Protein 2ZOD (pdb70)

InterPro domains:
  IPR004536 Selenophosphate synthetase [PIRSF036407] (2-331)
  IPR004536 Selenophosphate synthetase [PTHR10256] (2-330)
  IPR004536 Selenophosphate synthetase [TIGR00476] (5-306)
  IPR004536 Selenophosphate synthetase [cd02195] (4-327)
  IPR010918 PurM-like, C-terminal domain [PF02769] (161-334)
  IPR016188 PurM-like, N-terminal domain [PF00586] (42-148)
  IPR023061 Selenophosphate synthetase, class I [MF_00625] (1-336)
  IPR036676 PurM-like, C-terminal domain superfamily [G3DSA:3.90.650.10] (156-335)
  IPR036676 PurM-like, C-terminal domain superfamily [SSF56042] (155-331)
  IPR036921 PurM-like, N-terminal domain superfamily [G3DSA:3.30.1330.10] (1-155)
  IPR036921 PurM-like, N-terminal domain superfamily [SSF55326] (4-153)

B-factor: mean 38.72, std 15.29, range [17.02, 97.05]

Nearest PDB structures (foldseek):
  2zod-assembly1_A  TM=1.003E+00  e=9.355E-72  Aquifex aeolicus
  2zod-assembly1_B  TM=9.843E-01  e=2.273E-67  Aquifex aeolicus
  2yye-assembly1_B  TM=9.900E-01  e=4.165E-64  Aquifex aeolicus VF5
  2yye-assembly1_A  TM=9.895E-01  e=4.165E-64  Aquifex aeolicus VF5
  2zau-assembly1_A-2  TM=9.530E-01  e=7.056E-60  Aquifex aeolicus

Secondary structure (DSSP, 8-state):
-GGGG------HHHHHS--------EEEETTEEEEEEEEEE--SSS-HHHHHHHHHHHHHHHHHHTT-EEEEEEEEEEE-TTT--HHHHHHHHHHHHHHHHHTT-EEEEEEEEE-SS-EEEEEEEEE-GGG----SS---TT-EEEE-S-B-HHHHHHHHHTTSS-GGGGHHHHHHHHS-SHHHHHHHHHTT-SEEEE--TTHHHHHHHHHHHHHT-EEEE-GGGS-B-HHHHHHHHTT---HHHHHHHHHHTTTEE----HHHHHHHH---SS--EEEEE-GGGGGTHHHHHHHHT---EEEEEEESSSSEEE-/--GGGS----HHHHHTS-----TTB-----EEEEETTEEEEEEEEEE--SSS-HHHHHHHHHHHHHHHHHHTT-EEEEEEEEEEE-TTTS-TTHHHHHHHHHHHHHHHTT-EEEEEEEEE-SS-EEEEEEEEE-GGG----SS---TTPEEEE-S-B-HHHHHHHHHHTSS-GGGGHHHHHHHHS-THHHHHHHHHTT-SEEEE--TTHHHHHHHHHHHHHT-EEEE-GGG--B-HHHHHHHHTT---HHHHHHHHHTTTTEEE---HHHHHHHHSPPSS--EEEEE-GGGHHHHHHHHHHHT---EEEEEEESSSSEEE-

Foldseek 3Di:
DQLLLPDDPDPCVVVPDDDDQVVFQWDDDPNWIKGKWKDKFGALAPQLLLSLLLQLLQGCQQQLQFLWQWAEKEKEWEEAPPPDDVVSVVNSVVNNVVNCVVSNYYYPYYDYDYDSHTMIHIMIMTTHPVNRTAALAQDDFQWFKKFFFAAQSQLVSLCVSVVVDDPVRPVVLSVLSSDHQNLVSVLCVVQVFRHKDFAFLLFQLQRNLSSCVNNVWEWEFELVQGGHDPVSLVRLVVVRGDPSLVVSLVVQVVQEDEDDDVSSSSRRRGGGRSTYMITIHHPVSVVCSVVSCVVSVTDMTGGTTIHHPSGYYYD/DQLQLDDQPDLVVVVPDDDDDDPQFPDDSVGWGHDPRWIKRKWKDKDGALAPQLLLSLLLQLLQGCQQQLQFQWQWAEKEKEWEEAVVVDPPCSCVSSVVNNVVNCVVSNYHYPYYDYDYDSHTMIHIITMTTHPVSDTAALAQDDFQWFKKFFFAFQSQLVSLCVSVVVDDCVRPVVLSVLSNDHQNLVSVLCVVLVFRHKGFAFLQFQLLGNLSSLVNNVWEWEFELVQGGHDPVSLVRLVVVRGGVSLVVSLVVQVVQEDEDDDPSSSSRRRGGGRSTYMITIHHPVSVVCSVVSCVVSVTDMTGGTTIHHPSGHHYD

Organism: Aquifex aeolicus (strain VF5) (NCBI:txid224324)

Solvent-accessible surface area: 25358 Å² total; per-residue (Å²): 115,5,7,164,33,14,147,51,38,112,59,66,48,25,128,70,43,136,48,49,85,117,88,69,2,45,26,96,35,101,67,24,27,0,0,16,10,6,24,7,26,36,1,10,0,61,51,27,50,32,7,0,3,0,1,0,2,6,1,0,1,51,0,4,4,32,1,0,79,4,18,2,2,6,3,2,4,6,21,18,97,102,82,23,68,87,129,35,12,100,53,3,0,98,0,0,5,54,24,2,92,103,13,147,1,0,2,0,11,20,53,68,27,86,0,74,8,2,5,2,0,0,10,5,2,0,24,2,57,172,29,106,81,15,56,25,61,41,5,122,78,26,6,17,2,0,0,9,14,15,1,0,3,5,0,3,13,55,0,14,77,89,63,86,18,134,53,115,71,5,85,119,1,7,108,38,3,26,42,10,4,39,81,4,29,53,0,0,58,46,0,91,7,35,0,3,6,9,1,24,41,70,0,0,1,7,11,1,31,18,1,1,83,45,12,120,12,0,1,74,0,74,4,131,118,7,15,50,17,109,61,0,23,56,10,3,101,144,164,38,52,25,149,19,0,62,73,9,20,93,90,5,136,126,78,41,90,42,134,27,78,103,54,38,14,14,0,0,0,0,28,7,18,2,2,0,0,0,0,0,0,56,98,115,23,81,158,85,2,74,124,18,2,156,132,44,139,24,104,49,82,61,0,5,45,2,16,72,83,94,28,0,22,0,87,122,2,6,166,27,14,104,83,118,50,52,126,24,1,111,70,47,131,30,63,58,40,155,22,19,76,42,89,34,67,0,3,10,43,34,105,62,37,21,2,0,12,2,2,44,10,32,47,2,4,0,60,49,33,55,31,1,0,4,0,1,0,2,6,1,0,1,36,0,4,3,13,0,0,71,3,19,2,2,11,5,0,12,5,12,29,85,127,76,7,79,88,92,27,18,117,54,0,16,92,0,1,11,63,23,1,109,106,10,146,0,7,8,21,8,49,54,87,22,84,0,66,11,2,3,0,0,0,10,4,3,0,24,3,60,178,33,100,71,10,46,45,57,40,5,122,80,28,7,14,3,0,0,8,14,18,2,0,3,5,0,3,17,52,0,16,79,98,59,83,21,134,55,114,65,6,91,115,1,9,108,35,2,27,43,16,5,43,86,3,22,58,0,0,52,60,4,84,7,39,0,3,11,7,1,20,42,124,0,0,1,7,13,2,22,31,1,2,68,54,14,118,10,0,1,60,0,60,15,119,98,7,15,54,12,117,56,0,24,57,7,3,104,147,153,40,35,24,102,16,0,74,96,15,30,93,122,0,139,124,63,35,91,30,156,37,88,103,56,50,17,14,0,0,0,1,29,5,23,2,2,1,0,0,0,0,0,50,99,126,55,84,163,109,2,64,98,12,2,152,136,47,131,26,104,50,79,41,0,4,40,2,14,68,84,89,31,0,24,1,90

Sequence (636 aa):
ELLKLVRGDLQEILKGFNIYTDDAGVYEHNGIIWVYTVDIITPVVNDPYLWGAISTANALSDVYAMGGIPVNALAISCFNNCELDIEIFREVIRGALDKLREAKTVLLGGHTIDDKEPKFGLSVAGICPEGKYITQSGAQVGQLLILTKPIGTGILIKGLKEGILKEEDINEAIENMLALNDKARNLMLSLDATACTDVTGFGLLGHAWNICKNSNIGARIFFEKVPYYQLSENLVKKKIYPKGAIENLNFVKNYLKSNLDNWKLILLSDPVTSGGLLFTINKEKLEKIDETAKELEVNYWIIGETIAENVLEVLELLKLVRSSLQEILKGFNIYTDESTLVSIAGVYEHNGIIWVYTVDIITPVVNDPYLWGAISTANALSDVYAMGGIPVNALAISCFNNCELDIEIFREVIRGALDKLREAKTVLLGGHTIDDKEPKFGLSVAGICPEGKYITQSGAQVGQLLILTKPIGTGILIKGLKEGILKEEDINEAIENMLALNDKARNLMLSLDATACTDVTGFGLLGHAWNICKNSNIGARIFFEKVPYYQLSENLVKKKIYPKGAIENLNFVKNYLKSNLDNWKLILLSDPVTSGGLLFTINKEKLEKIDETAKELEVNYWIIGETIAENVLEVL

CATH classification: 3.30.1330.10 (+1 more: 3.90.650.10)

Structure (mmCIF, N/CA/C/O backbone):
data_2ZOD
#
_entry.id   2ZOD
#
_cell.length_a   47.277
_cell.length_b   76.871
_cell.length_c   84.260
_cell.angle_alpha   90.00
_cell.angle_beta   101.10
_cell.angle_gamma   90.00
#
_symmetry.space_group_name_H-M   'P 1 21 1'
#
loop_
_entity.id
_entity.type
_entity.pdbx_description
1 polymer 'Selenide, water dikinase'
2 non-polymer 'SULFATE ION'
3 water water
#
loop_
_atom_site.group_PDB
_atom_site.id
_atom_site.type_symbol
_atom_site.label_atom_id
_atom_site.label_alt_id
_atom_site.label_comp_id
_atom_site.label_asym_id
_atom_site.label_entity_id
_atom_site.label_seq_id
_atom_site.pdbx_PDB_ins_code
_atom_site.Cartn_x
_atom_site.Cartn_y
_atom_site.Cartn_z
_atom_site.occupancy
_atom_site.B_iso_or_equiv
_atom_site.auth_seq_id
_atom_site.auth_comp_id
_atom_site.auth_asym_id
_atom_site.auth_atom_id
_atom_site.pdbx_PDB_model_num
ATOM 1 N N . GLU A 1 12 ? -2.704 15.471 -2.012 1.00 49.99 3 GLU A N 1
ATOM 2 C CA . GLU A 1 12 ? -2.720 16.681 -1.144 1.00 49.86 3 GLU A CA 1
ATOM 3 C C . GLU A 1 12 ? -1.650 16.591 -0.060 1.00 47.46 3 GLU A C 1
ATOM 4 O O . GLU A 1 12 ? -0.791 17.464 0.043 1.00 45.74 3 GLU A O 1
ATOM 10 N N . LEU A 1 13 ? -1.700 15.537 0.748 1.00 45.42 4 LEU A N 1
ATOM 11 C CA . LEU A 1 13 ? -0.719 15.359 1.814 1.00 42.17 4 LEU A CA 1
ATOM 12 C C . LEU A 1 13 ? 0.714 15.509 1.310 1.00 40.66 4 LEU A C 1
ATOM 13 O O . LEU A 1 13 ? 1.463 16.353 1.800 1.00 39.90 4 LEU A O 1
ATOM 18 N N . LEU A 1 14 ? 1.091 14.696 0.329 1.00 39.68 5 LEU A N 1
ATOM 19 C CA . LEU A 1 14 ? 2.442 14.741 -0.213 1.00 40.21 5 LEU A CA 1
ATOM 20 C C . LEU A 1 14 ? 2.848 16.116 -0.737 1.00 42.03 5 LEU A C 1
ATOM 21 O O . LEU A 1 14 ? 4.032 16.431 -0.813 1.00 40.48 5 LEU A O 1
ATOM 26 N N . LYS A 1 15 ? 1.867 16.936 -1.090 1.00 44.70 6 LYS A N 1
ATOM 27 C CA . LYS A 1 15 ? 2.148 18.272 -1.600 1.00 48.51 6 LYS A CA 1
ATOM 28 C C . LYS A 1 15 ? 2.465 19.236 -0.459 1.00 49.44 6 LYS A C 1
ATOM 29 O O . LYS A 1 15 ? 2.926 20.354 -0.686 1.00 49.83 6 LYS A O 1
ATOM 35 N N . LEU A 1 16 ? 2.231 18.785 0.769 1.00 50.13 7 LEU A N 1
ATOM 36 C CA . LEU A 1 16 ? 2.495 19.594 1.954 1.00 51.70 7 LEU A CA 1
ATOM 37 C C . LEU A 1 16 ? 3.890 19.295 2.497 1.00 53.45 7 LEU A C 1
ATOM 38 O O . LEU A 1 16 ? 4.336 19.912 3.465 1.00 53.09 7 LEU A O 1
ATOM 43 N N . VAL A 1 17 ? 4.571 18.347 1.861 1.00 56.37 8 VAL A N 1
ATOM 44 C CA . VAL A 1 17 ? 5.910 17.942 2.274 1.00 60.33 8 VAL A CA 1
ATOM 45 C C . VAL A 1 17 ? 7.006 18.628 1.459 1.00 63.85 8 VAL A C 1
ATOM 46 O O . VAL A 1 17 ? 7.353 18.173 0.368 1.00 64.49 8 VAL A O 1
ATOM 50 N N . ARG A 1 18 ? 7.546 19.716 2.001 1.00 67.56 9 ARG A N 1
ATOM 51 C CA . ARG A 1 18 ? 8.618 20.478 1.359 1.00 71.90 9 ARG A CA 1
ATOM 52 C C . ARG A 1 18 ? 8.695 20.283 -0.153 1.00 73.16 9 ARG A C 1
ATOM 53 O O . ARG A 1 18 ? 7.730 20.537 -0.876 1.00 74.72 9 ARG A O 1
ATOM 61 N N . GLY A 1 29 ? 24.193 14.243 10.537 1.00 95.61 20 GLY A N 1
ATOM 62 C CA . GLY A 1 29 ? 23.778 13.055 9.815 1.00 95.92 20 GLY A CA 1
ATOM 63 C C . GLY A 1 29 ? 23.742 11.827 10.703 1.00 96.06 20 GLY A C 1
ATOM 64 O O . GLY A 1 29 ? 23.176 11.860 11.795 1.00 96.25 20 GLY A O 1
ATOM 65 N N . ASP A 1 30 ? 24.348 10.740 10.235 1.00 96.06 21 ASP A N 1
ATOM 66 C CA . ASP A 1 30 ? 24.384 9.495 10.995 1.00 96.15 21 ASP A CA 1
ATOM 67 C C . ASP A 1 30 ? 25.432 9.618 12.100 1.00 96.25 21 ASP A C 1
ATOM 68 O O . ASP A 1 30 ? 26.387 8.842 12.158 1.00 96.72 21 ASP A O 1
ATOM 73 N N . LEU A 1 31 ? 25.248 10.600 12.975 1.00 96.15 22 LEU A N 1
ATOM 74 C CA . LEU A 1 31 ? 26.184 10.834 14.067 1.00 95.52 22 LEU A CA 1
ATOM 75 C C . LEU A 1 31 ? 25.469 10.989 15.407 1.00 95.22 22 LEU A C 1
ATOM 76 O O . LEU A 1 31 ? 24.663 11.901 15.591 1.00 95.55 22 LEU A O 1
ATOM 81 N N . GLN A 1 32 ? 25.771 10.091 16.340 1.00 94.60 23 GLN A N 1
ATOM 82 C CA . GLN A 1 32 ? 25.171 10.131 17.668 1.00 93.77 23 GLN A CA 1
ATOM 83 C C . GLN A 1 32 ? 26.279 10.187 18.715 1.00 92.73 23 GLN A C 1
ATOM 84 O O . GLN A 1 32 ? 26.022 10.117 19.917 1.00 93.08 23 GLN A O 1
ATOM 90 N N . GLU A 1 33 ? 27.515 10.320 18.242 1.00 91.08 24 GLU A N 1
ATOM 91 C CA . GLU A 1 33 ? 28.676 10.391 19.119 1.00 89.08 24 GLU A CA 1
ATOM 92 C C . GLU A 1 33 ? 28.541 11.553 20.094 1.00 87.15 24 GLU A C 1
ATOM 93 O O . GLU A 1 33 ? 29.287 11.640 21.070 1.00 87.25 24 GLU A O 1
ATOM 99 N N . ILE A 1 34 ? 27.595 12.449 19.822 1.00 84.24 25 ILE A N 1
ATOM 100 C CA . ILE A 1 34 ? 27.378 13.603 20.685 1.00 81.57 25 ILE A CA 1
ATOM 101 C C . ILE A 1 34 ? 27.210 13.135 22.127 1.00 79.86 25 ILE A C 1
ATOM 102 O O . ILE A 1 34 ? 27.909 13.602 23.027 1.00 79.25 25 ILE A O 1
ATOM 107 N N . LEU A 1 35 ? 26.285 12.203 22.334 1.00 77.29 26 LEU A N 1
ATOM 108 C CA . LEU A 1 35 ? 26.021 11.664 23.663 1.00 75.08 26 LEU A CA 1
ATOM 109 C C . LEU A 1 35 ? 27.228 10.881 24.167 1.00 73.40 26 LEU A C 1
ATOM 110 O O . LEU A 1 35 ? 27.467 10.797 25.371 1.00 72.81 26 LEU A O 1
ATOM 115 N N . LYS A 1 36 ? 27.983 10.311 23.234 1.00 72.05 27 LYS A N 1
ATOM 116 C CA . LYS A 1 36 ? 29.174 9.534 23.565 1.00 70.94 27 LYS A CA 1
ATOM 117 C C . LYS A 1 36 ? 30.207 10.374 24.302 1.00 68.64 27 LYS A C 1
ATOM 118 O O . LYS A 1 36 ? 30.836 9.906 25.252 1.00 68.35 27 LYS A O 1
ATOM 124 N N . GLY A 1 37 ? 30.375 11.615 23.853 1.00 66.38 28 GLY A N 1
ATOM 125 C CA . GLY A 1 37 ? 31.340 12.509 24.466 1.00 63.54 28 GLY A CA 1
ATOM 126 C C . GLY A 1 37 ? 30.910 13.068 25.808 1.00 61.41 28 GLY A C 1
ATOM 127 O O . GLY A 1 37 ? 31.738 13.559 26.575 1.00 61.07 28 GLY A O 1
ATOM 128 N N . PHE A 1 38 ? 29.615 12.995 26.093 1.00 59.05 29 PHE A N 1
ATOM 129 C CA . PHE A 1 38 ? 29.076 13.500 27.349 1.00 57.56 29 PHE A CA 1
ATOM 130 C C . PHE A 1 38 ? 29.061 12.445 28.451 1.00 57.50 29 PHE A C 1
ATOM 131 O O . PHE A 1 38 ? 29.081 11.244 28.179 1.00 55.56 29 PHE A O 1
ATOM 139 N N . ASN A 1 39 ? 29.033 12.909 29.697 1.00 58.52 30 ASN A N 1
ATOM 140 C CA . ASN A 1 39 ? 28.970 12.018 30.854 1.00 59.26 30 ASN A CA 1
ATOM 141 C C . ASN A 1 39 ? 27.497 11.955 31.239 1.00 58.78 30 ASN A C 1
ATOM 142 O O . ASN A 1 39 ? 26.984 12.843 31.924 1.00 59.86 30 ASN A O 1
ATOM 147 N N . ILE A 1 40 ? 26.824 10.902 30.793 1.00 57.70 31 ILE A N 1
ATOM 148 C CA . ILE A 1 40 ? 25.400 10.727 31.050 1.00 56.71 31 ILE A CA 1
ATOM 149 C C . ILE A 1 40 ? 25.073 10.070 32.389 1.00 56.55 31 ILE A C 1
ATOM 150 O O . ILE A 1 40 ? 25.725 9.108 32.803 1.00 55.63 31 ILE A O 1
ATOM 155 N N . TYR A 1 41 ? 24.062 10.606 33.068 1.00 55.77 32 TYR A N 1
ATOM 156 C CA . TYR A 1 41 ? 23.622 10.060 34.345 1.00 56.09 32 TYR A CA 1
ATOM 157 C C . TYR A 1 41 ? 22.994 8.706 34.039 1.00 57.11 32 TYR A C 1
ATOM 158 O O . TYR A 1 41 ? 22.245 8.583 33.071 1.00 56.81 32 TYR A O 1
ATOM 167 N N . THR A 1 42 ? 23.289 7.695 34.852 1.00 59.17 33 THR A N 1
ATOM 168 C CA . THR A 1 42 ? 22.734 6.366 34.605 1.00 62.92 33 THR A CA 1
ATOM 169 C C . THR A 1 42 ? 22.304 5.594 35.850 1.00 64.89 33 THR A C 1
ATOM 170 O O . THR A 1 42 ? 22.164 4.371 35.804 1.00 65.95 33 THR A O 1
ATOM 174 N N . ASP A 1 43 ? 22.089 6.304 36.953 1.00 66.99 34 ASP A N 1
ATOM 175 C CA . ASP A 1 43 ? 21.670 5.684 38.209 1.00 68.94 34 ASP A CA 1
ATOM 176 C C . ASP A 1 43 ? 22.453 4.410 38.512 1.00 69.57 34 ASP A C 1
ATOM 177 O O . ASP A 1 43 ? 23.581 4.237 38.047 1.00 70.42 34 ASP A O 1
ATOM 182 N N . ASP A 1 53 ? 23.810 3.304 20.133 1.00 78.04 44 ASP A N 1
ATOM 183 C CA . ASP A 1 53 ? 22.384 3.569 19.968 1.00 77.70 44 ASP A CA 1
ATOM 184 C C . ASP A 1 53 ? 21.614 3.210 21.240 1.00 76.60 44 ASP A C 1
ATOM 185 O O . ASP A 1 53 ? 20.965 4.064 21.849 1.00 76.51 44 ASP A O 1
ATOM 190 N N . ALA A 1 54 ? 21.697 1.942 21.632 1.00 74.41 45 ALA A N 1
ATOM 191 C CA . ALA A 1 54 ? 21.028 1.447 22.832 1.00 71.42 45 ALA A CA 1
ATOM 192 C C . ALA A 1 54 ? 19.543 1.798 22.890 1.00 68.96 45 ALA A C 1
ATOM 193 O O . ALA A 1 54 ? 18.823 1.686 21.896 1.00 69.99 45 ALA A O 1
ATOM 195 N N . GLY A 1 55 ? 19.095 2.230 24.065 1.00 65.09 46 GLY A N 1
ATOM 196 C CA . GLY A 1 55 ? 17.697 2.568 24.254 1.00 58.16 46 GLY A CA 1
ATOM 197 C C . GLY A 1 55 ? 17.081 1.510 25.148 1.00 54.22 46 GLY A C 1
ATOM 198 O O . GLY A 1 55 ? 15.865 1.303 25.146 1.00 51.11 46 GLY A O 1
ATOM 199 N N . VAL A 1 56 ? 17.939 0.839 25.915 1.00 50.59 47 VAL A N 1
ATOM 200 C CA . VAL A 1 56 ? 17.513 -0.219 26.826 1.00 48.67 47 VAL A CA 1
ATOM 201 C C . VAL A 1 56 ? 17.669 0.196 28.285 1.00 45.98 47 VAL A C 1
ATOM 202 O O . VAL A 1 56 ? 18.660 0.814 28.671 1.00 45.04 47 VAL A O 1
ATOM 206 N N . TYR A 1 57 ? 16.678 -0.156 29.093 1.00 42.92 48 TYR A N 1
ATOM 207 C CA . TYR A 1 57 ? 16.679 0.199 30.501 1.00 39.72 48 TYR A CA 1
ATOM 208 C C . TYR A 1 57 ? 16.210 -0.973 31.354 1.00 40.72 48 TYR A C 1
ATOM 209 O O . TYR A 1 57 ? 15.124 -1.511 31.142 1.00 37.32 48 TYR A O 1
ATOM 218 N N . GLU A 1 58 ? 17.028 -1.353 32.330 1.00 41.58 49 GLU A N 1
ATOM 219 C CA . GLU A 1 58 ? 16.692 -2.461 33.214 1.00 44.34 49 GLU A CA 1
ATOM 220 C C . GLU A 1 58 ? 16.054 -1.950 34.499 1.00 43.68 49 GLU A C 1
ATOM 221 O O . GLU A 1 58 ? 16.542 -0.999 35.107 1.00 44.04 49 GLU A O 1
ATOM 227 N N . HIS A 1 59 ? 14.953 -2.574 34.902 1.00 42.97 50 HIS A N 1
ATOM 228 C CA . HIS A 1 59 ? 14.274 -2.188 36.134 1.00 43.38 50 HIS A CA 1
ATOM 229 C C . HIS A 1 59 ? 13.593 -3.393 36.777 1.00 43.62 50 HIS A C 1
ATOM 230 O O . HIS A 1 59 ? 12.755 -4.059 36.162 1.00 40.68 50 HIS A O 1
ATOM 237 N N . ASN A 1 60 ? 13.978 -3.673 38.019 1.00 45.57 51 ASN A N 1
ATOM 238 C CA . ASN A 1 60 ? 13.428 -4.798 38.769 1.00 46.50 51 ASN A CA 1
ATOM 239 C C . ASN A 1 60 ? 13.485 -6.098 37.975 1.00 44.83 51 ASN A C 1
ATOM 240 O O . ASN A 1 60 ? 12.516 -6.857 37.940 1.00 45.56 51 ASN A O 1
ATOM 245 N N . GLY A 1 61 ? 14.626 -6.340 37.336 1.00 43.43 52 GLY A N 1
ATOM 246 C CA . GLY A 1 61 ? 14.812 -7.550 36.558 1.00 42.51 52 GLY A CA 1
ATOM 247 C C . GLY A 1 61 ? 14.185 -7.549 35.175 1.00 40.97 52 GLY A C 1
ATOM 248 O O . GLY A 1 61 ? 14.422 -8.459 34.388 1.00 41.32 52 GLY A O 1
ATOM 249 N N . ILE A 1 62 ? 13.386 -6.532 34.874 1.00 39.67 53 ILE A N 1
ATOM 250 C CA . ILE A 1 62 ? 12.718 -6.428 33.577 1.00 38.17 53 ILE A CA 1
ATOM 251 C C . ILE A 1 62 ? 13.535 -5.534 32.641 1.00 36.22 53 ILE A C 1
ATOM 252 O O . ILE A 1 62 ? 13.955 -4.444 33.026 1.00 37.88 53 ILE A O 1
ATOM 257 N N . ILE A 1 63 ? 13.759 -5.989 31.414 1.00 34.55 54 ILE A N 1
ATOM 258 C CA . ILE A 1 63 ? 14.517 -5.193 30.456 1.00 32.21 54 ILE A CA 1
ATOM 259 C C . ILE A 1 63 ? 13.577 -4.451 29.502 1.00 29.86 54 ILE A C 1
ATOM 260 O O . ILE A 1 63 ? 12.861 -5.066 28.711 1.00 26.97 54 ILE A O 1
ATOM 265 N N . TRP A 1 64 ? 13.575 -3.128 29.589 1.00 27.68 55 TRP A N 1
ATOM 266 C CA . TRP A 1 64 ? 12.730 -2.325 28.717 1.00 25.75 55 TRP A CA 1
ATOM 267 C C . TRP A 1 64 ? 13.528 -1.701 27.570 1.00 25.92 55 TRP A C 1
ATOM 268 O O . TRP A 1 64 ? 14.733 -1.454 27.697 1.00 23.15 55 TRP A O 1
ATOM 279 N N . VAL A 1 65 ? 12.838 -1.449 26.457 1.00 24.43 56 VAL A N 1
ATOM 280 C CA . VAL A 1 65 ? 13.433 -0.796 25.298 1.00 24.34 56 VAL A CA 1
ATOM 281 C C . VAL A 1 65 ? 12.466 0.297 24.854 1.00 23.56 56 VAL A C 1
ATOM 282 O O . VAL A 1 65 ? 11.248 0.105 24.870 1.00 24.22 56 VAL A O 1
ATOM 286 N N . TYR A 1 66 ? 13.008 1.446 24.474 1.00 22.42 57 TYR A N 1
ATOM 287 C CA . TYR A 1 66 ? 12.185 2.574 24.043 1.00 22.46 57 TYR A CA 1
ATOM 288 C C . TYR A 1 66 ? 12.692 3.110 22.719 1.00 23.18 57 TYR A C 1
ATOM 289 O O . TYR A 1 66 ? 13.882 3.002 22.410 1.00 21.74 57 TYR A O 1
ATOM 298 N N . THR A 1 67 ? 11.788 3.718 21.962 1.00 21.79 58 THR A N 1
ATOM 299 C CA . THR A 1 67 ? 12.146 4.302 20.684 1.00 23.45 58 THR A CA 1
ATOM 300 C C . THR A 1 67 ? 11.107 5.347 20.317 1.00 22.81 58 THR A C 1
ATOM 301 O O . THR A 1 67 ? 10.019 5.388 20.895 1.00 20.35 58 THR A O 1
ATOM 305 N N . VAL A 1 68 ? 11.455 6.219 19.383 1.00 23.10 59 VAL A N 1
ATOM 306 C CA . VAL A 1 68 ? 10.513 7.227 18.929 1.00 23.40 59 VAL A CA 1
ATOM 307 C C . VAL A 1 68 ? 10.840 7.540 17.483 1.00 26.01 59 VAL A C 1
ATOM 308 O O . VAL A 1 68 ? 12.009 7.549 17.093 1.00 22.22 59 VAL A O 1
ATOM 312 N N . ASP A 1 69 ? 9.805 7.739 16.673 1.00 25.84 60 ASP A N 1
ATOM 313 C CA . ASP A 1 69 ? 10.018 8.078 15.276 1.00 26.90 60 ASP A CA 1
ATOM 314 C C . ASP A 1 69 ? 8.784 8.776 14.736 1.00 27.32 60 ASP A C 1
ATOM 315 O O . ASP A 1 69 ? 7.658 8.323 14.933 1.00 26.11 60 ASP A O 1
ATOM 320 N N . ILE A 1 70 ? 9.020 9.904 14.078 1.00 25.91 61 ILE A N 1
ATOM 321 C CA . ILE A 1 70 ? 7.963 10.712 13.500 1.00 25.65 61 ILE A CA 1
ATOM 322 C C . ILE A 1 70 ? 8.327 10.883 12.034 1.00 27.10 61 ILE A C 1
ATOM 323 O O . ILE A 1 70 ? 9.485 11.164 11.704 1.00 23.30 61 ILE A O 1
ATOM 328 N N . ILE A 1 71 ? 7.351 10.700 11.152 1.00 25.60 62 ILE A N 1
ATOM 329 C CA . ILE A 1 71 ? 7.625 10.816 9.731 1.00 24.29 62 ILE A CA 1
ATOM 330 C C . ILE A 1 71 ? 6.613 11.679 9.000 1.00 24.15 62 ILE A C 1
ATOM 331 O O . ILE A 1 71 ? 5.466 11.817 9.436 1.00 22.65 62 ILE A O 1
ATOM 336 N N . THR A 1 72 ? 7.060 12.262 7.892 1.00 22.35 63 THR A N 1
ATOM 337 C CA . THR A 1 72 ? 6.192 13.069 7.047 1.00 23.49 63 THR A CA 1
ATOM 338 C C . THR A 1 72 ? 5.387 12.061 6.220 1.00 24.89 63 THR A C 1
ATOM 339 O O . THR A 1 72 ? 5.726 10.870 6.174 1.00 22.44 63 THR A O 1
ATOM 343 N N . PRO A 1 73 ? 4.306 12.520 5.566 1.00 26.44 64 PRO A N 1
ATOM 344 C CA . PRO A 1 73 ? 3.464 11.646 4.746 1.00 26.24 64 PRO A CA 1
ATOM 345 C C . PRO A 1 73 ? 4.243 10.930 3.645 1.00 24.91 64 PRO A C 1
ATOM 346 O O . PRO A 1 73 ? 5.060 11.534 2.957 1.00 27.98 64 PRO A O 1
ATOM 350 N N . VAL A 1 74 ? 4.009 9.634 3.498 1.00 23.82 65 VAL A N 1
ATOM 351 C CA . VAL A 1 74 ? 4.701 8.868 2.463 1.00 24.98 65 VAL A CA 1
ATOM 352 C C . VAL A 1 74 ? 3.748 8.445 1.341 1.00 24.93 65 VAL A C 1
ATOM 353 O O . VAL A 1 74 ? 4.169 7.854 0.346 1.00 23.80 65 VAL A O 1
ATOM 357 N N . VAL A 1 75 ? 2.464 8.736 1.535 1.00 26.98 66 VAL A N 1
ATOM 358 C CA . VAL A 1 75 ? 1.408 8.458 0.557 1.00 29.64 66 VAL A CA 1
ATOM 359 C C . VAL A 1 75 ? 0.336 9.512 0.806 1.00 30.58 66 VAL A C 1
ATOM 360 O O . VAL A 1 75 ? 0.327 10.145 1.860 1.00 29.76 66 VAL A O 1
ATOM 364 N N . ASN A 1 76 ? -0.561 9.713 -0.155 1.00 33.52 67 ASN A N 1
ATOM 365 C CA . ASN A 1 76 ? -1.626 10.704 0.010 1.00 34.58 67 ASN A CA 1
ATOM 366 C C . ASN A 1 76 ? -2.789 10.227 0.874 1.00 32.94 67 ASN A C 1
ATOM 367 O O . ASN A 1 76 ? -3.592 11.035 1.337 1.00 34.99 67 ASN A O 1
ATOM 372 N N . ASP A 1 77 ? -2.872 8.920 1.088 1.00 30.70 68 ASP A N 1
ATOM 373 C CA . ASP A 1 77 ? -3.945 8.325 1.886 1.00 30.14 68 ASP A CA 1
ATOM 374 C C . ASP A 1 77 ? -3.636 8.427 3.385 1.00 29.24 68 ASP A C 1
ATOM 375 O O . ASP A 1 77 ? -2.753 7.735 3.895 1.00 26.66 68 ASP A O 1
ATOM 380 N N . PRO A 1 78 ? -4.372 9.291 4.105 1.00 29.51 69 PRO A N 1
ATOM 381 C CA . PRO A 1 78 ? -4.230 9.539 5.542 1.00 28.57 69 PRO A CA 1
ATOM 382 C C . PRO A 1 78 ? -4.210 8.274 6.396 1.00 28.37 69 PRO A C 1
ATOM 383 O O . PRO A 1 78 ? -3.390 8.144 7.309 1.00 27.93 69 PRO A O 1
ATOM 387 N N . TYR A 1 79 ? -5.117 7.348 6.104 1.00 26.82 70 TYR A N 1
ATOM 388 C CA . TYR A 1 79 ? -5.184 6.096 6.847 1.00 25.69 70 TYR A CA 1
ATOM 389 C C . TYR A 1 79 ? -3.898 5.280 6.688 1.00 24.74 70 TYR A C 1
ATOM 390 O O . TYR A 1 79 ? -3.315 4.826 7.673 1.00 23.31 70 TYR A O 1
ATOM 399 N N . LEU A 1 80 ? -3.465 5.081 5.447 1.00 23.52 71 LEU A N 1
ATOM 400 C CA . LEU A 1 80 ? -2.253 4.306 5.201 1.00 24.77 71 LEU A CA 1
ATOM 401 C C . LEU A 1 80 ? -1.031 4.960 5.835 1.00 24.08 71 LEU A C 1
ATOM 402 O O . LEU A 1 80 ? -0.150 4.272 6.352 1.00 24.28 71 LEU A O 1
ATOM 407 N N . TRP A 1 81 ? -0.981 6.286 5.796 1.00 23.89 72 TRP A N 1
ATOM 408 C CA . TRP A 1 81 ? 0.135 7.008 6.391 1.00 25.79 72 TRP A CA 1
ATOM 409 C C . TRP A 1 81 ? 0.201 6.712 7.887 1.00 23.45 72 TRP A C 1
ATOM 410 O O . TRP A 1 81 ? 1.273 6.462 8.430 1.00 24.78 72 TRP A O 1
ATOM 421 N N . GLY A 1 82 ? -0.949 6.735 8.548 1.00 23.56 73 GLY A N 1
ATOM 422 C CA . GLY A 1 82 ? -0.982 6.460 9.973 1.00 23.13 73 GLY A CA 1
ATOM 423 C C . GLY A 1 82 ? -0.537 5.042 10.302 1.00 23.48 73 GLY A C 1
ATOM 424 O O . GLY A 1 82 ? 0.214 4.821 11.259 1.00 21.11 73 GLY A O 1
ATOM 425 N N . ALA A 1 83 ? -1.001 4.078 9.510 1.00 21.01 74 ALA A N 1
ATOM 426 C CA . ALA A 1 83 ? -0.646 2.680 9.733 1.00 20.74 74 ALA A CA 1
ATOM 427 C C . ALA A 1 83 ? 0.836 2.408 9.424 1.00 21.03 74 ALA A C 1
ATOM 428 O O . ALA A 1 83 ? 1.502 1.669 10.159 1.00 19.01 74 ALA A O 1
ATOM 430 N N . ILE A 1 84 ? 1.345 3.000 8.343 1.00 19.61 75 ILE A N 1
ATOM 431 C CA . ILE A 1 84 ? 2.746 2.812 7.964 1.00 20.91 75 ILE A CA 1
ATOM 432 C C . ILE A 1 84 ? 3.672 3.449 9.007 1.00 20.43 75 ILE A C 1
ATOM 433 O O . ILE A 1 84 ? 4.694 2.865 9.386 1.00 18.98 75 ILE A O 1
ATOM 438 N N . SER A 1 85 ? 3.315 4.651 9.449 1.00 19.45 76 SER A N 1
ATOM 439 C CA . SER A 1 85 ? 4.102 5.363 10.447 1.00 20.67 76 SER A CA 1
ATOM 440 C C . SER A 1 85 ? 4.172 4.515 11.724 1.00 21.49 76 SER A C 1
ATOM 441 O O . SER A 1 85 ? 5.219 4.427 12.367 1.00 18.56 76 SER A O 1
ATOM 444 N N . THR A 1 86 ? 3.054 3.882 12.073 1.00 18.74 77 THR A N 1
ATOM 445 C CA . THR A 1 86 ? 3.002 3.031 13.257 1.00 21.20 77 THR A CA 1
ATOM 446 C C . THR A 1 86 ? 3.938 1.830 13.104 1.00 22.17 77 THR A C 1
ATOM 447 O O . THR A 1 86 ? 4.766 1.550 13.980 1.00 21.55 77 THR A O 1
ATOM 451 N N . ALA A 1 87 ? 3.827 1.124 11.983 1.00 21.56 78 ALA A N 1
ATOM 452 C CA . ALA A 1 87 ? 4.698 -0.022 11.751 1.00 19.85 78 ALA A CA 1
ATOM 453 C C . ALA A 1 87 ? 6.156 0.450 11.791 1.00 20.15 78 ALA A C 1
ATOM 454 O O . ALA A 1 87 ? 7.023 -0.223 12.347 1.00 18.81 78 ALA A O 1
ATOM 456 N N . ASN A 1 88 ? 6.415 1.614 11.208 1.00 19.94 79 ASN A N 1
ATOM 457 C CA . ASN A 1 88 ? 7.755 2.180 11.182 1.00 20.50 79 ASN A CA 1
ATOM 458 C C . ASN A 1 88 ? 8.294 2.443 12.597 1.00 22.11 79 ASN A C 1
ATOM 459 O O . ASN A 1 88 ? 9.450 2.142 12.895 1.00 20.32 79 ASN A O 1
ATOM 464 N N . ALA A 1 89 ? 7.458 3.016 13.460 1.00 21.16 80 ALA A N 1
ATOM 465 C CA . ALA A 1 89 ? 7.864 3.320 14.831 1.00 23.22 80 ALA A CA 1
ATOM 466 C C . ALA A 1 89 ? 8.105 2.045 15.652 1.00 23.27 80 ALA A C 1
ATOM 467 O O . ALA A 1 89 ? 9.059 1.966 16.431 1.00 21.95 80 ALA A O 1
ATOM 469 N N . LEU A 1 90 ? 7.249 1.044 15.462 1.00 20.17 81 LEU A N 1
ATOM 470 C CA . LEU A 1 90 ? 7.375 -0.219 16.184 1.00 21.33 81 LEU A CA 1
ATOM 471 C C . LEU A 1 90 ? 8.628 -0.998 15.779 1.00 22.78 81 LEU A C 1
ATOM 472 O O . LEU A 1 90 ? 9.217 -1.708 16.595 1.00 22.48 81 LEU A O 1
ATOM 477 N N . SER A 1 91 ? 9.032 -0.854 14.521 1.00 22.10 82 SER A N 1
ATOM 478 C CA . SER A 1 91 ? 10.188 -1.570 13.989 1.00 25.04 82 SER A CA 1
ATOM 479 C C . SER A 1 91 ? 11.424 -1.592 14.894 1.00 24.27 82 SER A C 1
ATOM 480 O O . SER A 1 91 ? 12.026 -2.644 15.084 1.00 23.92 82 SER A O 1
ATOM 483 N N . ASP A 1 92 ? 11.805 -0.439 15.434 1.00 21.89 83 ASP A N 1
ATOM 484 C CA . ASP A 1 92 ? 12.969 -0.347 16.323 1.00 25.65 83 ASP A CA 1
ATOM 485 C C . ASP A 1 92 ? 12.883 -1.321 17.494 1.00 24.62 83 ASP A C 1
ATOM 486 O O . ASP A 1 92 ? 13.878 -1.933 17.875 1.00 24.63 83 ASP A O 1
ATOM 491 N N . VAL A 1 93 ? 11.694 -1.461 18.070 1.00 21.62 84 VAL A N 1
ATOM 492 C CA . VAL A 1 93 ? 11.507 -2.376 19.188 1.00 22.38 84 VAL A CA 1
ATOM 493 C C . VAL A 1 93 ? 11.727 -3.818 18.738 1.00 20.39 84 VAL A C 1
ATOM 494 O O . VAL A 1 93 ? 12.416 -4.592 19.407 1.00 21.48 84 VAL A O 1
ATOM 498 N N . TYR A 1 94 ? 11.150 -4.171 17.595 1.00 19.26 85 TYR A N 1
ATOM 499 C CA . TYR A 1 94 ? 11.302 -5.517 17.054 1.00 20.67 85 TYR A CA 1
ATOM 500 C C . TYR A 1 94 ? 12.767 -5.822 16.721 1.00 20.73 85 TYR A C 1
ATOM 501 O O . TYR A 1 94 ? 13.243 -6.928 16.971 1.00 23.11 85 TYR A O 1
ATOM 510 N N . ALA A 1 95 ? 13.478 -4.848 16.154 1.00 21.58 86 ALA A N 1
ATOM 511 C CA . ALA A 1 95 ? 14.886 -5.040 15.782 1.00 24.65 86 ALA A CA 1
ATOM 512 C C . ALA A 1 95 ? 15.760 -5.349 16.991 1.00 26.48 86 ALA A C 1
ATOM 513 O O . ALA A 1 95 ? 16.842 -5.924 16.860 1.00 27.44 86 ALA A O 1
ATOM 515 N N . MET A 1 96 ? 15.278 -4.961 18.166 1.00 27.08 87 MET A N 1
ATOM 516 C CA . MET A 1 96 ? 15.985 -5.180 19.421 1.00 29.56 87 MET A CA 1
ATOM 517 C C . MET A 1 96 ? 15.586 -6.502 20.057 1.00 28.49 87 MET A C 1
ATOM 518 O O . MET A 1 96 ? 16.061 -6.836 21.140 1.00 30.20 87 MET A O 1
ATOM 523 N N . GLY A 1 97 ? 14.701 -7.241 19.398 1.00 27.40 88 GLY A N 1
ATOM 524 C CA . GLY A 1 97 ? 14.250 -8.507 19.950 1.00 26.44 88 GLY A CA 1
ATOM 525 C C . GLY A 1 97 ? 13.118 -8.303 20.946 1.00 26.37 88 GLY A C 1
ATOM 526 O O . GLY A 1 97 ? 12.693 -9.237 21.625 1.00 25.41 88 GLY A O 1
ATOM 527 N N . GLY A 1 98 ? 12.605 -7.079 21.016 1.00 25.17 89 GLY A N 1
ATOM 528 C CA . GLY A 1 98 ? 11.545 -6.784 21.963 1.00 23.16 89 GLY A CA 1
ATOM 529 C C . GLY A 1 98 ? 10.098 -6.931 21.520 1.00 25.18 89 GLY A C 1
ATOM 530 O O . GLY A 1 98 ? 9.787 -7.132 20.346 1.00 22.30 89 GLY A O 1
ATOM 531 N N . ILE A 1 99 ? 9.213 -6.845 22.505 1.00 24.31 90 ILE A N 1
ATOM 532 C CA . ILE A 1 99 ? 7.778 -6.929 22.292 1.00 24.64 90 ILE A CA 1
ATOM 533 C C . ILE A 1 99 ? 7.217 -5.552 22.635 1.00 23.22 90 ILE A C 1
ATOM 534 O O . ILE A 1 99 ? 7.339 -5.105 23.769 1.00 23.61 90 ILE A O 1
ATOM 539 N N . PRO A 1 100 ? 6.602 -4.860 21.659 1.00 22.87 91 PRO A N 1
ATOM 540 C CA . PRO A 1 100 ? 6.038 -3.531 21.924 1.00 24.06 91 PRO A CA 1
ATOM 541 C C . PRO A 1 100 ? 4.922 -3.693 22.959 1.00 23.89 91 PRO A C 1
ATOM 542 O O . PRO A 1 100 ? 4.151 -4.651 22.886 1.00 22.74 91 PRO A O 1
ATOM 546 N N . VAL A 1 101 ? 4.832 -2.774 23.912 1.00 24.17 92 VAL A N 1
ATOM 547 C CA . VAL A 1 101 ? 3.796 -2.877 24.942 1.00 24.28 92 VAL A CA 1
ATOM 548 C C . VAL A 1 101 ? 2.840 -1.685 24.954 1.00 23.41 92 VAL A C 1
ATOM 549 O O . VAL A 1 101 ? 1.627 -1.861 25.026 1.00 22.97 92 VAL A O 1
ATOM 553 N N . ASN A 1 102 ? 3.377 -0.473 24.876 1.00 22.64 93 ASN A N 1
ATOM 554 C CA . ASN A 1 102 ? 2.522 0.710 24.859 1.00 22.39 93 ASN A CA 1
ATOM 555 C C . ASN A 1 102 ? 3.134 1.831 24.025 1.00 21.94 93 ASN A C 1
ATOM 556 O O . ASN A 1 102 ? 4.296 1.755 23.615 1.00 20.90 93 ASN A O 1
ATOM 561 N N . ALA A 1 103 ? 2.355 2.877 23.772 1.00 21.57 94 ALA A N 1
ATOM 562 C CA . ALA A 1 103 ? 2.851 3.982 22.963 1.00 19.57 94 ALA A CA 1
ATOM 563 C C . ALA A 1 103 ? 2.090 5.280 23.193 1.00 19.08 94 ALA A C 1
ATOM 564 O O . ALA A 1 103 ? 1.023 5.292 23.804 1.00 18.87 94 ALA A O 1
ATOM 566 N N . LEU A 1 104 ? 2.680 6.370 22.709 1.00 19.44 95 LEU A N 1
ATOM 567 C CA . LEU A 1 104 ? 2.090 7.701 22.784 1.00 22.21 95 LEU A CA 1
ATOM 568 C C . LEU A 1 104 ? 2.134 8.197 21.344 1.00 23.51 95 LEU A C 1
ATOM 569 O O . LEU A 1 104 ? 3.154 8.047 20.669 1.00 23.35 95 LEU A O 1
ATOM 574 N N . ALA A 1 105 ? 1.039 8.785 20.874 1.00 25.21 96 ALA A N 1
ATOM 575 C CA . ALA A 1 105 ? 0.986 9.292 19.505 1.00 24.04 96 ALA A CA 1
ATOM 576 C C . ALA A 1 105 ? 1.512 10.718 19.452 1.00 26.84 96 ALA A C 1
ATOM 577 O O . ALA A 1 105 ? 1.206 11.543 20.317 1.00 27.86 96 ALA A O 1
ATOM 579 N N . ILE A 1 106 ? 2.321 11.004 18.442 1.00 26.29 97 ILE A N 1
ATOM 580 C CA . ILE A 1 106 ? 2.877 12.334 18.275 1.00 28.93 97 ILE A CA 1
ATOM 581 C C . ILE A 1 106 ? 2.436 12.829 16.904 1.00 31.12 97 ILE A C 1
ATOM 582 O O . ILE A 1 106 ? 2.814 12.259 15.881 1.00 29.86 97 ILE A O 1
ATOM 587 N N . SER A 1 107 ? 1.625 13.879 16.888 1.00 34.19 98 SER A N 1
ATOM 588 C CA . SER A 1 107 ? 1.136 14.426 15.628 1.00 38.33 98 SER A CA 1
ATOM 589 C C . SER A 1 107 ? 1.460 15.900 15.502 1.00 40.84 98 SER A C 1
ATOM 590 O O . SER A 1 107 ? 1.216 16.685 16.421 1.00 39.86 98 SER A O 1
ATOM 593 N N . CYS A 1 108 ? 2.011 16.264 14.349 1.00 44.22 99 CYS A N 1
ATOM 594 C CA . CYS A 1 108 ? 2.395 17.636 14.064 1.00 50.00 99 CYS A CA 1
ATOM 595 C C . CYS A 1 108 ? 1.777 18.087 12.737 1.00 53.28 99 CYS A C 1
ATOM 596 O O . CYS A 1 108 ? 1.823 17.360 11.744 1.00 51.77 99 CYS A O 1
ATOM 599 N N . PHE A 1 109 ? 1.194 19.282 12.722 1.00 57.67 100 PHE A N 1
ATOM 600 C CA . PHE A 1 109 ? 0.591 19.800 11.498 1.00 63.72 100 PHE A CA 1
ATOM 601 C C . PHE A 1 109 ? 0.291 21.295 11.552 1.00 67.53 100 PHE A C 1
ATOM 602 O O . PHE A 1 109 ? 0.223 21.892 12.628 1.00 67.46 100 PHE A O 1
ATOM 610 N N . ASN A 1 110 ? 0.116 21.891 10.374 1.00 72.41 101 ASN A N 1
ATOM 611 C CA . ASN A 1 110 ? -0.178 23.316 10.257 1.00 77.04 101 ASN A CA 1
ATOM 612 C C . ASN A 1 110 ? -1.678 23.541 10.441 1.00 79.13 101 ASN A C 1
ATOM 613 O O . ASN A 1 110 ? -2.495 22.877 9.801 1.00 79.42 101 ASN A O 1
ATOM 618 N N . ASN A 1 111 ? -2.034 24.480 11.313 1.00 81.71 102 ASN A N 1
ATOM 619 C CA . ASN A 1 111 ? -3.436 24.780 11.583 1.00 84.49 102 ASN A CA 1
ATOM 620 C C . ASN A 1 111 ? -4.016 25.819 10.625 1.00 85.62 102 ASN A C 1
ATOM 621 O O . ASN A 1 111 ? -4.500 26.872 11.045 1.00 85.73 102 ASN A O 1
ATOM 626 N N . CYS A 1 112 ? -3.963 25.512 9.333 1.00 86.96 103 CYS A N 1
ATOM 627 C CA . CYS A 1 112 ? -4.489 26.396 8.299 1.00 88.52 103 CYS A CA 1
ATOM 628 C C . CYS A 1 112 ? -4.316 25.740 6.935 1.00 88.45 103 CYS A C 1
ATOM 629 O O . CYS A 1 112 ? -4.414 26.397 5.897 1.00 88.81 103 CYS A O 1
ATOM 632 N N . GLU A 1 113 ? -4.057 24.435 6.952 1.00 88.01 104 GLU A N 1
ATOM 633 C CA . GLU A 1 113 ? -3.869 23.663 5.731 1.00 87.22 104 GLU A CA 1
ATOM 634 C C . GLU A 1 113 ? -4.504 22.283 5.872 1.00 86.32 104 GLU A C 1
ATOM 635 O O . GLU A 1 113 ? -5.027 21.729 4.905 1.00 86.49 104 GLU A O 1
ATOM 641 N N . LEU A 1 114 ? -4.458 21.733 7.082 1.00 84.62 105 LEU A N 1
ATOM 642 C CA . LEU A 1 114 ? -5.039 20.422 7.352 1.00 83.38 105 LEU A CA 1
ATOM 643 C C . LEU A 1 114 ? -6.241 20.537 8.280 1.00 81.78 105 LEU A C 1
ATOM 644 O O . LEU A 1 114 ? -6.359 21.497 9.040 1.00 81.51 105 LEU A O 1
ATOM 649 N N . ASP A 1 115 ? -7.130 19.550 8.215 1.00 80.10 106 ASP A N 1
ATOM 650 C CA . ASP A 1 115 ? -8.326 19.545 9.048 1.00 78.41 106 ASP A CA 1
ATOM 651 C C . ASP A 1 115 ? -8.355 18.339 9.978 1.00 76.53 106 ASP A C 1
ATOM 652 O O . ASP A 1 115 ? -7.427 17.531 9.997 1.00 76.18 106 ASP A O 1
ATOM 657 N N . ILE A 1 116 ? -9.432 18.224 10.746 1.00 73.98 107 ILE A N 1
ATOM 658 C CA . ILE A 1 116 ? -9.592 17.131 11.693 1.00 71.28 107 ILE A CA 1
ATOM 659 C C . ILE A 1 116 ? -9.967 15.817 11.013 1.00 68.62 107 ILE A C 1
ATOM 660 O O . ILE A 1 116 ? -9.564 14.745 11.460 1.00 67.65 107 ILE A O 1
ATOM 665 N N . GLU A 1 117 ? -10.736 15.899 9.933 1.00 65.61 108 GLU A N 1
ATOM 666 C CA . GLU A 1 117 ? -11.155 14.697 9.226 1.00 63.27 108 GLU A CA 1
ATOM 667 C C . GLU A 1 117 ? -9.965 13.871 8.751 1.00 60.21 108 GLU A C 1
ATOM 668 O O . GLU A 1 117 ? -9.968 12.647 8.872 1.00 58.74 108 GLU A O 1
ATOM 674 N N . ILE A 1 118 ? -8.949 14.536 8.209 1.00 56.12 109 ILE A N 1
ATOM 675 C CA . ILE A 1 118 ? -7.772 13.825 7.732 1.00 53.53 109 ILE A CA 1
ATOM 676 C C . ILE A 1 118 ? -6.968 13.301 8.915 1.00 49.85 109 ILE A C 1
ATOM 677 O O . ILE A 1 118 ? -6.413 12.207 8.858 1.00 47.43 109 ILE A O 1
ATOM 682 N N . PHE A 1 119 ? -6.923 14.083 9.988 1.00 46.93 110 PHE A N 1
ATOM 683 C CA . PHE A 1 119 ? -6.199 13.697 11.192 1.00 45.17 110 PHE A CA 1
ATOM 684 C C . PHE A 1 119 ? -6.860 12.475 11.824 1.00 42.45 110 PHE A C 1
ATOM 685 O O . PHE A 1 119 ? -6.177 11.575 12.318 1.00 39.18 110 PHE A O 1
ATOM 693 N N . ARG A 1 120 ? -8.192 12.452 11.806 1.00 38.54 111 ARG A N 1
ATOM 694 C CA . ARG A 1 120 ? -8.946 11.335 12.367 1.00 35.86 111 ARG A CA 1
ATOM 695 C C . ARG A 1 120 ? -8.609 10.039 11.624 1.00 32.28 111 ARG A C 1
ATOM 696 O O . ARG A 1 120 ? -8.553 8.967 12.229 1.00 29.95 111 ARG A O 1
ATOM 704 N N . GLU A 1 121 ? -8.386 10.144 10.315 1.00 28.51 112 GLU A N 1
ATOM 705 C CA . GLU A 1 121 ? -8.048 8.980 9.504 1.00 29.29 112 GLU A CA 1
ATOM 706 C C . GLU A 1 121 ? -6.648 8.480 9.837 1.00 28.27 112 GLU A C 1
ATOM 707 O O . GLU A 1 121 ? -6.401 7.278 9.847 1.00 26.48 112 GLU A O 1
ATOM 713 N N . VAL A 1 122 ? -5.728 9.403 10.095 1.00 26.88 113 VAL A N 1
ATOM 714 C CA . VAL A 1 122 ? -4.370 9.005 10.437 1.00 25.73 113 VAL A CA 1
ATOM 715 C C . VAL A 1 122 ? -4.453 8.152 11.699 1.00 25.56 113 VAL A C 1
ATOM 716 O O . VAL A 1 122 ? -3.872 7.076 11.771 1.00 24.93 113 VAL A O 1
ATOM 720 N N . ILE A 1 123 ? -5.200 8.641 12.684 1.00 25.23 114 ILE A N 1
ATOM 721 C CA . ILE A 1 123 ? -5.380 7.937 13.946 1.00 26.28 114 ILE A CA 1
ATOM 722 C C . ILE A 1 123 ? -6.058 6.583 13.741 1.00 27.28 114 ILE A C 1
ATOM 723 O O . ILE A 1 123 ? -5.701 5.610 14.402 1.00 28.05 114 ILE A O 1
ATOM 728 N N . ARG A 1 124 ? -7.027 6.512 12.825 1.00 27.56 115 ARG A N 1
ATOM 729 C CA . ARG A 1 124 ? -7.714 5.247 12.571 1.00 26.22 115 ARG A CA 1
ATOM 730 C C . ARG A 1 124 ? -6.719 4.183 12.100 1.00 25.52 115 ARG A C 1
ATOM 731 O O . ARG A 1 124 ? -6.761 3.041 12.554 1.00 24.51 115 ARG A O 1
ATOM 739 N N . GLY A 1 125 ? -5.827 4.569 11.192 1.00 24.37 116 GLY A N 1
ATOM 740 C CA . GLY A 1 125 ? -4.834 3.633 10.687 1.00 24.71 116 GLY A CA 1
ATOM 741 C C . GLY A 1 125 ? -3.867 3.233 11.786 1.00 23.37 116 GLY A C 1
ATOM 742 O O . GLY A 1 125 ? -3.508 2.071 11.918 1.00 21.33 116 GLY A O 1
ATOM 743 N N . ALA A 1 126 ? -3.450 4.213 12.581 1.00 22.78 117 ALA A N 1
ATOM 744 C CA . ALA A 1 126 ? -2.528 3.970 13.686 1.00 23.76 117 ALA A CA 1
ATOM 745 C C . ALA A 1 126 ? -3.136 2.990 14.688 1.00 23.51 117 ALA A C 1
ATOM 746 O O . ALA A 1 126 ? -2.501 2.005 15.070 1.00 21.21 117 ALA A O 1
ATOM 748 N N . LEU A 1 127 ? -4.372 3.258 15.104 1.00 22.74 118 LEU A N 1
ATOM 749 C CA . LEU A 1 127 ? -5.049 2.390 16.063 1.00 23.21 118 LEU A CA 1
ATOM 750 C C . LEU A 1 127 ? -5.207 0.957 15.564 1.00 24.61 118 LEU A C 1
ATOM 751 O O . LEU A 1 127 ? -5.018 0.009 16.327 1.00 24.99 118 LEU A O 1
ATOM 756 N N . ASP A 1 128 ? -5.557 0.795 14.290 1.00 23.39 119 ASP A N 1
ATOM 757 C CA . ASP A 1 128 ? -5.716 -0.542 13.724 1.00 22.80 119 ASP A CA 1
ATOM 758 C C . ASP A 1 128 ? -4.375 -1.293 13.720 1.00 21.32 119 ASP A C 1
ATOM 759 O O . ASP A 1 128 ? -4.313 -2.480 14.055 1.00 19.93 119 ASP A O 1
ATOM 764 N N . LYS A 1 129 ? -3.301 -0.600 13.359 1.00 21.36 120 LYS A N 1
ATOM 765 C CA . LYS A 1 129 ? -1.972 -1.225 13.322 1.00 20.93 120 LYS A CA 1
ATOM 766 C C . LYS A 1 129 ? -1.503 -1.564 14.748 1.00 21.89 120 LYS A C 1
ATOM 767 O O . LYS A 1 129 ? -0.893 -2.613 14.984 1.00 22.13 120 LYS A O 1
ATOM 773 N N . LEU A 1 130 ? -1.789 -0.678 15.698 1.00 21.84 121 LEU A N 1
ATOM 774 C CA . LEU A 1 130 ? -1.401 -0.914 17.083 1.00 22.58 121 LEU A CA 1
ATOM 775 C C . LEU A 1 130 ? -2.180 -2.113 17.639 1.00 22.56 121 LEU A C 1
ATOM 776 O O . LEU A 1 130 ? -1.638 -2.930 18.386 1.00 21.77 121 LEU A O 1
ATOM 781 N N . ARG A 1 131 ? -3.451 -2.225 17.271 1.00 22.11 122 ARG A N 1
ATOM 782 C CA . ARG A 1 131 ? -4.252 -3.352 17.739 1.00 22.33 122 ARG A CA 1
ATOM 783 C C . ARG A 1 131 ? -3.649 -4.645 17.196 1.00 22.63 122 ARG A C 1
ATOM 784 O O . ARG A 1 131 ? -3.548 -5.648 17.907 1.00 20.94 122 ARG A O 1
ATOM 792 N N . GLU A 1 132 ? -3.250 -4.620 15.928 1.00 20.45 123 GLU A N 1
ATOM 793 C CA . GLU A 1 132 ? -2.647 -5.794 15.316 1.00 22.78 123 GLU A CA 1
ATOM 794 C C . GLU A 1 132 ? -1.369 -6.155 16.072 1.00 24.97 123 GLU A C 1
ATOM 795 O O . GLU A 1 132 ? -1.037 -7.328 16.229 1.00 23.30 123 GLU A O 1
ATOM 801 N N . ALA A 1 133 ? -0.661 -5.137 16.547 1.00 21.77 124 ALA A N 1
ATOM 802 C CA . ALA A 1 133 ? 0.592 -5.350 17.263 1.00 24.22 124 ALA A CA 1
ATOM 803 C C . ALA A 1 133 ? 0.410 -5.529 18.764 1.00 25.99 124 ALA A C 1
ATOM 804 O O . ALA A 1 133 ? 1.393 -5.643 19.497 1.00 25.35 124 ALA A O 1
ATOM 806 N N . LYS A 1 134 ? -0.845 -5.553 19.208 1.00 25.44 125 LYS A N 1
ATOM 807 C CA . LYS A 1 134 ? -1.179 -5.691 20.621 1.00 26.36 125 LYS A CA 1
ATOM 808 C C . LYS A 1 134 ? -0.383 -4.693 21.460 1.00 25.81 125 LYS A C 1
ATOM 809 O O . LYS A 1 134 ? 0.155 -5.038 22.509 1.00 23.60 125 LYS A O 1
ATOM 815 N N . THR A 1 135 ? -0.315 -3.457 20.978 1.00 23.84 126 THR A N 1
ATOM 816 C CA . THR A 1 135 ? 0.401 -2.374 21.654 1.00 22.33 126 THR A CA 1
ATOM 817 C C . THR A 1 135 ? -0.648 -1.359 22.072 1.00 22.78 126 THR A C 1
ATOM 818 O O . THR A 1 135 ? -1.472 -0.937 21.255 1.00 22.62 126 THR A O 1
ATOM 822 N N . VAL A 1 136 ? -0.615 -0.958 23.339 1.00 20.91 127 VAL A N 1
ATOM 823 C CA . VAL A 1 136 ? -1.609 -0.032 23.864 1.00 21.68 127 VAL A CA 1
ATOM 824 C C . VAL A 1 136 ? -1.280 1.454 23.745 1.00 22.00 127 VAL A C 1
ATOM 825 O O . VAL A 1 136 ? -0.292 1.924 24.304 1.00 21.34 127 VAL A O 1
ATOM 829 N N . LEU A 1 137 ? -2.116 2.196 23.023 1.00 21.58 128 LEU A N 1
ATOM 830 C CA . LEU A 1 137 ? -1.909 3.637 22.898 1.00 23.89 128 LEU A CA 1
ATOM 831 C C . LEU A 1 137 ? -2.388 4.226 24.230 1.00 25.03 128 LEU A C 1
ATOM 832 O O . LEU A 1 137 ? -3.544 4.032 24.623 1.00 25.50 128 LEU A O 1
ATOM 837 N N . LEU A 1 138 ? -1.503 4.931 24.928 1.00 24.53 129 LEU A N 1
ATOM 838 C CA . LEU A 1 138 ? -1.841 5.518 26.228 1.00 26.25 129 LEU A CA 1
ATOM 839 C C . LEU A 1 138 ? -2.227 6.988 26.171 1.00 28.92 129 LEU A C 1
ATOM 840 O O . LEU A 1 138 ? -2.685 7.558 27.163 1.00 31.07 129 LEU A O 1
ATOM 845 N N . GLY A 1 139 ? -2.026 7.603 25.017 1.00 29.61 130 GLY A N 1
ATOM 846 C CA . GLY A 1 139 ? -2.356 9.004 24.869 1.00 29.89 130 GLY A CA 1
ATOM 847 C C . GLY A 1 139 ? -1.666 9.587 23.655 1.00 32.57 130 GLY A C 1
ATOM 848 O O . GLY A 1 139 ? -1.073 8.863 22.850 1.00 29.04 130 GLY A O 1
ATOM 849 N N . GLY A 1 140 ? -1.748 10.903 23.517 1.00 35.02 131 GLY A N 1
ATOM 850 C CA . GLY A 1 140 ? -1.116 11.553 22.390 1.00 39.78 131 GLY A CA 1
ATOM 851 C C . GLY A 1 140 ? -0.914 13.025 22.656 1.00 41.85 131 GLY A C 1
ATOM 852 O O . GLY A 1 140 ? -1.579 13.613 23.513 1.00 42.36 131 GLY A O 1
ATOM 853 N N . HIS A 1 141 ? 0.011 13.619 21.916 1.00 43.00 132 HIS A N 1
ATOM 854 C CA . HIS A 1 141 ? 0.311 15.032 22.053 1.00 46.12 132 HIS A CA 1
ATOM 855 C C . HIS A 1 141 ? 0.336 15.678 20.674 1.00 46.42 132 HIS A C 1
ATOM 856 O O . HIS A 1 141 ? 0.880 15.117 19.722 1.00 45.81 132 HIS A O 1
ATOM 863 N N . THR A 1 142 ? -0.273 16.853 20.576 1.00 47.53 133 THR A N 1
ATOM 864 C CA . THR A 1 142 ? -0.332 17.590 19.322 1.00 48.01 133 THR A CA 1
ATOM 865 C C . THR A 1 142 ? 0.568 18.809 19.386 1.00 47.29 133 THR A C 1
ATOM 866 O O . THR A 1 142 ? 0.435 19.642 20.279 1.00 46.11 133 THR A O 1
ATOM 870 N N . ILE A 1 143 ? 1.485 18.906 18.434 1.00 47.42 134 ILE A N 1
ATOM 871 C CA . ILE A 1 143 ? 2.400 20.031 18.384 1.00 49.79 134 ILE A CA 1
ATOM 872 C C . ILE A 1 143 ? 2.308 20.739 17.039 1.00 49.84 134 ILE A C 1
ATOM 873 O O . ILE A 1 143 ? 2.232 20.098 15.991 1.00 48.67 134 ILE A O 1
ATOM 878 N N . ASP A 1 144 ? 2.298 22.067 17.080 1.00 51.02 135 ASP A N 1
ATOM 879 C CA . ASP A 1 144 ? 2.216 22.868 15.871 1.00 52.09 135 ASP A CA 1
ATOM 880 C C . ASP A 1 144 ? 3.476 22.673 15.036 1.00 51.75 135 ASP A C 1
ATOM 881 O O . ASP A 1 144 ? 4.585 22.608 15.569 1.00 51.67 135 ASP A O 1
ATOM 886 N N . ASP A 1 145 ? 3.298 22.567 13.723 1.00 50.54 136 ASP A N 1
ATOM 887 C CA . ASP A 1 145 ? 4.421 22.375 12.815 1.00 48.72 136 ASP A CA 1
ATOM 888 C C . ASP A 1 145 ? 4.028 22.844 11.420 1.00 47.62 136 ASP A C 1
ATOM 889 O O . ASP A 1 145 ? 2.895 22.658 10.990 1.00 47.20 136 ASP A O 1
ATOM 894 N N . LYS A 1 146 ? 4.978 23.450 10.720 1.00 48.44 137 LYS A N 1
ATOM 895 C CA . LYS A 1 146 ? 4.757 23.956 9.370 1.00 48.94 137 LYS A CA 1
ATOM 896 C C . LYS A 1 146 ? 4.477 22.821 8.391 1.00 48.11 137 LYS A C 1
ATOM 897 O O . LYS A 1 146 ? 3.823 23.015 7.366 1.00 47.46 137 LYS A O 1
ATOM 903 N N . GLU A 1 147 ? 4.968 21.635 8.729 1.00 45.37 138 GLU A N 1
ATOM 904 C CA . GLU A 1 147 ? 4.830 20.462 7.880 1.00 44.17 138 GLU A CA 1
ATOM 905 C C . GLU A 1 147 ? 4.097 19.344 8.621 1.00 40.95 138 GLU A C 1
ATOM 906 O O . GLU A 1 147 ? 4.272 19.170 9.825 1.00 41.96 138 GLU A O 1
ATOM 912 N N . PRO A 1 148 ? 3.257 18.575 7.909 1.00 37.11 139 PRO A N 1
ATOM 913 C CA . PRO A 1 148 ? 2.509 17.476 8.531 1.00 35.41 139 PRO A CA 1
ATOM 914 C C . PRO A 1 148 ? 3.454 16.361 8.968 1.00 31.70 139 PRO A C 1
ATOM 915 O O . PRO A 1 148 ? 4.313 15.946 8.206 1.00 29.30 139 PRO A O 1
ATOM 919 N N . LYS A 1 149 ? 3.301 15.885 10.198 1.00 31.90 140 LYS A N 1
ATOM 920 C CA . LYS A 1 149 ? 4.147 14.800 10.684 1.00 30.57 140 LYS A CA 1
ATOM 921 C C . LYS A 1 149 ? 3.408 13.953 11.701 1.00 28.21 140 LYS A C 1
ATOM 922 O O . LYS A 1 149 ? 2.616 14.465 12.485 1.00 28.18 140 LYS A O 1
ATOM 928 N N . PHE A 1 150 ? 3.657 12.649 11.679 1.00 25.45 141 PHE A N 1
ATOM 929 C CA . PHE A 1 150 ? 2.999 11.750 12.618 1.00 22.95 141 PHE A CA 1
ATOM 930 C C . PHE A 1 150 ? 3.915 10.611 13.030 1.00 21.98 141 PHE A C 1
ATOM 931 O O . PHE A 1 150 ? 4.681 10.087 12.219 1.00 19.22 141 PHE A O 1
ATOM 939 N N . GLY A 1 151 ? 3.820 10.217 14.293 1.00 22.75 142 GLY A N 1
ATOM 940 C CA . GLY A 1 151 ? 4.656 9.134 14.768 1.00 23.42 142 GLY A CA 1
ATOM 941 C C . GLY A 1 151 ? 4.288 8.705 16.165 1.00 22.62 142 GLY A C 1
ATOM 942 O O . GLY A 1 151 ? 3.263 9.124 16.702 1.00 22.57 142 GLY A O 1
ATOM 943 N N . LEU A 1 152 ? 5.139 7.877 16.760 1.00 21.63 143 LEU A N 1
ATOM 944 C CA . LEU A 1 152 ? 4.889 7.371 18.101 1.00 21.00 143 LEU A CA 1
ATOM 945 C C . LEU A 1 152 ? 6.174 7.244 18.894 1.00 19.17 143 LEU A C 1
ATOM 946 O O . LEU A 1 152 ? 7.251 7.130 18.319 1.00 17.02 143 LEU A O 1
ATOM 951 N N . SER A 1 153 ? 6.041 7.287 20.219 1.00 20.51 144 SER A N 1
ATOM 952 C CA . SER A 1 153 ? 7.168 7.021 21.113 1.00 21.98 144 SER A CA 1
ATOM 953 C C . SER A 1 153 ? 6.652 5.657 21.566 1.00 21.62 144 SER A C 1
ATOM 954 O O . SER A 1 153 ? 5.451 5.510 21.799 1.00 22.01 144 SER A O 1
ATOM 957 N N . VAL A 1 154 ? 7.525 4.660 21.663 1.00 20.56 145 VAL A N 1
ATOM 958 C CA . VAL A 1 154 ? 7.078 3.321 22.025 1.00 19.97 145 VAL A CA 1
ATOM 959 C C . VAL A 1 154 ? 7.916 2.706 23.141 1.00 21.89 145 VAL A C 1
ATOM 960 O O . VAL A 1 154 ? 9.116 2.976 23.256 1.00 19.23 145 VAL A O 1
ATOM 964 N N . ALA A 1 155 ? 7.266 1.888 23.962 1.00 19.25 146 ALA A N 1
ATOM 965 C CA . ALA A 1 155 ? 7.947 1.189 25.048 1.00 21.98 146 ALA A CA 1
ATOM 966 C C . ALA A 1 155 ? 7.695 -0.306 24.867 1.00 21.60 146 ALA A C 1
ATOM 967 O O . ALA A 1 155 ? 6.556 -0.736 24.646 1.00 21.44 146 ALA A O 1
ATOM 969 N N . GLY A 1 156 ? 8.765 -1.089 24.956 1.00 22.27 147 GLY A N 1
ATOM 970 C CA . GLY A 1 156 ? 8.648 -2.527 24.806 1.00 21.87 147 GLY A CA 1
ATOM 971 C C . GLY A 1 156 ? 9.475 -3.271 25.842 1.00 23.06 147 GLY A C 1
ATOM 972 O O . GLY A 1 156 ? 10.242 -2.662 26.594 1.00 19.34 147 GLY A O 1
ATOM 973 N N . ILE A 1 157 ? 9.312 -4.589 25.878 1.00 24.42 148 ILE A N 1
ATOM 974 C CA . ILE A 1 157 ? 10.033 -5.434 26.820 1.00 28.71 148 ILE A CA 1
ATOM 975 C C . ILE A 1 157 ? 10.747 -6.547 26.072 1.00 30.26 148 ILE A C 1
ATOM 976 O O . ILE A 1 157 ? 10.240 -7.065 25.079 1.00 31.07 148 ILE A O 1
ATOM 981 N N . CYS A 1 158 ? 11.922 -6.918 26.559 1.00 34.57 149 CYS A N 1
ATOM 982 C CA . CYS A 1 158 ? 12.690 -7.998 25.950 1.00 38.82 149 CYS A CA 1
ATOM 983 C C . CYS A 1 158 ? 12.517 -9.234 26.814 1.00 40.03 149 CYS A C 1
ATOM 984 O O . CYS A 1 158 ? 13.002 -9.275 27.940 1.00 40.68 149 CYS A O 1
ATOM 987 N N . PRO A 1 159 ? 11.802 -10.252 26.309 1.00 43.24 150 PRO A N 1
ATOM 988 C CA . PRO A 1 159 ? 11.589 -11.482 27.083 1.00 46.08 150 PRO A CA 1
ATOM 989 C C . PRO A 1 159 ? 12.901 -12.179 27.455 1.00 48.63 150 PRO A C 1
ATOM 990 O O . PRO A 1 159 ? 13.861 -12.178 26.680 1.00 46.81 150 PRO A O 1
ATOM 994 N N . GLU A 1 160 ? 12.937 -12.763 28.649 1.00 51.56 151 GLU A N 1
ATOM 995 C CA . GLU A 1 160 ? 14.127 -13.459 29.125 1.00 55.11 151 GLU A CA 1
ATOM 996 C C . GLU A 1 160 ? 15.322 -12.513 29.086 1.00 56.09 151 GLU A C 1
ATOM 997 O O . GLU A 1 160 ? 16.474 -12.949 29.014 1.00 55.78 151 GLU A O 1
ATOM 1003 N N . GLY A 1 161 ? 15.033 -11.214 29.126 1.00 56.94 152 GLY A N 1
ATOM 1004 C CA . GLY A 1 161 ? 16.079 -10.208 29.092 1.00 57.01 152 GLY A CA 1
ATOM 1005 C C . GLY A 1 161 ? 16.923 -10.298 27.835 1.00 57.41 152 GLY A C 1
ATOM 1006 O O . GLY A 1 161 ? 17.962 -9.645 27.729 1.00 57.14 152 GLY A O 1
ATOM 1007 N N . LYS A 1 162 ? 16.470 -11.096 26.873 1.00 56.96 153 LYS A N 1
ATOM 1008 C CA . LYS A 1 162 ? 17.209 -11.272 25.630 1.00 56.76 153 LYS A CA 1
ATOM 1009 C C . LYS A 1 162 ? 16.966 -10.151 24.621 1.00 56.14 153 LYS A C 1
ATOM 1010 O O . LYS A 1 162 ? 15.933 -10.110 23.944 1.00 55.64 153 LYS A O 1
ATOM 1016 N N . TYR A 1 163 ? 17.928 -9.240 24.530 1.00 54.70 154 TYR A N 1
ATOM 1017 C CA . TYR A 1 163 ? 17.840 -8.128 23.595 1.00 53.26 154 TYR A CA 1
ATOM 1018 C C . TYR A 1 163 ? 19.021 -8.241 22.638 1.00 51.56 154 TYR A C 1
ATOM 1019 O O . TYR A 1 163 ? 20.075 -8.774 22.998 1.00 51.65 154 TYR A O 1
ATOM 1028 N N . ILE A 1 164 ? 18.841 -7.748 21.419 1.00 49.14 155 ILE A N 1
ATOM 1029 C CA . ILE A 1 164 ? 19.890 -7.809 20.412 1.00 46.19 155 ILE A CA 1
ATOM 1030 C C . ILE A 1 164 ? 20.407 -6.401 20.143 1.00 44.52 155 ILE A C 1
ATOM 1031 O O . ILE A 1 164 ? 19.630 -5.446 20.127 1.00 45.33 155 ILE A O 1
ATOM 1036 N N . THR A 1 165 ? 21.716 -6.270 19.942 1.00 41.31 156 THR A N 1
ATOM 1037 C CA . THR A 1 165 ? 22.315 -4.966 19.664 1.00 39.11 156 THR A CA 1
ATOM 1038 C C . THR A 1 165 ? 22.963 -4.971 18.284 1.00 36.49 156 THR A C 1
ATOM 1039 O O . THR A 1 165 ? 22.799 -5.915 17.514 1.00 33.17 156 THR A O 1
ATOM 1043 N N . GLN A 1 166 ? 23.713 -3.917 17.984 1.00 36.96 157 GLN A N 1
ATOM 1044 C CA . GLN A 1 166 ? 24.384 -3.805 16.698 1.00 36.49 157 GLN A CA 1
ATOM 1045 C C . GLN A 1 166 ? 25.881 -4.087 16.807 1.00 36.30 157 GLN A C 1
ATOM 1046 O O . GLN A 1 166 ? 26.590 -4.077 15.801 1.00 35.33 157 GLN A O 1
ATOM 1052 N N . SER A 1 167 ? 26.366 -4.359 18.014 1.00 36.38 158 SER A N 1
ATOM 1053 C CA . SER A 1 167 ? 27.799 -4.577 18.195 1.00 36.73 158 SER A CA 1
ATOM 1054 C C . SER A 1 167 ? 28.292 -5.995 18.470 1.00 36.36 158 SER A C 1
ATOM 1055 O O . SER A 1 167 ? 29.478 -6.194 18.746 1.00 37.89 158 SER A O 1
ATOM 1058 N N . GLY A 1 168 ? 27.410 -6.981 18.381 1.00 34.50 159 GLY A N 1
ATOM 1059 C CA . GLY A 1 168 ? 27.836 -8.344 18.653 1.00 34.31 159 GLY A CA 1
ATOM 1060 C C . GLY A 1 168 ? 28.248 -9.214 17.474 1.00 33.06 159 GLY A C 1
ATOM 1061 O O . GLY A 1 168 ? 28.543 -10.390 17.660 1.00 30.94 159 GLY A O 1
ATOM 1062 N N . ALA A 1 169 ? 28.282 -8.661 16.265 1.00 32.30 160 ALA A N 1
ATOM 1063 C CA . ALA A 1 169 ? 28.651 -9.463 15.098 1.00 30.74 160 ALA A CA 1
ATOM 1064 C C . ALA A 1 169 ? 30.153 -9.731 14.990 1.00 31.34 160 ALA A C 1
ATOM 1065 O O . ALA A 1 169 ? 30.973 -9.000 15.543 1.00 30.53 160 ALA A O 1
ATOM 1067 N N . GLN A 1 170 ? 30.498 -10.793 14.270 1.00 30.03 161 GLN A N 1
ATOM 1068 C CA . GLN A 1 170 ? 31.886 -11.169 14.048 1.00 32.38 161 GLN A CA 1
ATOM 1069 C C . GLN A 1 170 ? 32.085 -11.476 12.573 1.00 31.06 161 GLN A C 1
ATOM 1070 O O . GLN A 1 170 ? 31.116 -11.672 11.833 1.00 27.12 161 GLN A O 1
ATOM 1076 N N . VAL A 1 171 ? 33.347 -11.522 12.159 1.00 29.28 162 VAL A N 1
ATOM 1077 C CA . VAL A 1 171 ? 33.706 -11.817 10.778 1.00 28.79 162 VAL A CA 1
ATOM 1078 C C . VAL A 1 171 ? 33.182 -13.184 10.349 1.00 26.96 162 VAL A C 1
ATOM 1079 O O . VAL A 1 171 ? 33.118 -14.109 11.155 1.00 26.33 162 VAL A O 1
ATOM 1083 N N . GLY A 1 172 ? 32.792 -13.298 9.082 1.00 27.44 163 GLY A N 1
ATOM 1084 C CA . GLY A 1 172 ? 32.319 -14.565 8.554 1.00 28.90 163 GLY A CA 1
ATOM 1085 C C . GLY A 1 172 ? 30.871 -14.954 8.800 1.00 30.75 163 GLY A C 1
ATOM 1086 O O . GLY A 1 172 ? 30.511 -16.124 8.652 1.00 30.38 163 GLY A O 1
ATOM 1087 N N . GLN A 1 173 ? 30.032 -13.994 9.172 1.00 28.48 164 GLN A N 1
ATOM 1088 C CA . GLN A 1 173 ? 28.623 -14.294 9.417 1.00 27.99 164 GLN A CA 1
ATOM 1089 C C . GLN A 1 173 ? 27.795 -13.753 8.252 1.00 27.61 164 GLN A C 1
ATOM 1090 O O . GLN A 1 173 ? 28.211 -12.810 7.567 1.00 26.38 164 GLN A O 1
ATOM 1096 N N . LEU A 1 174 ? 26.633 -14.351 8.016 1.00 24.88 165 LEU A N 1
ATOM 1097 C CA . LEU A 1 174 ? 25.792 -13.934 6.899 1.00 24.92 165 LEU A CA 1
ATOM 1098 C C . LEU A 1 174 ? 24.867 -12.771 7.226 1.00 25.88 165 LEU A C 1
ATOM 1099 O O . LEU A 1 174 ? 24.328 -12.688 8.332 1.00 23.42 165 LEU A O 1
ATOM 1104 N N . LEU A 1 175 ? 24.694 -11.878 6.251 1.00 24.91 166 LEU A N 1
ATOM 1105 C CA . LEU A 1 175 ? 23.817 -10.718 6.402 1.00 24.89 166 LEU A CA 1
ATOM 1106 C C . LEU A 1 175 ? 22.452 -11.055 5.815 1.00 24.47 166 LEU A C 1
ATOM 1107 O O . LEU A 1 175 ? 22.342 -11.333 4.623 1.00 23.97 166 LEU A O 1
ATOM 1112 N N . ILE A 1 176 ? 21.422 -11.025 6.658 1.00 21.87 167 ILE A N 1
ATOM 1113 C CA . ILE A 1 176 ? 20.060 -11.332 6.243 1.00 21.11 167 ILE A CA 1
ATOM 1114 C C . ILE A 1 176 ? 19.176 -10.072 6.276 1.00 23.95 167 ILE A C 1
ATOM 1115 O O . ILE A 1 176 ? 19.235 -9.278 7.225 1.00 19.37 167 ILE A O 1
ATOM 1120 N N . LEU A 1 177 ? 18.362 -9.897 5.236 1.00 20.08 168 LEU A N 1
ATOM 1121 C CA . LEU A 1 177 ? 17.450 -8.758 5.140 1.00 20.39 168 LEU A CA 1
ATOM 1122 C C . LEU A 1 177 ? 16.028 -9.313 4.954 1.00 22.16 168 LEU A C 1
ATOM 1123 O O . LEU A 1 177 ? 15.835 -10.276 4.201 1.00 22.75 168 LEU A O 1
ATOM 1128 N N . THR A 1 178 ? 15.033 -8.704 5.601 1.00 20.73 169 THR A N 1
ATOM 1129 C CA . THR A 1 178 ? 13.665 -9.225 5.507 1.00 20.33 169 THR A CA 1
ATOM 1130 C C . THR A 1 178 ? 12.627 -8.465 4.682 1.00 21.00 169 THR A C 1
ATOM 1131 O O . THR A 1 178 ? 11.489 -8.912 4.576 1.00 18.77 169 THR A O 1
ATOM 1135 N N . LYS A 1 179 ? 13.000 -7.320 4.117 1.00 21.88 170 LYS A N 1
ATOM 1136 C CA . LYS A 1 179 ? 12.092 -6.545 3.261 1.00 20.23 170 LYS A CA 1
ATOM 1137 C C . LYS A 1 179 ? 12.919 -5.865 2.174 1.00 20.13 170 LYS A C 1
ATOM 1138 O O . LYS A 1 179 ? 14.079 -5.512 2.402 1.00 20.26 170 LYS A O 1
ATOM 1144 N N . PRO A 1 180 ? 12.333 -5.665 0.982 1.00 20.69 171 PRO A N 1
ATOM 1145 C CA . PRO A 1 180 ? 13.065 -5.010 -0.114 1.00 22.20 171 PRO A CA 1
ATOM 1146 C C . PRO A 1 180 ? 13.338 -3.546 0.216 1.00 22.25 171 PRO A C 1
ATOM 1147 O O . PRO A 1 180 ? 12.720 -2.983 1.125 1.00 21.69 171 PRO A O 1
ATOM 1151 N N . ILE A 1 181 ? 14.261 -2.932 -0.519 1.00 20.62 172 ILE A N 1
ATOM 1152 C CA . ILE A 1 181 ? 14.551 -1.521 -0.318 1.00 21.95 172 ILE A CA 1
ATOM 1153 C C . ILE A 1 181 ? 14.042 -0.801 -1.565 1.00 23.68 172 ILE A C 1
ATOM 1154 O O . ILE A 1 181 ? 13.592 -1.450 -2.523 1.00 24.03 172 ILE A O 1
ATOM 1159 N N . GLY A 1 182 ? 14.109 0.527 -1.554 1.00 21.88 173 GLY A N 1
ATOM 1160 C CA . GLY A 1 182 ? 13.656 1.306 -2.697 1.00 21.43 173 GLY A CA 1
ATOM 1161 C C . GLY A 1 182 ? 12.411 2.154 -2.488 1.00 21.84 173 GLY A C 1
ATOM 1162 O O . GLY A 1 182 ? 11.983 2.840 -3.413 1.00 22.31 173 GLY A O 1
ATOM 1163 N N . THR A 1 183 ? 11.825 2.130 -1.290 1.00 20.42 174 THR A N 1
ATOM 1164 C CA . THR A 1 183 ? 10.620 2.922 -1.025 1.00 22.07 174 THR A CA 1
ATOM 1165 C C . THR A 1 183 ? 10.825 4.430 -1.177 1.00 23.25 174 THR A C 1
ATOM 1166 O O . THR A 1 183 ? 9.943 5.133 -1.670 1.00 23.72 174 THR A O 1
ATOM 1170 N N . GLY A 1 184 ? 11.976 4.932 -0.731 1.00 22.05 175 GLY A N 1
ATOM 1171 C CA . GLY A 1 184 ? 12.249 6.358 -0.844 1.00 23.96 175 GLY A CA 1
ATOM 1172 C C . GLY A 1 184 ? 12.121 6.854 -2.277 1.00 24.06 175 GLY A C 1
ATOM 1173 O O . GLY A 1 184 ? 11.607 7.940 -2.530 1.00 24.70 175 GLY A O 1
ATOM 1174 N N . ILE A 1 185 ? 12.596 6.052 -3.221 1.00 24.37 176 ILE A N 1
ATOM 1175 C CA . ILE A 1 185 ? 12.526 6.393 -4.634 1.00 23.56 176 ILE A CA 1
ATOM 1176 C C . ILE A 1 185 ? 11.068 6.384 -5.138 1.00 25.49 176 ILE A C 1
ATOM 1177 O O . ILE A 1 185 ? 10.660 7.267 -5.893 1.00 23.44 176 ILE A O 1
ATOM 1182 N N . LEU A 1 186 ? 10.286 5.401 -4.696 1.00 23.60 177 LEU A N 1
ATOM 1183 C CA . LEU A 1 186 ? 8.886 5.300 -5.091 1.00 26.90 177 LEU A CA 1
ATOM 1184 C C . LEU A 1 186 ? 8.082 6.459 -4.504 1.00 27.42 177 LEU A C 1
ATOM 1185 O O . LEU A 1 186 ? 7.228 7.042 -5.177 1.00 26.02 177 LEU A O 1
ATOM 1190 N N . ILE A 1 187 ? 8.349 6.782 -3.243 1.00 24.66 178 ILE A N 1
ATOM 1191 C CA . ILE A 1 187 ? 7.643 7.874 -2.584 1.00 26.94 178 ILE A CA 1
ATOM 1192 C C . ILE A 1 187 ? 7.930 9.172 -3.337 1.00 27.69 178 ILE A C 1
ATOM 1193 O O . ILE A 1 187 ? 7.042 10.012 -3.499 1.00 27.63 178 ILE A O 1
ATOM 1198 N N . LYS A 1 188 ? 9.172 9.321 -3.795 1.00 27.48 179 LYS A N 1
ATOM 1199 C CA . LYS A 1 188 ? 9.578 10.503 -4.560 1.00 31.05 179 LYS A CA 1
ATOM 1200 C C . LYS A 1 188 ? 8.775 10.523 -5.865 1.00 30.53 179 LYS A C 1
ATOM 1201 O O . LYS A 1 188 ? 8.282 11.570 -6.292 1.00 29.72 179 LYS A O 1
ATOM 1207 N N . GLY A 1 189 ? 8.648 9.353 -6.485 1.00 31.35 180 GLY A N 1
ATOM 1208 C CA . GLY A 1 189 ? 7.883 9.232 -7.715 1.00 33.50 180 GLY A CA 1
ATOM 1209 C C . GLY A 1 189 ? 6.438 9.653 -7.496 1.00 34.20 180 GLY A C 1
ATOM 1210 O O . GLY A 1 189 ? 5.840 10.302 -8.356 1.00 33.62 180 GLY A O 1
ATOM 1211 N N . LEU A 1 190 ? 5.871 9.278 -6.351 1.00 34.83 181 LEU A N 1
ATOM 1212 C CA . LEU A 1 190 ? 4.495 9.652 -6.016 1.00 36.89 181 LEU A CA 1
ATOM 1213 C C . LEU A 1 190 ? 4.371 11.168 -5.876 1.00 37.53 181 LEU A C 1
ATOM 1214 O O . LEU A 1 190 ? 3.390 11.758 -6.334 1.00 36.60 181 LEU A O 1
ATOM 1219 N N . LYS A 1 191 ? 5.358 11.790 -5.231 1.00 36.70 182 LYS A N 1
ATOM 1220 C CA . LYS A 1 191 ? 5.352 13.237 -5.023 1.00 39.32 182 LYS A CA 1
ATOM 1221 C C . LYS A 1 191 ? 5.415 13.996 -6.344 1.00 40.29 182 LYS A C 1
ATOM 1222 O O . LYS A 1 191 ? 4.769 15.031 -6.509 1.00 41.94 182 LYS A O 1
ATOM 1228 N N . GLU A 1 192 ? 6.207 13.482 -7.277 1.00 41.53 183 GLU A N 1
ATOM 1229 C CA . GLU A 1 192 ? 6.371 14.123 -8.575 1.00 44.27 183 GLU A CA 1
ATOM 1230 C C . GLU A 1 192 ? 5.216 13.815 -9.525 1.00 44.68 183 GLU A C 1
ATOM 1231 O O . GLU A 1 192 ? 5.175 14.325 -10.643 1.00 44.96 183 GLU A O 1
ATOM 1237 N N . GLY A 1 193 ? 4.282 12.983 -9.073 1.00 44.60 184 GLY A N 1
ATOM 1238 C CA . GLY A 1 193 ? 3.149 12.620 -9.905 1.00 45.17 184 GLY A CA 1
ATOM 1239 C C . GLY A 1 193 ? 3.542 11.6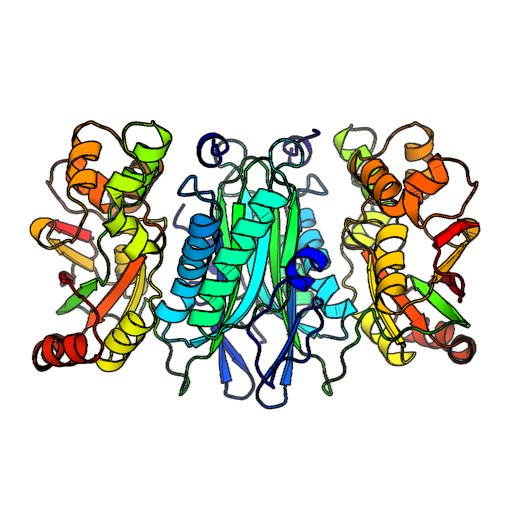79 -11.030 1.00 45.50 184 GLY A C 1
ATOM 1240 O O . GLY A 1 193 ? 2.788 11.484 -11.981 1.00 45.69 184 GLY A O 1
ATOM 1241 N N . ILE A 1 194 ? 4.732 11.097 -10.920 1.00 45.05 185 ILE A N 1
ATOM 1242 C CA . ILE A 1 194 ? 5.240 10.172 -11.925 1.00 44.53 185 ILE A CA 1
ATOM 1243 C C . ILE A 1 194 ? 4.640 8.787 -11.713 1.00 45.06 185 ILE A C 1
ATOM 1244 O O . ILE A 1 194 ? 4.479 8.010 -12.656 1.00 44.40 185 ILE A O 1
ATOM 1249 N N . LEU A 1 195 ? 4.316 8.483 -10.461 1.00 45.03 186 LEU A N 1
ATOM 1250 C CA . LEU A 1 195 ? 3.726 7.199 -10.104 1.00 43.87 186 LEU A CA 1
ATOM 1251 C C . LEU A 1 195 ? 2.393 7.394 -9.395 1.00 42.82 186 LEU A C 1
ATOM 1252 O O . LEU A 1 195 ? 2.122 8.456 -8.838 1.00 40.95 186 LEU A O 1
ATOM 1257 N N . LYS A 1 196 ? 1.567 6.356 -9.419 1.00 42.75 187 LYS A N 1
ATOM 1258 C CA . LYS A 1 196 ? 0.268 6.393 -8.765 1.00 43.92 187 LYS A CA 1
ATOM 1259 C C . LYS A 1 196 ? 0.315 5.366 -7.645 1.00 43.78 187 LYS A C 1
ATOM 1260 O O . LYS A 1 196 ? 1.049 4.382 -7.738 1.00 43.47 187 LYS A O 1
ATOM 1266 N N . GLU A 1 197 ? -0.460 5.591 -6.591 1.00 44.27 188 GLU A N 1
ATOM 1267 C CA . GLU A 1 197 ? -0.496 4.662 -5.467 1.00 44.72 188 GLU A CA 1
ATOM 1268 C C . GLU A 1 197 ? -0.735 3.235 -5.943 1.00 45.19 188 GLU A C 1
ATOM 1269 O O . GLU A 1 197 ? -0.096 2.291 -5.472 1.00 43.43 188 GLU A O 1
ATOM 1275 N N . GLU A 1 198 ? -1.660 3.086 -6.884 1.00 44.52 189 GLU A N 1
ATOM 1276 C CA . GLU A 1 198 ? -1.994 1.774 -7.431 1.00 45.04 189 GLU A CA 1
ATOM 1277 C C . GLU A 1 198 ? -0.781 1.070 -8.046 1.00 43.05 189 GLU A C 1
ATOM 1278 O O . GLU A 1 198 ? -0.791 -0.150 -8.227 1.00 43.30 189 GLU A O 1
ATOM 1284 N N . ASP A 1 199 ? 0.260 1.834 -8.363 1.00 40.61 190 ASP A N 1
ATOM 1285 C CA . ASP A 1 199 ? 1.461 1.262 -8.963 1.00 40.44 190 ASP A CA 1
ATOM 1286 C C . ASP A 1 199 ? 2.472 0.710 -7.958 1.00 39.57 190 ASP A C 1
ATOM 1287 O O . ASP A 1 199 ? 3.430 0.041 -8.345 1.00 39.58 190 ASP A O 1
ATOM 1292 N N . ILE A 1 200 ? 2.261 0.980 -6.674 1.00 38.86 191 ILE A N 1
ATOM 1293 C CA . ILE A 1 200 ? 3.195 0.505 -5.658 1.00 38.22 191 ILE A CA 1
ATOM 1294 C C . ILE A 1 200 ? 2.521 -0.260 -4.522 1.00 38.36 191 ILE A C 1
ATOM 1295 O O . ILE A 1 200 ? 2.947 -0.173 -3.369 1.00 35.93 191 ILE A O 1
ATOM 1300 N N . ASN A 1 201 ? 1.481 -1.022 -4.847 1.00 38.31 192 ASN A N 1
ATOM 1301 C CA . ASN A 1 201 ? 0.768 -1.783 -3.830 1.00 39.30 192 ASN A CA 1
ATOM 1302 C C . ASN A 1 201 ? 1.702 -2.731 -3.093 1.00 36.56 192 ASN A C 1
ATOM 1303 O O . ASN A 1 201 ? 1.553 -2.953 -1.897 1.00 35.80 192 ASN A O 1
ATOM 1308 N N . GLU A 1 202 ? 2.664 -3.292 -3.811 1.00 34.45 193 GLU A N 1
ATOM 1309 C CA . GLU A 1 202 ? 3.616 -4.203 -3.197 1.00 34.10 193 GLU A CA 1
ATOM 1310 C C . GLU A 1 202 ? 4.438 -3.473 -2.133 1.00 30.09 193 GLU A C 1
ATOM 1311 O O . GLU A 1 202 ? 4.610 -3.970 -1.024 1.00 28.22 193 GLU A O 1
ATOM 1317 N N . ALA A 1 203 ? 4.948 -2.297 -2.477 1.00 26.81 194 ALA A N 1
ATOM 1318 C CA . ALA A 1 203 ? 5.747 -1.522 -1.535 1.00 27.64 194 ALA A CA 1
ATOM 1319 C C . ALA A 1 203 ? 4.880 -1.081 -0.355 1.00 27.87 194 ALA A C 1
ATOM 1320 O O . ALA A 1 203 ? 5.325 -1.086 0.793 1.00 27.43 194 ALA A O 1
ATOM 1322 N N . ILE A 1 204 ? 3.635 -0.706 -0.635 1.00 25.50 195 ILE A N 1
ATOM 1323 C CA . ILE A 1 204 ? 2.735 -0.285 0.426 1.00 26.67 195 ILE A CA 1
ATOM 1324 C C . ILE A 1 204 ? 2.457 -1.432 1.395 1.00 26.09 195 ILE A C 1
ATOM 1325 O O . ILE A 1 204 ? 2.460 -1.230 2.607 1.00 24.57 195 ILE A O 1
ATOM 1330 N N . GLU A 1 205 ? 2.224 -2.632 0.867 1.00 26.25 196 GLU A N 1
ATOM 1331 C CA . GLU A 1 205 ? 1.972 -3.788 1.725 1.00 27.84 196 GLU A CA 1
ATOM 1332 C C . GLU A 1 205 ? 3.195 -4.066 2.600 1.00 26.67 196 GLU A C 1
ATOM 1333 O O . GLU A 1 205 ? 3.066 -4.439 3.771 1.00 25.69 196 GLU A O 1
ATOM 1339 N N . ASN A 1 206 ? 4.382 -3.903 2.026 1.00 24.20 197 ASN A N 1
ATOM 1340 C CA . ASN A 1 206 ? 5.603 -4.140 2.788 1.00 25.89 197 ASN A CA 1
ATOM 1341 C C . ASN A 1 206 ? 5.821 -3.077 3.871 1.00 25.14 197 ASN A C 1
ATOM 1342 O O . ASN A 1 206 ? 6.322 -3.392 4.957 1.00 26.30 197 ASN A O 1
ATOM 1347 N N . MET A 1 207 ? 5.455 -1.828 3.585 1.00 22.46 198 MET A N 1
ATOM 1348 C CA . MET A 1 207 ? 5.617 -0.758 4.572 1.00 23.78 198 MET A CA 1
ATOM 1349 C C . MET A 1 207 ? 4.612 -0.917 5.713 1.00 24.15 198 MET A C 1
ATOM 1350 O O . MET A 1 207 ? 4.869 -0.493 6.842 1.00 20.34 198 MET A O 1
ATOM 1355 N N . LEU A 1 208 ? 3.474 -1.545 5.416 1.00 23.08 199 LEU A N 1
ATOM 1356 C CA . LEU A 1 208 ? 2.437 -1.775 6.416 1.00 23.79 199 LEU A CA 1
ATOM 1357 C C . LEU A 1 208 ? 2.752 -2.960 7.327 1.00 23.52 199 LEU A C 1
ATOM 1358 O O . LEU A 1 208 ? 2.250 -3.038 8.447 1.00 21.96 199 LEU A O 1
ATOM 1363 N N . ALA A 1 209 ? 3.585 -3.880 6.849 1.00 22.04 200 ALA A N 1
ATOM 1364 C CA . ALA A 1 209 ? 3.907 -5.075 7.624 1.00 21.95 200 ALA A CA 1
ATOM 1365 C C . ALA A 1 209 ? 4.756 -4.854 8.874 1.00 22.47 200 ALA A C 1
ATOM 1366 O O . ALA A 1 209 ? 5.787 -4.181 8.836 1.00 23.63 200 ALA A O 1
ATOM 1368 N N . LEU A 1 210 ? 4.309 -5.444 9.979 1.00 22.43 201 LEU A N 1
ATOM 1369 C CA . LEU A 1 210 ? 5.021 -5.364 11.248 1.00 20.90 201 LEU A CA 1
ATOM 1370 C C . LEU A 1 210 ? 6.232 -6.283 11.163 1.00 21.28 201 LEU A C 1
ATOM 1371 O O . LEU A 1 210 ? 6.187 -7.316 10.494 1.00 21.66 201 LEU A O 1
ATOM 1376 N N . ASN A 1 211 ? 7.317 -5.909 11.828 1.00 21.80 202 ASN A N 1
ATOM 1377 C CA . ASN A 1 211 ? 8.510 -6.747 11.820 1.00 22.85 202 ASN A CA 1
ATOM 1378 C C . ASN A 1 211 ? 8.500 -7.775 12.949 1.00 22.34 202 ASN A C 1
ATOM 1379 O O . ASN A 1 211 ? 9.552 -8.254 13.369 1.00 23.73 202 ASN A O 1
ATOM 1384 N N . ASP A 1 212 ? 7.314 -8.139 13.431 1.00 23.13 203 ASP A N 1
ATOM 1385 C CA . ASP A 1 212 ? 7.248 -9.116 14.515 1.00 24.43 203 ASP A CA 1
ATOM 1386 C C . ASP A 1 212 ? 7.679 -10.523 14.086 1.00 25.50 203 ASP A C 1
ATOM 1387 O O . ASP A 1 212 ? 8.412 -11.198 14.810 1.00 27.14 203 ASP A O 1
ATOM 1392 N N . LYS A 1 213 ? 7.247 -10.964 12.909 1.00 24.90 204 LYS A N 1
ATOM 1393 C CA . LYS A 1 213 ? 7.638 -12.285 12.425 1.00 25.22 204 LYS A CA 1
ATOM 1394 C C . LYS A 1 213 ? 9.135 -12.274 12.112 1.00 25.57 204 LYS A C 1
ATOM 1395 O O . LYS A 1 213 ? 9.844 -13.242 12.393 1.00 23.59 204 LYS A O 1
ATOM 1401 N N . ALA A 1 214 ? 9.611 -11.173 11.531 1.00 23.29 205 ALA A N 1
ATOM 1402 C CA . ALA A 1 214 ? 11.026 -11.046 11.213 1.00 23.53 205 ALA A CA 1
ATOM 1403 C C . ALA A 1 214 ? 11.837 -11.109 12.517 1.00 22.26 205 ALA A C 1
ATOM 1404 O O . ALA A 1 214 ? 12.932 -11.666 12.552 1.00 22.17 205 ALA A O 1
ATOM 1406 N N . ARG A 1 215 ? 11.294 -10.533 13.587 1.00 23.52 206 ARG A N 1
ATOM 1407 C CA . ARG A 1 215 ? 11.972 -10.565 14.885 1.00 24.14 206 ARG A CA 1
ATOM 1408 C C . ARG A 1 215 ? 12.072 -12.021 15.344 1.00 22.21 206 ARG A C 1
ATOM 1409 O O . ARG A 1 215 ? 13.113 -12.455 15.828 1.00 22.19 206 ARG A O 1
ATOM 1417 N N . ASN A 1 216 ? 10.984 -12.769 15.186 1.00 22.07 207 ASN A N 1
ATOM 1418 C CA . ASN A 1 216 ? 10.961 -14.175 15.597 1.00 25.94 207 ASN A CA 1
ATOM 1419 C C . ASN A 1 216 ? 12.001 -15.007 14.844 1.00 24.78 207 ASN A C 1
ATOM 1420 O O . ASN A 1 216 ? 12.657 -15.861 15.430 1.00 23.87 207 ASN A O 1
ATOM 1425 N N . LEU A 1 217 ? 12.154 -14.754 13.548 1.00 24.30 208 LEU A N 1
ATOM 1426 C CA . LEU A 1 217 ? 13.143 -15.479 12.748 1.00 24.30 208 LEU A CA 1
ATOM 1427 C C . LEU A 1 217 ? 14.553 -15.166 13.272 1.00 24.56 208 LEU A C 1
ATOM 1428 O O . LEU A 1 217 ? 15.361 -16.067 13.530 1.00 22.82 208 LEU A O 1
ATOM 1433 N N . MET A 1 218 ? 14.821 -13.873 13.430 1.00 22.29 209 MET A N 1
ATOM 1434 C CA . MET A 1 218 ? 16.092 -13.359 13.919 1.00 24.25 209 MET A CA 1
ATOM 1435 C C . MET A 1 218 ? 16.456 -14.009 15.262 1.00 24.72 209 MET A C 1
ATOM 1436 O O . MET A 1 218 ? 17.581 -14.480 15.459 1.00 25.31 209 MET A O 1
ATOM 1441 N N . LEU A 1 219 ? 15.500 -14.042 16.183 1.00 24.01 210 LEU A N 1
ATOM 1442 C CA . LEU A 1 219 ? 15.732 -14.643 17.496 1.00 27.95 210 LEU A CA 1
ATOM 1443 C C . LEU A 1 219 ? 15.899 -16.163 17.401 1.00 29.70 210 LEU A C 1
ATOM 1444 O O . LEU A 1 219 ? 16.701 -16.757 18.114 1.00 28.88 210 LEU A O 1
ATOM 1449 N N . SER A 1 220 ? 15.130 -16.785 16.518 1.00 30.31 211 SER A N 1
ATOM 1450 C CA . SER A 1 220 ? 15.191 -18.227 16.345 1.00 31.88 211 SER A CA 1
ATOM 1451 C C . SER A 1 220 ? 16.546 -18.675 15.808 1.00 31.03 211 SER A C 1
ATOM 1452 O O . SER A 1 220 ? 17.015 -19.771 16.113 1.00 28.44 211 SER A O 1
ATOM 1455 N N . LEU A 1 221 ? 17.174 -17.815 15.012 1.00 29.62 212 LEU A N 1
ATOM 1456 C CA . LEU A 1 221 ? 18.467 -18.120 14.422 1.00 28.52 212 LEU A CA 1
ATOM 1457 C C . LEU A 1 221 ? 19.620 -17.641 15.295 1.00 27.72 212 LEU A C 1
ATOM 1458 O O . LEU A 1 221 ? 20.771 -17.661 14.873 1.00 27.53 212 LEU A O 1
ATOM 1463 N N . ASP A 1 222 ? 19.303 -17.221 16.515 1.00 28.58 213 ASP A N 1
ATOM 1464 C CA . ASP A 1 222 ? 20.317 -16.727 17.441 1.00 29.50 213 ASP A CA 1
ATOM 1465 C C . ASP A 1 222 ? 21.193 -15.661 16.797 1.00 28.75 213 ASP A C 1
ATOM 1466 O O . ASP A 1 222 ? 22.420 -15.677 16.956 1.00 26.39 213 ASP A O 1
ATOM 1471 N N . ALA A 1 223 ? 20.561 -14.739 16.067 1.00 26.15 214 ALA A N 1
ATOM 1472 C CA . ALA A 1 223 ? 21.280 -13.654 15.398 1.00 24.77 214 ALA A CA 1
ATOM 1473 C C . ALA A 1 223 ? 22.261 -12.998 16.370 1.00 25.03 214 ALA A C 1
ATOM 1474 O O . ALA A 1 223 ? 21.958 -12.848 17.554 1.00 23.38 214 ALA A O 1
ATOM 1476 N N . THR A 1 224 ? 23.426 -12.595 15.862 1.00 24.00 215 THR A N 1
ATOM 1477 C CA . THR A 1 224 ? 24.458 -11.961 16.683 1.00 26.08 215 THR A CA 1
ATOM 1478 C C . THR A 1 224 ? 24.350 -10.439 16.755 1.00 26.32 215 THR A C 1
ATOM 1479 O O . THR A 1 224 ? 24.948 -9.806 17.627 1.00 28.55 215 THR A O 1
ATOM 1483 N N . ALA A 1 225 ? 23.589 -9.854 15.834 1.00 24.72 216 ALA A N 1
ATOM 1484 C CA . ALA A 1 225 ? 23.381 -8.409 15.808 1.00 22.50 216 ALA A CA 1
ATOM 1485 C C . ALA A 1 225 ? 22.200 -8.117 14.901 1.00 22.97 216 ALA A C 1
ATOM 1486 O O . ALA A 1 225 ? 21.890 -8.895 13.997 1.00 20.39 216 ALA A O 1
ATOM 1488 N N . CYS A 1 226 ? 21.540 -6.992 15.136 1.00 22.88 217 CYS A N 1
ATOM 1489 C CA . CYS A 1 226 ? 20.393 -6.638 14.319 1.00 24.16 217 CYS A CA 1
ATOM 1490 C C . CYS A 1 226 ? 20.098 -5.155 14.355 1.00 27.08 217 CYS A C 1
ATOM 1491 O O . CYS A 1 226 ? 20.447 -4.460 15.311 1.00 28.40 217 CYS A O 1
ATOM 1494 N N . THR A 1 227 ? 19.464 -4.681 13.286 1.00 27.60 218 THR A N 1
ATOM 1495 C CA . THR A 1 227 ? 19.049 -3.294 13.170 1.00 25.50 218 THR A CA 1
ATOM 1496 C C . THR A 1 227 ? 17.932 -3.273 12.135 1.00 25.51 218 THR A C 1
ATOM 1497 O O . THR A 1 227 ? 17.789 -4.206 11.351 1.00 24.61 218 THR A O 1
ATOM 1501 N N . ASP A 1 228 ? 17.096 -2.248 12.150 1.00 25.68 219 ASP A N 1
ATOM 1502 C CA . ASP A 1 228 ? 16.075 -2.198 11.124 1.00 25.68 219 ASP A CA 1
ATOM 1503 C C . ASP A 1 228 ? 16.664 -1.287 10.065 1.00 24.85 219 ASP A C 1
ATOM 1504 O O . ASP A 1 228 ? 17.692 -0.650 10.298 1.00 24.84 219 ASP A O 1
ATOM 1509 N N . VAL A 1 229 ? 16.051 -1.248 8.892 1.00 23.09 220 VAL A N 1
ATOM 1510 C CA . VAL A 1 229 ? 16.559 -0.421 7.817 1.00 21.16 220 VAL A CA 1
ATOM 1511 C C . VAL A 1 229 ? 15.603 0.749 7.599 1.00 21.73 220 VAL A C 1
ATOM 1512 O O . VAL A 1 229 ? 14.455 0.561 7.199 1.00 23.62 220 VAL A O 1
ATOM 1516 N N . THR A 1 230 ? 16.070 1.957 7.877 1.00 22.49 221 THR A N 1
ATOM 1517 C CA . THR A 1 230 ? 15.212 3.120 7.710 1.00 23.53 221 THR A CA 1
ATOM 1518 C C . THR A 1 230 ? 15.860 4.267 6.956 1.00 22.78 221 THR A C 1
ATOM 1519 O O . THR A 1 230 ? 16.448 4.065 5.895 1.00 22.53 221 THR A O 1
ATOM 1523 N N . GLY A 1 231 ? 15.758 5.465 7.527 1.00 23.08 222 GLY A N 1
ATOM 1524 C CA . GLY A 1 231 ? 16.267 6.680 6.911 1.00 22.71 222 GLY A CA 1
ATOM 1525 C C . GLY A 1 231 ? 17.690 6.782 6.410 1.00 23.10 222 GLY A C 1
ATOM 1526 O O . GLY A 1 231 ? 17.973 7.604 5.538 1.00 21.63 222 GLY A O 1
ATOM 1527 N N . PHE A 1 232 ? 18.596 5.978 6.950 1.00 23.15 223 PHE A N 1
ATOM 1528 C CA . PHE A 1 232 ? 19.973 6.045 6.494 1.00 24.18 223 PHE A CA 1
ATOM 1529 C C . PHE A 1 232 ? 20.253 5.128 5.310 1.00 22.90 223 PHE A C 1
ATOM 1530 O O . PHE A 1 232 ? 21.356 5.134 4.778 1.00 23.63 223 PHE A O 1
ATOM 1538 N N . GLY A 1 233 ? 19.250 4.360 4.888 1.00 23.07 224 GLY A N 1
ATOM 1539 C CA . GLY A 1 233 ? 19.428 3.460 3.756 1.00 21.50 224 GLY A CA 1
ATOM 1540 C C . GLY A 1 233 ? 20.113 2.153 4.117 1.00 23.17 224 GLY A C 1
ATOM 1541 O O . GLY A 1 233 ? 20.686 2.016 5.202 1.00 20.84 224 GLY A O 1
ATOM 1542 N N . LEU A 1 234 ? 20.074 1.184 3.205 1.00 19.85 225 LEU A N 1
ATOM 1543 C CA . LEU A 1 234 ? 20.688 -0.104 3.489 1.00 19.22 225 LEU A CA 1
ATOM 1544 C C . LEU A 1 234 ? 22.176 -0.013 3.854 1.00 19.84 225 LEU A C 1
ATOM 1545 O O . LEU A 1 234 ? 22.625 -0.633 4.822 1.00 17.07 225 LEU A O 1
ATOM 1550 N N . LEU A 1 235 ? 22.947 0.749 3.085 1.00 21.13 226 LEU A N 1
ATOM 1551 C CA . LEU A 1 235 ? 24.378 0.871 3.366 1.00 21.47 226 LEU A CA 1
ATOM 1552 C C . LEU A 1 235 ? 24.665 1.526 4.718 1.00 21.98 226 LEU A C 1
ATOM 1553 O O . LEU A 1 235 ? 25.569 1.100 5.445 1.00 21.99 226 LEU A O 1
ATOM 1558 N N . GLY A 1 236 ? 23.894 2.557 5.052 1.00 21.36 227 GLY A N 1
ATOM 1559 C CA . GLY A 1 236 ? 24.091 3.250 6.315 1.00 22.97 227 GLY A CA 1
ATOM 1560 C C . GLY A 1 236 ? 23.821 2.376 7.530 1.00 22.29 227 GLY A C 1
ATOM 1561 O O . GLY A 1 236 ? 24.579 2.373 8.497 1.00 19.61 227 GLY A O 1
ATOM 1562 N N . HIS A 1 237 ? 22.735 1.619 7.483 1.00 20.79 228 HIS A N 1
ATOM 1563 C CA . HIS A 1 237 ? 22.389 0.757 8.599 1.00 22.44 228 HIS A CA 1
ATOM 1564 C C . HIS A 1 237 ? 23.309 -0.448 8.702 1.00 22.06 228 HIS A C 1
ATOM 1565 O O . HIS A 1 237 ? 23.591 -0.939 9.809 1.00 22.01 228 HIS A O 1
ATOM 1572 N N . ALA A 1 238 ? 23.805 -0.910 7.556 1.00 21.17 229 ALA A N 1
ATOM 1573 C CA . ALA A 1 238 ? 24.733 -2.037 7.549 1.00 21.40 229 ALA A CA 1
ATOM 1574 C C . ALA A 1 238 ? 26.042 -1.574 8.190 1.00 23.27 229 ALA A C 1
ATOM 1575 O O . ALA A 1 238 ? 26.666 -2.313 8.948 1.00 24.16 229 ALA A O 1
ATOM 1577 N N . TRP A 1 239 ? 26.459 -0.345 7.890 1.00 24.70 230 TRP A N 1
ATOM 1578 C CA . TRP A 1 239 ? 27.695 0.176 8.468 1.00 26.68 230 TRP A CA 1
ATOM 1579 C C . TRP A 1 239 ? 27.566 0.329 9.979 1.00 26.14 230 TRP A C 1
ATOM 1580 O O . TRP A 1 239 ? 28.556 0.240 10.705 1.00 28.91 230 TRP A O 1
ATOM 1591 N N . ASN A 1 240 ? 26.348 0.573 10.452 1.00 26.28 231 ASN A N 1
ATOM 1592 C CA . ASN A 1 240 ? 26.115 0.708 11.881 1.00 26.78 231 ASN A CA 1
ATOM 1593 C C . ASN A 1 240 ? 26.541 -0.585 12.568 1.00 27.77 231 ASN A C 1
ATOM 1594 O O . ASN A 1 240 ? 27.155 -0.568 13.642 1.00 26.26 231 ASN A O 1
ATOM 1599 N N . ILE A 1 241 ? 26.220 -1.709 11.938 1.00 25.32 232 ILE A N 1
ATOM 1600 C CA . ILE A 1 241 ? 26.587 -3.004 12.488 1.00 26.44 232 ILE A CA 1
ATOM 1601 C C . ILE A 1 241 ? 28.108 -3.180 12.414 1.00 27.54 232 ILE A C 1
ATOM 1602 O O . ILE A 1 241 ? 28.736 -3.603 13.388 1.00 27.33 232 ILE A O 1
ATOM 1607 N N . CYS A 1 242 ? 28.695 -2.831 11.270 1.00 25.77 233 CYS A N 1
ATOM 1608 C CA . CYS A 1 242 ? 30.144 -2.926 11.077 1.00 28.61 233 CYS A CA 1
ATOM 1609 C C . CYS A 1 242 ? 30.890 -2.054 12.086 1.00 28.53 233 CYS A C 1
ATOM 1610 O O . CYS A 1 242 ? 31.819 -2.510 12.755 1.00 29.20 233 CYS A O 1
ATOM 1613 N N . LYS A 1 243 ? 30.478 -0.797 12.185 1.00 28.30 234 LYS A N 1
ATOM 1614 C CA . LYS A 1 243 ? 31.103 0.149 13.097 1.00 32.71 234 LYS A CA 1
ATOM 1615 C C . LYS A 1 243 ? 31.076 -0.345 14.540 1.00 32.24 234 LYS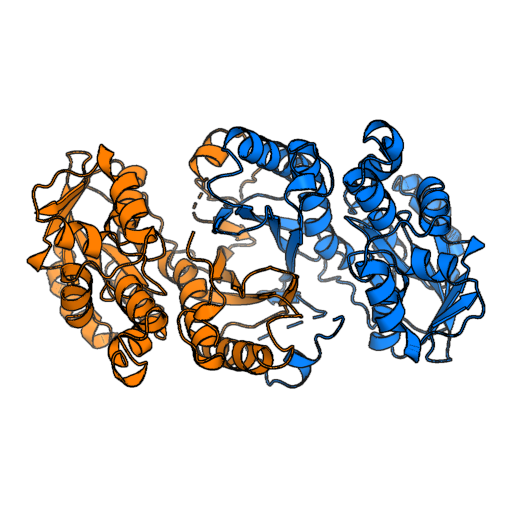 A C 1
ATOM 1616 O O . LYS A 1 243 ? 32.107 -0.404 15.219 1.00 30.67 234 LYS A O 1
ATOM 1622 N N . ASN A 1 244 ? 29.891 -0.714 15.004 1.00 31.75 235 ASN A N 1
ATOM 1623 C CA . ASN A 1 244 ? 29.733 -1.166 16.377 1.00 34.06 235 ASN A CA 1
ATOM 1624 C C . ASN A 1 244 ? 30.324 -2.534 16.700 1.00 32.64 235 ASN A C 1
ATOM 1625 O O . ASN A 1 244 ? 30.621 -2.816 17.859 1.00 33.50 235 ASN A O 1
ATOM 1630 N N . SER A 1 245 ? 30.506 -3.369 15.681 1.00 31.23 236 SER A N 1
ATOM 1631 C CA . SER A 1 245 ? 31.067 -4.703 15.868 1.00 27.96 236 SER A CA 1
ATOM 1632 C C . SER A 1 245 ? 32.544 -4.748 15.466 1.00 28.82 236 SER A C 1
ATOM 1633 O O . SER A 1 245 ? 33.181 -5.807 15.524 1.00 27.57 236 SER A O 1
ATOM 1636 N N . ASN A 1 246 ? 33.073 -3.598 15.058 1.00 27.89 237 ASN A N 1
ATOM 1637 C CA . ASN A 1 246 ? 34.465 -3.467 14.639 1.00 28.78 237 ASN A CA 1
ATOM 1638 C C . ASN A 1 246 ? 34.843 -4.346 13.448 1.00 28.88 237 ASN A C 1
ATOM 1639 O O . ASN A 1 246 ? 35.961 -4.857 13.375 1.00 28.50 237 ASN A O 1
ATOM 1644 N N . ILE A 1 247 ? 33.922 -4.523 12.510 1.00 27.35 238 ILE A N 1
ATOM 1645 C CA . ILE A 1 247 ? 34.211 -5.334 11.330 1.00 27.16 238 ILE A CA 1
ATOM 1646 C C . ILE A 1 247 ? 33.753 -4.609 10.066 1.00 27.05 238 ILE A C 1
ATOM 1647 O O . ILE A 1 247 ? 33.404 -3.427 10.108 1.00 25.31 238 ILE A O 1
ATOM 1652 N N . GLY A 1 248 ? 33.769 -5.331 8.949 1.00 25.18 239 GLY A N 1
ATOM 1653 C CA . GLY A 1 248 ? 33.334 -4.776 7.686 1.00 24.39 239 GLY A CA 1
ATOM 1654 C C . GLY A 1 248 ? 32.254 -5.675 7.123 1.00 26.71 239 GLY A C 1
ATOM 1655 O O . GLY A 1 248 ? 31.851 -6.651 7.767 1.00 25.74 239 GLY A O 1
ATOM 1656 N N . ALA A 1 249 ? 31.772 -5.354 5.928 1.00 26.57 240 ALA A N 1
ATOM 1657 C CA . ALA A 1 249 ? 30.739 -6.162 5.300 1.00 27.45 240 ALA A CA 1
ATOM 1658 C C . ALA A 1 249 ? 30.834 -6.099 3.790 1.00 26.60 240 ALA A C 1
ATOM 1659 O O . ALA A 1 249 ? 31.212 -5.075 3.211 1.00 26.48 240 ALA A O 1
ATOM 1661 N N . ARG A 1 250 ? 30.501 -7.220 3.168 1.00 26.75 241 ARG A N 1
ATOM 1662 C CA . ARG A 1 250 ? 30.490 -7.355 1.725 1.00 26.87 241 ARG A CA 1
ATOM 1663 C C . ARG A 1 250 ? 29.031 -7.564 1.344 1.00 27.12 241 ARG A C 1
ATOM 1664 O O . ARG A 1 250 ? 28.370 -8.489 1.838 1.00 26.71 241 ARG A O 1
ATOM 1672 N N . ILE A 1 251 ? 28.526 -6.692 0.482 1.00 25.25 242 ILE A N 1
ATOM 1673 C CA . ILE A 1 251 ? 27.145 -6.774 0.031 1.00 25.45 242 ILE A CA 1
ATOM 1674 C C . ILE A 1 251 ? 27.130 -6.928 -1.482 1.00 25.34 242 ILE A C 1
ATOM 1675 O O . ILE A 1 251 ? 27.859 -6.229 -2.196 1.00 22.86 242 ILE A O 1
ATOM 1680 N N . PHE A 1 252 ? 26.311 -7.859 -1.961 1.00 27.38 243 PHE A N 1
ATOM 1681 C CA . PHE A 1 252 ? 26.188 -8.111 -3.394 1.00 26.98 243 PHE A CA 1
ATOM 1682 C C . PHE A 1 252 ? 24.920 -7.474 -3.929 1.00 25.28 243 PHE A C 1
ATOM 1683 O O . PHE A 1 252 ? 23.810 -7.901 -3.603 1.00 23.10 243 PHE A O 1
ATOM 1691 N N . PHE A 1 253 ? 25.091 -6.455 -4.764 1.00 26.10 244 PHE A N 1
ATOM 1692 C CA . PHE A 1 253 ? 23.959 -5.751 -5.336 1.00 26.04 244 PHE A CA 1
ATOM 1693 C C . PHE A 1 253 ? 22.927 -6.695 -5.940 1.00 27.86 244 PHE A C 1
ATOM 1694 O O . PHE A 1 253 ? 21.731 -6.572 -5.675 1.00 25.75 244 PHE A O 1
ATOM 1702 N N . GLU A 1 254 ? 23.393 -7.648 -6.738 1.00 28.21 245 GLU A N 1
ATOM 1703 C CA . GLU A 1 254 ? 22.500 -8.606 -7.383 1.00 30.28 245 GLU A CA 1
ATOM 1704 C C . GLU A 1 254 ? 21.720 -9.502 -6.415 1.00 29.91 245 GLU A C 1
ATOM 1705 O O . GLU A 1 254 ? 20.799 -10.200 -6.828 1.00 28.61 245 GLU A O 1
ATOM 1711 N N . LYS A 1 255 ? 22.080 -9.487 -5.132 1.00 28.44 246 LYS A N 1
ATOM 1712 C CA . LYS A 1 255 ? 21.366 -10.295 -4.146 1.00 26.84 246 LYS A CA 1
ATOM 1713 C C . LYS A 1 255 ? 20.409 -9.441 -3.305 1.00 26.61 246 LYS A C 1
ATOM 1714 O O . LYS A 1 255 ? 19.593 -9.975 -2.549 1.00 26.73 246 LYS A O 1
ATOM 1720 N N . VAL A 1 256 ? 20.510 -8.122 -3.432 1.00 24.35 247 VAL A N 1
ATOM 1721 C CA . VAL A 1 256 ? 19.663 -7.213 -2.657 1.00 24.23 247 VAL A CA 1
ATOM 1722 C C . VAL A 1 256 ? 18.264 -7.045 -3.240 1.00 24.68 247 VAL A C 1
ATOM 1723 O O . VAL A 1 256 ? 18.109 -6.662 -4.394 1.00 24.88 247 VAL A O 1
ATOM 1727 N N . PRO A 1 257 ? 17.222 -7.322 -2.436 1.00 23.82 248 PRO A N 1
ATOM 1728 C CA . PRO A 1 257 ? 15.848 -7.177 -2.923 1.00 23.86 248 PRO A CA 1
ATOM 1729 C C . PRO A 1 257 ? 15.397 -5.716 -3.007 1.00 25.22 248 PRO A C 1
ATOM 1730 O O . PRO A 1 257 ? 15.555 -4.953 -2.056 1.00 23.75 248 PRO A O 1
ATOM 1734 N N . TYR A 1 258 ? 14.849 -5.327 -4.153 1.00 25.18 249 TYR A N 1
ATOM 1735 C CA . TYR A 1 258 ? 14.345 -3.974 -4.332 1.00 26.66 249 TYR A CA 1
ATOM 1736 C C . TYR A 1 258 ? 13.260 -3.977 -5.400 1.00 28.07 249 TYR A C 1
ATOM 1737 O O . TYR A 1 258 ? 13.189 -4.897 -6.212 1.00 28.79 249 TYR A O 1
ATOM 1746 N N . TYR A 1 259 ? 12.413 -2.953 -5.391 1.00 27.11 250 TYR A N 1
ATOM 1747 C CA . TYR A 1 259 ? 11.333 -2.863 -6.363 1.00 27.59 250 TYR A CA 1
ATOM 1748 C C . TYR A 1 259 ? 11.874 -2.463 -7.729 1.00 29.03 250 TYR A C 1
ATOM 1749 O O . TYR A 1 259 ? 12.708 -1.559 -7.843 1.00 26.59 250 TYR A O 1
ATOM 1758 N N . GLN A 1 260 ? 11.408 -3.157 -8.764 1.00 29.15 251 GLN A N 1
ATOM 1759 C CA . GLN A 1 260 ? 11.844 -2.874 -10.125 1.00 30.13 251 GLN A CA 1
ATOM 1760 C C . GLN A 1 260 ? 11.600 -1.410 -10.467 1.00 28.99 251 GLN A C 1
ATOM 1761 O O . GLN A 1 260 ? 12.420 -0.776 -11.130 1.00 29.31 251 GLN A O 1
ATOM 1767 N N . LEU A 1 261 ? 10.475 -0.871 -10.009 1.00 28.91 252 LEU A N 1
ATOM 1768 C CA . LEU A 1 261 ? 10.154 0.521 -10.277 1.00 30.41 252 LEU A CA 1
ATOM 1769 C C . LEU A 1 261 ? 11.214 1.464 -9.689 1.00 32.46 252 LEU A C 1
ATOM 1770 O O . LEU A 1 261 ? 11.494 2.532 -10.255 1.00 29.37 252 LEU A O 1
ATOM 1775 N N . SER A 1 262 ? 11.806 1.064 -8.561 1.00 29.06 253 SER A N 1
ATOM 1776 C CA . SER A 1 262 ? 12.835 1.873 -7.910 1.00 29.65 253 SER A CA 1
ATOM 1777 C C . SER A 1 262 ? 14.065 1.975 -8.809 1.00 29.61 253 SER A C 1
ATOM 1778 O O . SER A 1 262 ? 14.680 3.035 -8.922 1.00 28.86 253 SER A O 1
ATOM 1781 N N . GLU A 1 263 ? 14.414 0.861 -9.443 1.00 31.17 254 GLU A N 1
ATOM 1782 C CA . GLU A 1 263 ? 15.551 0.824 -10.354 1.00 35.52 254 GLU A CA 1
ATOM 1783 C C . GLU A 1 263 ? 15.246 1.683 -11.576 1.00 36.50 254 GLU A C 1
ATOM 1784 O O . GLU A 1 263 ? 16.100 2.434 -12.050 1.00 36.37 254 GLU A O 1
ATOM 1790 N N . ASN A 1 264 ? 14.023 1.559 -12.082 1.00 38.09 255 ASN A N 1
ATOM 1791 C CA . ASN A 1 264 ? 13.600 2.320 -13.252 1.00 39.89 255 ASN A CA 1
ATOM 1792 C C . ASN A 1 264 ? 13.729 3.821 -13.008 1.00 39.95 255 ASN A C 1
ATOM 1793 O O . ASN A 1 264 ? 14.349 4.534 -13.799 1.00 39.58 255 ASN A O 1
ATOM 1798 N N . LEU A 1 265 ? 13.151 4.298 -11.908 1.00 38.18 256 LEU A N 1
ATOM 1799 C CA . LEU A 1 265 ? 13.207 5.717 -11.583 1.00 37.08 256 LEU A CA 1
ATOM 1800 C C . LEU A 1 265 ? 14.607 6.240 -11.283 1.00 35.36 256 LEU A C 1
ATOM 1801 O O . LEU A 1 265 ? 15.000 7.280 -11.801 1.00 34.05 256 LEU A O 1
ATOM 1806 N N . VAL A 1 266 ? 15.360 5.527 -10.451 1.00 36.17 257 VAL A N 1
ATOM 1807 C CA . VAL A 1 266 ? 16.703 5.971 -10.089 1.00 37.32 257 VAL A CA 1
ATOM 1808 C C . VAL A 1 266 ? 17.599 6.112 -11.311 1.00 38.43 257 VAL A C 1
ATOM 1809 O O . VAL A 1 266 ? 18.510 6.934 -11.324 1.00 37.30 257 VAL A O 1
ATOM 1813 N N . LYS A 1 267 ? 17.338 5.308 -12.338 1.00 40.34 258 LYS A N 1
ATOM 1814 C CA . LYS A 1 267 ? 18.129 5.367 -13.562 1.00 42.86 258 LYS A CA 1
ATOM 1815 C C . LYS A 1 267 ? 17.807 6.639 -14.334 1.00 43.00 258 LYS A C 1
ATOM 1816 O O . LYS A 1 267 ? 18.607 7.105 -15.143 1.00 43.95 258 LYS A O 1
ATOM 1822 N N . LYS A 1 268 ? 16.629 7.193 -14.075 1.00 42.88 259 LYS A N 1
ATOM 1823 C CA . LYS A 1 268 ? 16.193 8.418 -14.730 1.00 43.18 259 LYS A CA 1
ATOM 1824 C C . LYS A 1 268 ? 16.476 9.622 -13.835 1.00 41.61 259 LYS A C 1
ATOM 1825 O O . LYS A 1 268 ? 15.882 10.684 -14.007 1.00 40.71 259 LYS A O 1
ATOM 1831 N N . LYS A 1 269 ? 17.382 9.446 -12.878 1.00 40.53 260 LYS A N 1
ATOM 1832 C CA . LYS A 1 269 ? 17.749 10.513 -11.949 1.00 38.95 260 LYS A CA 1
ATOM 1833 C C . LYS A 1 269 ? 16.578 10.940 -11.060 1.00 37.40 260 LYS A C 1
ATOM 1834 O O . LYS A 1 269 ? 16.520 12.086 -10.615 1.00 36.73 260 LYS A O 1
ATOM 1840 N N . ILE A 1 270 ? 15.649 10.021 -10.808 1.00 36.44 261 ILE A N 1
ATOM 1841 C CA . ILE A 1 270 ? 14.493 10.306 -9.957 1.00 34.19 261 ILE A CA 1
ATOM 1842 C C . ILE A 1 270 ? 14.719 9.648 -8.594 1.00 32.75 261 ILE A C 1
ATOM 1843 O O . ILE A 1 270 ? 14.644 8.427 -8.470 1.00 32.01 261 ILE A O 1
ATOM 1848 N N . TYR A 1 271 ? 15.002 10.455 -7.576 1.00 31.89 262 TYR A N 1
ATOM 1849 C CA . TYR A 1 271 ? 15.241 9.922 -6.238 1.00 30.88 262 TYR A CA 1
ATOM 1850 C C . TYR A 1 271 ? 15.247 11.037 -5.203 1.00 29.63 262 TYR A C 1
ATOM 1851 O O . TYR A 1 271 ? 15.484 12.191 -5.539 1.00 32.09 262 TYR A O 1
ATOM 1860 N N . PRO A 1 272 ? 14.983 10.708 -3.928 1.00 29.90 263 PRO A N 1
ATOM 1861 C CA . PRO A 1 272 ? 14.973 11.741 -2.883 1.00 29.22 263 PRO A CA 1
ATOM 1862 C C . PRO A 1 272 ? 16.398 12.215 -2.638 1.00 29.98 263 PRO A C 1
ATOM 1863 O O . PRO A 1 272 ? 17.337 11.436 -2.771 1.00 29.38 263 PRO A O 1
ATOM 1867 N N . LYS A 1 273 ? 16.557 13.484 -2.274 1.00 31.78 264 LYS A N 1
ATOM 1868 C CA . LYS A 1 273 ? 17.881 14.030 -2.002 1.00 32.55 264 LYS A CA 1
ATOM 1869 C C . LYS A 1 273 ? 18.550 13.220 -0.884 1.00 29.51 264 LYS A C 1
ATOM 1870 O O . LYS A 1 273 ? 19.769 13.081 -0.852 1.00 28.20 264 LYS A O 1
ATOM 1876 N N . GLY A 1 274 ? 17.740 12.683 0.023 1.00 28.14 265 GLY A N 1
ATOM 1877 C CA . GLY A 1 274 ? 18.276 11.889 1.115 1.00 27.50 265 GLY A CA 1
ATOM 1878 C C . GLY A 1 274 ? 19.142 10.730 0.641 1.00 26.47 265 GLY A C 1
ATOM 1879 O O . GLY A 1 274 ? 20.078 10.331 1.327 1.00 27.96 265 GLY A O 1
ATOM 1880 N N . ALA A 1 275 ? 18.839 10.187 -0.534 1.00 24.18 266 ALA A N 1
ATOM 1881 C CA . ALA A 1 275 ? 19.610 9.067 -1.065 1.00 25.45 266 ALA A CA 1
ATOM 1882 C C . ALA A 1 275 ? 21.046 9.470 -1.375 1.00 26.88 266 ALA A C 1
ATOM 1883 O O . ALA A 1 275 ? 21.977 8.722 -1.088 1.00 25.72 266 ALA A O 1
ATOM 1885 N N . ILE A 1 276 ? 21.228 10.651 -1.960 1.00 27.79 267 ILE A N 1
ATOM 1886 C CA . ILE A 1 276 ? 22.573 11.111 -2.296 1.00 30.90 267 ILE A CA 1
ATOM 1887 C C . ILE A 1 276 ? 23.310 11.487 -1.011 1.00 32.18 267 ILE A C 1
ATOM 1888 O O . ILE A 1 276 ? 24.530 11.342 -0.908 1.00 32.68 267 ILE A O 1
ATOM 1893 N N . GLU A 1 277 ? 22.555 11.969 -0.034 1.00 31.45 268 GLU A N 1
ATOM 1894 C CA . GLU A 1 277 ? 23.117 12.350 1.248 1.00 32.96 268 GLU A CA 1
ATOM 1895 C C . GLU A 1 277 ? 23.583 11.100 1.984 1.00 31.52 268 GLU A C 1
ATOM 1896 O O . GLU A 1 277 ? 24.653 11.097 2.595 1.00 29.94 268 GLU A O 1
ATOM 1902 N N . ASN A 1 278 ? 22.781 10.037 1.917 1.00 29.74 269 ASN A N 1
ATOM 1903 C CA . ASN A 1 278 ? 23.135 8.780 2.566 1.00 27.40 269 ASN A CA 1
ATOM 1904 C C . ASN A 1 278 ? 24.369 8.178 1.908 1.00 25.33 269 ASN A C 1
ATOM 1905 O O . ASN A 1 278 ? 25.231 7.620 2.582 1.00 26.05 269 ASN A O 1
ATOM 1910 N N . LEU A 1 279 ? 24.440 8.281 0.584 1.00 26.07 270 LEU A N 1
ATOM 1911 C CA . LEU A 1 279 ? 25.580 7.749 -0.157 1.00 26.42 270 LEU A CA 1
ATOM 1912 C C . LEU A 1 279 ? 26.823 8.501 0.305 1.00 27.43 270 LEU A C 1
ATOM 1913 O O . LEU A 1 279 ? 27.859 7.902 0.589 1.00 26.58 270 LEU A O 1
ATOM 1918 N N . ASN A 1 280 ? 26.712 9.823 0.382 1.00 27.54 271 ASN A N 1
ATOM 1919 C CA . ASN A 1 280 ? 27.841 10.642 0.815 1.00 30.55 271 ASN A CA 1
ATOM 1920 C C . ASN A 1 280 ? 28.299 10.298 2.227 1.00 29.83 271 ASN A C 1
ATOM 1921 O O . ASN A 1 280 ? 29.492 10.356 2.527 1.00 28.19 271 ASN A O 1
ATOM 1926 N N . PHE A 1 281 ? 27.357 9.932 3.089 1.00 29.86 272 PHE A N 1
ATOM 1927 C 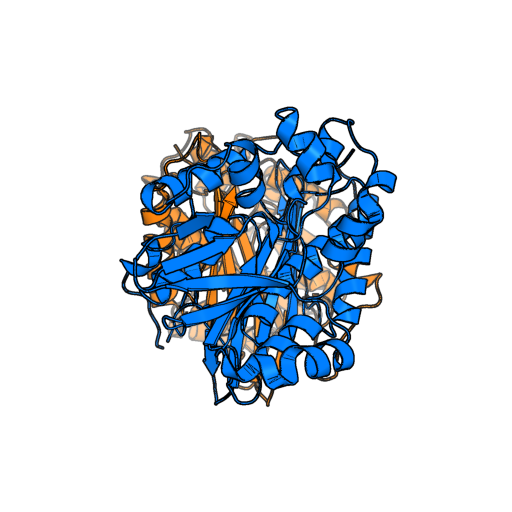CA . PHE A 1 281 ? 27.695 9.589 4.460 1.00 30.84 272 PHE A CA 1
ATOM 1928 C C . PHE A 1 281 ? 28.574 8.348 4.570 1.00 31.02 272 PHE A C 1
ATOM 1929 O O . PHE A 1 281 ? 29.360 8.232 5.508 1.00 30.71 272 PHE A O 1
ATOM 1937 N N . VAL A 1 282 ? 28.450 7.421 3.622 1.00 28.86 273 VAL A N 1
ATOM 1938 C CA . VAL A 1 282 ? 29.254 6.197 3.672 1.00 29.26 273 VAL A CA 1
ATOM 1939 C C . VAL A 1 282 ? 30.452 6.197 2.729 1.00 28.49 273 VAL A C 1
ATOM 1940 O O . VAL A 1 282 ? 31.207 5.232 2.687 1.00 27.37 273 VAL A O 1
ATOM 1944 N N . LYS A 1 283 ? 30.623 7.285 1.984 1.00 30.10 274 LYS A N 1
ATOM 1945 C CA . LYS A 1 283 ? 31.711 7.410 1.021 1.00 34.71 274 LYS A CA 1
ATOM 1946 C C . LYS A 1 283 ? 33.076 6.937 1.525 1.00 34.43 274 LYS A C 1
ATOM 1947 O O . LYS A 1 283 ? 33.760 6.172 0.845 1.00 34.45 274 LYS A O 1
ATOM 1953 N N . ASN A 1 284 ? 33.466 7.382 2.715 1.00 33.77 275 ASN A N 1
ATOM 1954 C CA . ASN A 1 284 ? 34.761 7.006 3.276 1.00 34.45 275 ASN A CA 1
ATOM 1955 C C . ASN A 1 284 ? 34.934 5.515 3.578 1.00 33.53 275 ASN A C 1
ATOM 1956 O O . ASN A 1 284 ? 36.058 5.019 3.597 1.00 29.35 275 ASN A O 1
ATOM 1961 N N . TYR A 1 285 ? 33.831 4.804 3.805 1.00 31.22 276 TYR A N 1
ATOM 1962 C CA . TYR A 1 285 ? 33.896 3.378 4.131 1.00 30.27 276 TYR A CA 1
ATOM 1963 C C . TYR A 1 285 ? 33.591 2.488 2.930 1.00 30.73 276 TYR A C 1
ATOM 1964 O O . TYR A 1 285 ? 33.789 1.271 2.972 1.00 29.63 276 TYR A O 1
ATOM 1973 N N . LEU A 1 286 ? 33.104 3.101 1.861 1.00 29.83 277 LEU A N 1
ATOM 1974 C CA . LEU A 1 286 ? 32.715 2.363 0.671 1.00 31.54 277 LEU A CA 1
ATOM 1975 C C . LEU A 1 286 ? 33.854 1.856 -0.219 1.00 32.73 277 LEU A C 1
ATOM 1976 O O . LEU A 1 286 ? 34.809 2.573 -0.512 1.00 32.20 277 LEU A O 1
ATOM 1981 N N . LYS A 1 287 ? 33.742 0.601 -0.636 1.00 32.67 278 LYS A N 1
ATOM 1982 C CA . LYS A 1 287 ? 34.725 -0.010 -1.520 1.00 34.35 278 LYS A CA 1
ATOM 1983 C C . LYS A 1 287 ? 33.905 -0.659 -2.622 1.00 32.70 278 LYS A C 1
ATOM 1984 O O . LYS A 1 287 ? 33.396 -1.765 -2.456 1.00 34.33 278 LYS A O 1
ATOM 1990 N N . SER A 1 288 ? 33.759 0.039 -3.742 1.00 31.67 279 SER A N 1
ATOM 1991 C CA . SER A 1 288 ? 32.964 -0.477 -4.848 1.00 32.01 279 SER A CA 1
ATOM 1992 C C . SER A 1 288 ? 33.316 0.223 -6.151 1.00 32.90 279 SER A C 1
ATOM 1993 O O . SER A 1 288 ? 33.960 1.268 -6.142 1.00 30.27 279 SER A O 1
ATOM 1996 N N . ASN A 1 289 ? 32.889 -0.363 -7.265 1.00 33.65 280 ASN A N 1
ATOM 1997 C CA . ASN A 1 289 ? 33.127 0.221 -8.582 1.00 36.14 280 ASN A CA 1
ATOM 1998 C C . ASN A 1 289 ? 31.817 0.191 -9.361 1.00 36.08 280 ASN A C 1
ATOM 1999 O O . ASN A 1 289 ? 31.796 0.384 -10.576 1.00 34.65 280 ASN A O 1
ATOM 2004 N N . LEU A 1 290 ? 30.721 -0.059 -8.650 1.00 35.03 281 LEU A N 1
ATOM 2005 C CA . LEU A 1 290 ? 29.411 -0.124 -9.286 1.00 35.50 281 LEU A CA 1
ATOM 2006 C C . LEU A 1 290 ? 28.961 1.249 -9.772 1.00 35.67 281 LEU A C 1
ATOM 2007 O O . LEU A 1 290 ? 29.455 2.277 -9.309 1.00 36.13 281 LEU A O 1
ATOM 2012 N N . ASP A 1 291 ? 28.027 1.254 -10.715 1.00 36.33 282 ASP A N 1
ATOM 2013 C CA . ASP A 1 291 ? 27.488 2.495 -11.255 1.00 39.88 282 ASP A CA 1
ATOM 2014 C C . ASP A 1 291 ? 26.831 3.264 -10.112 1.00 38.63 282 ASP A C 1
ATOM 2015 O O . ASP A 1 291 ? 26.340 2.659 -9.157 1.00 37.02 282 ASP A O 1
ATOM 2020 N N . ASN A 1 292 ? 26.815 4.590 -10.212 1.00 36.69 283 ASN A N 1
ATOM 2021 C CA . ASN A 1 292 ? 26.222 5.414 -9.169 1.00 37.66 283 ASN A CA 1
ATOM 2022 C C . ASN A 1 292 ? 24.748 5.131 -8.902 1.00 36.44 283 ASN A C 1
ATOM 2023 O O . ASN A 1 292 ? 24.315 5.177 -7.751 1.00 36.31 283 ASN A O 1
ATOM 2028 N N . TRP A 1 293 ? 23.970 4.841 -9.943 1.00 35.21 284 TRP A N 1
ATOM 2029 C CA . TRP A 1 293 ? 22.552 4.573 -9.720 1.00 34.28 284 TRP A CA 1
ATOM 2030 C C . TRP A 1 293 ? 22.338 3.375 -8.796 1.00 31.44 284 TRP A C 1
ATOM 2031 O O . TRP A 1 293 ? 21.347 3.319 -8.069 1.00 30.67 284 TRP A O 1
ATOM 2042 N N . LYS A 1 294 ? 23.268 2.424 -8.818 1.00 31.05 285 LYS A N 1
ATOM 2043 C CA . LYS A 1 294 ? 23.158 1.245 -7.962 1.00 30.27 285 LYS A CA 1
ATOM 2044 C C . LYS A 1 294 ? 23.469 1.619 -6.514 1.00 29.41 285 LYS A C 1
ATOM 2045 O O . LYS A 1 294 ? 22.787 1.178 -5.586 1.00 29.14 285 LYS A O 1
ATOM 2051 N N . LEU A 1 295 ? 24.508 2.429 -6.328 1.00 26.73 286 LEU A N 1
ATOM 2052 C CA . LEU A 1 295 ? 24.904 2.870 -4.997 1.00 26.93 286 LEU A CA 1
ATOM 2053 C C . LEU A 1 295 ? 23.849 3.826 -4.440 1.00 26.00 286 LEU A C 1
ATOM 2054 O O . LEU A 1 295 ? 23.579 3.836 -3.239 1.00 23.96 286 LEU A O 1
ATOM 2059 N N . ILE A 1 296 ? 23.251 4.622 -5.321 1.00 26.30 287 ILE A N 1
ATOM 2060 C CA . ILE A 1 296 ? 22.201 5.550 -4.915 1.00 26.51 287 ILE A CA 1
ATOM 2061 C C . ILE A 1 296 ? 20.971 4.729 -4.499 1.00 26.45 287 ILE A C 1
ATOM 2062 O O . ILE A 1 296 ? 20.279 5.067 -3.539 1.00 22.68 287 ILE A O 1
ATOM 2067 N N . LEU A 1 297 ? 20.714 3.636 -5.214 1.00 26.03 288 LEU A N 1
ATOM 2068 C CA . LEU A 1 297 ? 19.574 2.779 -4.885 1.00 25.31 288 LEU A CA 1
ATOM 2069 C C . LEU A 1 297 ? 19.831 2.149 -3.510 1.00 26.42 288 LEU A C 1
ATOM 2070 O O . LEU A 1 297 ? 18.949 2.116 -2.656 1.00 23.91 288 LEU A O 1
ATOM 2075 N N . LEU A 1 298 ? 21.049 1.650 -3.307 1.00 23.33 289 LEU A N 1
ATOM 2076 C CA . LEU A 1 298 ? 21.418 1.025 -2.041 1.00 24.02 289 LEU A CA 1
ATOM 2077 C C . LEU A 1 298 ? 21.437 1.991 -0.846 1.00 23.74 289 LEU A C 1
ATOM 2078 O O . LEU A 1 298 ? 21.397 1.545 0.298 1.00 22.43 289 LEU A O 1
ATOM 2083 N N . SER A 1 299 ? 21.490 3.298 -1.120 1.00 23.17 290 SER A N 1
ATOM 2084 C CA . SER A 1 299 ? 21.528 4.341 -0.082 1.00 21.50 290 SER A CA 1
ATOM 2085 C C . SER A 1 299 ? 20.168 5.023 0.141 1.00 22.25 290 SER A C 1
ATOM 2086 O O . SER A 1 299 ? 20.003 5.831 1.064 1.00 19.52 290 SER A O 1
ATOM 2089 N N . ASP A 1 300 ? 19.203 4.693 -0.709 1.00 22.18 291 ASP A N 1
ATOM 2090 C CA . ASP A 1 300 ? 17.865 5.272 -0.645 1.00 23.75 291 ASP A CA 1
ATOM 2091 C C . ASP A 1 300 ? 17.181 5.102 0.729 1.00 22.75 291 ASP A C 1
ATOM 2092 O O . ASP A 1 300 ? 17.123 3.998 1.265 1.00 22.39 291 ASP A O 1
ATOM 2097 N N . PRO A 1 301 ? 16.660 6.202 1.310 1.00 23.08 292 PRO A N 1
ATOM 2098 C CA . PRO A 1 301 ? 15.977 6.186 2.613 1.00 21.55 292 PRO A CA 1
ATOM 2099 C C . PRO A 1 301 ? 14.827 5.186 2.576 1.00 21.97 292 PRO A C 1
ATOM 2100 O O . PRO A 1 301 ? 13.995 5.234 1.672 1.00 21.95 292 PRO A O 1
ATOM 2104 N N . VAL A 1 302 ? 14.779 4.282 3.547 1.00 21.01 293 VAL A N 1
ATOM 2105 C CA . VAL A 1 302 ? 13.714 3.292 3.574 1.00 22.31 293 VAL A CA 1
ATOM 2106 C C . VAL A 1 302 ? 12.664 3.630 4.628 1.00 22.92 293 VAL A C 1
ATOM 2107 O O . VAL A 1 302 ? 12.986 4.097 5.726 1.00 20.26 293 VAL A O 1
ATOM 2111 N N . THR A 1 303 ? 11.402 3.421 4.283 1.00 20.92 294 THR A N 1
ATOM 2112 C CA . THR A 1 303 ? 10.327 3.667 5.234 1.00 21.25 294 THR A CA 1
ATOM 2113 C C . THR A 1 303 ? 9.803 2.321 5.715 1.00 20.11 294 THR A C 1
ATOM 2114 O O . THR A 1 303 ? 9.497 1.448 4.898 1.00 18.65 294 THR A O 1
ATOM 2118 N N . SER A 1 304 ? 9.721 2.144 7.035 1.00 19.04 295 SER A N 1
ATOM 2119 C CA . SER A 1 304 ? 9.216 0.897 7.599 1.00 17.15 295 SER A CA 1
ATOM 2120 C C . SER A 1 304 ? 9.921 -0.289 6.932 1.00 19.14 295 SER A C 1
ATOM 2121 O O . SER A 1 304 ? 9.276 -1.209 6.411 1.00 19.44 295 SER A O 1
ATOM 2124 N N . GLY A 1 305 ? 11.252 -0.263 6.952 1.00 18.85 296 GLY A N 1
ATOM 2125 C CA . GLY A 1 305 ? 12.018 -1.324 6.325 1.00 19.35 296 GLY A CA 1
ATOM 2126 C C . GLY A 1 305 ? 12.032 -2.621 7.111 1.00 20.32 296 GLY A C 1
ATOM 2127 O O . GLY A 1 305 ? 11.453 -2.725 8.194 1.00 19.99 296 GLY A O 1
ATOM 2128 N N . GLY A 1 306 ? 12.692 -3.630 6.564 1.00 19.77 297 GLY A N 1
ATOM 2129 C CA . GLY A 1 306 ? 12.743 -4.898 7.264 1.00 21.30 297 GLY A CA 1
ATOM 2130 C C . GLY A 1 306 ? 13.906 -4.899 8.232 1.00 20.58 297 GLY A C 1
ATOM 2131 O O . GLY A 1 306 ? 14.525 -3.862 8.487 1.00 21.38 297 GLY A O 1
ATOM 2132 N N . LEU A 1 307 ? 14.192 -6.061 8.795 1.00 20.56 298 LEU A N 1
ATOM 2133 C CA . LEU A 1 307 ? 15.306 -6.187 9.713 1.00 19.53 298 LEU A CA 1
ATOM 2134 C C . LEU A 1 307 ? 16.528 -6.644 8.930 1.00 20.69 298 LEU A C 1
ATOM 2135 O O . LEU A 1 307 ? 16.415 -7.411 7.962 1.00 20.87 298 LEU A O 1
ATOM 2140 N N . LEU A 1 308 ? 17.690 -6.162 9.357 1.00 19.36 299 LEU A N 1
ATOM 2141 C CA . LEU A 1 308 ? 18.970 -6.530 8.770 1.00 20.22 299 LEU A CA 1
ATOM 2142 C C . LEU A 1 308 ? 19.737 -7.152 9.927 1.00 21.54 299 LEU A C 1
ATOM 2143 O O . LEU A 1 308 ? 20.012 -6.478 10.922 1.00 22.48 299 LEU A O 1
ATOM 2148 N N . PHE A 1 309 ? 20.060 -8.437 9.826 1.00 20.65 300 PHE A N 1
ATOM 2149 C CA . PHE A 1 309 ? 20.775 -9.075 10.919 1.00 21.37 300 PHE A CA 1
ATOM 2150 C C . PHE A 1 309 ? 21.823 -10.086 10.476 1.00 22.51 300 PHE A C 1
ATOM 2151 O O . PHE A 1 309 ? 21.830 -10.542 9.337 1.00 22.95 300 PHE A O 1
ATOM 2159 N N . THR A 1 310 ? 22.707 -10.432 11.402 1.00 23.94 301 THR A N 1
ATOM 2160 C CA . THR A 1 310 ? 23.790 -11.360 11.128 1.00 22.16 301 THR A CA 1
ATOM 2161 C C . THR A 1 310 ? 23.602 -12.698 11.835 1.00 24.10 301 THR A C 1
ATOM 2162 O O . THR A 1 310 ? 23.146 -12.742 12.979 1.00 22.68 301 THR A O 1
ATOM 2166 N N . ILE A 1 311 ? 23.947 -13.781 11.137 1.00 24.16 302 ILE A N 1
ATOM 2167 C CA . ILE A 1 311 ? 23.836 -15.131 11.682 1.00 25.52 302 ILE A CA 1
ATOM 2168 C C . ILE A 1 311 ? 25.084 -15.967 11.377 1.00 27.47 302 ILE A C 1
ATOM 2169 O O . ILE A 1 311 ? 25.784 -15.736 10.388 1.00 25.32 302 ILE A O 1
ATOM 2174 N N . ASN A 1 312 ? 25.365 -16.933 12.243 1.00 28.70 303 ASN A N 1
ATOM 2175 C CA . ASN A 1 312 ? 26.498 -17.817 12.028 1.00 31.70 303 ASN A CA 1
ATOM 2176 C C . ASN A 1 312 ? 26.156 -18.676 10.812 1.00 30.59 303 ASN A C 1
ATOM 2177 O O . ASN A 1 312 ? 24.986 -18.995 10.573 1.00 29.56 303 ASN A O 1
ATOM 2182 N N . LYS A 1 313 ? 27.175 -19.020 10.033 1.00 32.20 304 LYS A N 1
ATOM 2183 C CA . LYS A 1 313 ? 27.006 -19.842 8.838 1.00 35.03 304 LYS A CA 1
ATOM 2184 C C . LYS A 1 313 ? 26.207 -21.118 9.109 1.00 34.53 304 LYS A C 1
ATOM 2185 O O . LYS A 1 313 ? 25.392 -21.528 8.285 1.00 32.91 304 LYS A O 1
ATOM 2191 N N . GLU A 1 314 ? 26.449 -21.741 10.259 1.00 34.65 305 GLU A N 1
ATOM 2192 C CA . GLU A 1 314 ? 25.768 -22.989 10.598 1.00 37.74 305 GLU A CA 1
ATOM 2193 C C . GLU A 1 314 ? 24.251 -22.906 10.561 1.00 37.90 305 GLU A C 1
ATOM 2194 O O . GLU A 1 314 ? 23.582 -23.916 10.335 1.00 36.59 305 GLU A O 1
ATOM 2200 N N . LYS A 1 315 ? 23.706 -21.709 10.773 1.00 37.03 306 LYS A N 1
ATOM 2201 C CA . LYS A 1 315 ? 22.260 -21.531 10.771 1.00 37.76 306 LYS A CA 1
ATOM 2202 C C . LYS A 1 315 ? 21.613 -21.728 9.409 1.00 38.07 306 LYS A C 1
ATOM 2203 O O . LYS A 1 315 ? 20.389 -21.773 9.307 1.00 39.24 306 LYS A O 1
ATOM 2209 N N . LEU A 1 316 ? 22.422 -21.853 8.362 1.00 39.94 307 LEU A N 1
ATOM 2210 C CA . LEU A 1 316 ? 21.876 -22.080 7.025 1.00 41.32 307 LEU A CA 1
ATOM 2211 C C . LEU A 1 316 ? 21.176 -23.435 6.966 1.00 42.88 307 LEU A C 1
ATOM 2212 O O . LEU A 1 316 ? 20.349 -23.681 6.088 1.00 44.35 307 LEU A O 1
ATOM 2217 N N . GLU A 1 317 ? 21.512 -24.310 7.908 1.00 43.96 308 GLU A N 1
ATOM 2218 C CA . GLU A 1 317 ? 20.928 -25.647 7.956 1.00 45.48 308 GLU A CA 1
ATOM 2219 C C . GLU A 1 317 ? 19.428 -25.645 8.231 1.00 46.39 308 GLU A C 1
ATOM 2220 O O . GLU A 1 317 ? 18.742 -26.617 7.920 1.00 46.72 308 GLU A O 1
ATOM 2226 N N . LYS A 1 318 ? 18.912 -24.566 8.809 1.00 46.66 309 LYS A N 1
ATOM 2227 C CA . LYS A 1 318 ? 17.484 -24.520 9.114 1.00 46.64 309 LYS A CA 1
ATOM 2228 C C . LYS A 1 318 ? 16.774 -23.204 8.806 1.00 44.92 309 LYS A C 1
ATOM 2229 O O . LYS A 1 318 ? 15.568 -23.085 9.034 1.00 44.25 309 LYS A O 1
ATOM 2235 N N . ILE A 1 319 ? 17.504 -22.222 8.284 1.00 43.44 310 ILE A N 1
ATOM 2236 C CA . ILE A 1 319 ? 16.903 -20.926 7.977 1.00 42.47 310 ILE A CA 1
ATOM 2237 C C . ILE A 1 319 ? 15.653 -21.036 7.091 1.00 42.97 310 ILE A C 1
ATOM 2238 O O . ILE A 1 319 ? 14.659 -20.340 7.317 1.00 38.73 310 ILE A O 1
ATOM 2243 N N . ASP A 1 320 ? 15.694 -21.915 6.094 1.00 45.13 311 ASP A N 1
ATOM 2244 C CA . ASP A 1 320 ? 14.545 -22.092 5.205 1.00 48.45 311 ASP A CA 1
ATOM 2245 C C . ASP A 1 320 ? 13.335 -22.659 5.933 1.00 48.39 311 ASP A C 1
ATOM 2246 O O . ASP A 1 320 ? 12.229 -22.135 5.818 1.00 49.80 311 ASP A O 1
ATOM 2251 N N . GLU A 1 321 ? 13.552 -23.734 6.680 1.00 48.89 312 GLU A N 1
ATOM 2252 C CA . GLU A 1 321 ? 12.480 -24.378 7.427 1.00 50.00 312 GLU A CA 1
ATOM 2253 C C . GLU A 1 321 ? 11.862 -23.419 8.446 1.00 48.38 312 GLU A C 1
ATOM 2254 O O . GLU A 1 321 ? 10.639 -23.346 8.589 1.00 49.10 312 GLU A O 1
ATOM 2260 N N . THR A 1 322 ? 12.717 -22.688 9.151 1.00 45.01 313 THR A N 1
ATOM 2261 C CA . THR A 1 322 ? 12.266 -21.744 10.168 1.00 41.29 313 THR A CA 1
ATOM 2262 C C . THR A 1 322 ? 11.473 -20.580 9.573 1.00 37.81 313 THR A C 1
ATOM 2263 O O . THR A 1 322 ? 10.445 -20.181 10.116 1.00 35.06 313 THR A O 1
ATOM 2267 N N . ALA A 1 323 ? 11.947 -20.046 8.452 1.00 37.54 314 ALA A N 1
ATOM 2268 C CA . ALA A 1 323 ? 11.280 -18.922 7.797 1.00 38.96 314 ALA A CA 1
ATOM 2269 C C . ALA A 1 323 ? 9.893 -19.285 7.284 1.00 40.19 314 ALA A C 1
ATOM 2270 O O . ALA A 1 323 ? 8.928 -18.558 7.513 1.00 37.68 314 ALA A O 1
ATOM 2272 N N . LYS A 1 324 ? 9.798 -20.406 6.579 1.00 41.03 315 LYS A N 1
ATOM 2273 C CA . LYS A 1 324 ? 8.519 -20.841 6.036 1.00 43.75 315 LYS A CA 1
ATOM 2274 C C . LYS A 1 324 ? 7.536 -21.084 7.173 1.00 42.67 315 LYS A C 1
ATOM 2275 O O . LYS A 1 324 ? 6.346 -20.796 7.055 1.00 42.11 315 LYS A O 1
ATOM 2281 N N . GLU A 1 325 ? 8.050 -21.598 8.281 1.00 43.70 316 GLU A N 1
ATOM 2282 C CA . GLU A 1 325 ? 7.228 -21.871 9.449 1.00 45.10 316 GLU A CA 1
ATOM 2283 C C . GLU A 1 325 ? 6.721 -20.562 10.065 1.00 45.04 316 GLU A C 1
ATOM 2284 O O . GLU A 1 325 ? 5.577 -20.476 10.518 1.00 44.07 316 GLU A O 1
ATOM 2290 N N . LEU A 1 326 ? 7.574 -19.541 10.073 1.00 42.82 317 LEU A N 1
ATOM 2291 C CA . LEU A 1 326 ? 7.187 -18.249 10.634 1.00 41.46 317 LEU A CA 1
ATOM 2292 C C . LEU A 1 326 ? 6.487 -17.392 9.589 1.00 39.89 317 LEU A C 1
ATOM 2293 O O . LEU A 1 326 ? 5.999 -16.304 9.891 1.00 42.04 317 LEU A O 1
ATOM 2298 N N . GLU A 1 327 ? 6.444 -17.891 8.358 1.00 38.96 318 GLU A N 1
ATOM 2299 C CA . GLU A 1 327 ? 5.807 -17.180 7.255 1.00 39.14 318 GLU A CA 1
ATOM 2300 C C . GLU A 1 327 ? 6.441 -15.809 7.029 1.00 40.13 318 GLU A C 1
ATOM 2301 O O . GLU A 1 327 ? 5.748 -14.787 7.012 1.00 41.12 318 GLU A O 1
ATOM 2307 N N . VAL A 1 328 ? 7.761 -15.786 6.861 1.00 37.72 319 VAL A N 1
ATOM 2308 C CA . VAL A 1 328 ? 8.470 -14.534 6.620 1.00 35.89 319 VAL A CA 1
ATOM 2309 C C . VAL A 1 328 ? 9.544 -14.724 5.551 1.00 34.13 319 VAL A C 1
ATOM 2310 O O . VAL A 1 328 ? 10.240 -15.732 5.530 1.00 35.13 319 VAL A O 1
ATOM 2314 N N . ASN A 1 329 ? 9.672 -13.746 4.662 1.00 33.34 320 ASN A N 1
ATOM 2315 C CA . ASN A 1 329 ? 10.657 -13.812 3.593 1.00 34.12 320 ASN A CA 1
ATOM 2316 C C . ASN A 1 329 ? 12.011 -13.319 4.094 1.00 32.23 320 ASN A C 1
ATOM 2317 O O . ASN A 1 329 ? 12.090 -12.552 5.058 1.00 29.10 320 ASN A O 1
ATOM 2322 N N . TYR A 1 330 ? 13.073 -13.755 3.428 1.00 30.30 321 TYR A N 1
ATOM 2323 C CA . TYR A 1 330 ? 14.417 -13.338 3.797 1.00 28.11 321 TYR A CA 1
ATOM 2324 C C . TYR A 1 330 ? 15.309 -13.417 2.573 1.00 29.20 321 TYR A C 1
ATOM 2325 O O . TYR A 1 330 ? 15.035 -14.174 1.638 1.00 28.09 321 TYR A O 1
ATOM 2334 N N . TRP A 1 331 ? 16.373 -12.625 2.588 1.00 26.27 322 TRP A N 1
ATOM 2335 C CA . TRP A 1 331 ? 17.333 -12.586 1.499 1.00 27.08 322 TRP A CA 1
ATOM 2336 C C . TRP A 1 331 ? 18.725 -12.525 2.110 1.00 27.18 322 TRP A C 1
ATOM 2337 O O . TRP A 1 331 ? 18.971 -11.732 3.029 1.00 25.29 322 TRP A O 1
ATOM 2348 N N . ILE A 1 332 ? 19.625 -13.363 1.611 1.00 24.18 323 ILE A N 1
ATOM 2349 C CA . ILE A 1 332 ? 21.002 -13.375 2.085 1.00 24.95 323 ILE A CA 1
ATOM 2350 C C . ILE A 1 332 ? 21.712 -12.425 1.138 1.00 25.23 323 ILE A C 1
ATOM 2351 O O . ILE A 1 332 ? 21.981 -12.772 -0.015 1.00 25.58 323 ILE A O 1
ATOM 2356 N N . ILE A 1 333 ? 22.009 -11.221 1.623 1.00 23.14 324 ILE A N 1
ATOM 2357 C CA . ILE A 1 333 ? 22.629 -10.192 0.788 1.00 21.18 324 ILE A CA 1
ATOM 2358 C C . ILE A 1 333 ? 24.142 -10.071 0.855 1.00 20.65 324 ILE A C 1
ATOM 2359 O O . ILE A 1 333 ? 24.729 -9.294 0.104 1.00 20.95 324 ILE A O 1
ATOM 2364 N N . GLY A 1 334 ? 24.772 -10.818 1.754 1.00 20.35 325 GLY A N 1
ATOM 2365 C CA . GLY A 1 334 ? 26.214 -10.746 1.865 1.00 22.39 325 GLY A CA 1
ATOM 2366 C C . GLY A 1 334 ? 26.734 -11.338 3.159 1.00 24.28 325 GLY A C 1
ATOM 2367 O O . GLY A 1 334 ? 26.057 -12.144 3.798 1.00 24.00 325 GLY A O 1
ATOM 2368 N N . GLU A 1 335 ? 27.935 -10.925 3.553 1.00 26.44 326 GLU A N 1
ATOM 2369 C CA . GLU A 1 335 ? 28.558 -11.425 4.773 1.00 27.26 326 GLU A CA 1
ATOM 2370 C C . GLU A 1 335 ? 29.564 -10.453 5.369 1.00 26.25 326 GLU A C 1
ATOM 2371 O O . GLU A 1 335 ? 30.128 -9.608 4.671 1.00 26.42 326 GLU A O 1
ATOM 2377 N N . THR A 1 336 ? 29.798 -10.593 6.667 1.00 25.00 327 THR A N 1
ATOM 2378 C CA . THR A 1 336 ? 30.745 -9.733 7.357 1.00 24.96 327 THR A CA 1
ATOM 2379 C C . THR A 1 336 ? 32.173 -10.163 7.032 1.00 27.34 327 THR A C 1
ATOM 2380 O O . THR A 1 336 ? 32.449 -11.354 6.869 1.00 25.98 327 THR A O 1
ATOM 2384 N N . ILE A 1 337 ? 33.070 -9.187 6.927 1.00 26.38 328 ILE A N 1
ATOM 2385 C CA . ILE A 1 337 ? 34.463 -9.464 6.610 1.00 28.56 328 ILE A CA 1
ATOM 2386 C C . ILE A 1 337 ? 35.381 -8.757 7.593 1.00 28.72 328 ILE A C 1
ATOM 2387 O O . ILE A 1 337 ? 34.936 -7.919 8.373 1.00 28.68 328 ILE A O 1
ATOM 2392 N N . ALA A 1 338 ? 36.666 -9.098 7.538 1.00 28.60 329 ALA A N 1
ATOM 2393 C CA . ALA A 1 338 ? 37.666 -8.510 8.423 1.00 28.34 329 ALA A CA 1
ATOM 2394 C C . ALA A 1 338 ? 38.035 -7.078 8.034 1.00 29.51 329 ALA A C 1
ATOM 2395 O O . ALA A 1 338 ? 38.232 -6.222 8.907 1.00 30.37 329 ALA A O 1
ATOM 2397 N N . GLU A 1 339 ? 38.147 -6.816 6.734 1.00 27.77 330 GLU A N 1
ATOM 2398 C CA . GLU A 1 339 ? 38.500 -5.476 6.275 1.00 29.68 330 GLU A CA 1
ATOM 2399 C C . GLU A 1 339 ? 37.424 -4.498 6.748 1.00 29.12 330 GLU A C 1
ATOM 2400 O O . GLU A 1 339 ? 36.231 -4.732 6.541 1.00 26.73 330 GLU A O 1
ATOM 2406 N N . ASN A 1 340 ? 37.848 -3.412 7.388 1.00 28.02 331 ASN A N 1
ATOM 2407 C CA . ASN A 1 340 ? 36.911 -2.415 7.910 1.00 29.03 331 ASN A CA 1
ATOM 2408 C C . ASN A 1 340 ? 36.367 -1.505 6.828 1.00 28.59 331 ASN A C 1
ATOM 2409 O O . ASN A 1 340 ? 36.621 -0.299 6.812 1.00 25.94 331 ASN A O 1
ATOM 2414 N N . VAL A 1 341 ? 35.613 -2.101 5.915 1.00 27.74 332 VAL A N 1
ATOM 2415 C CA . VAL A 1 341 ? 35.036 -1.354 4.819 1.00 26.96 332 VAL A CA 1
ATOM 2416 C C . VAL A 1 341 ? 33.700 -1.968 4.466 1.00 28.23 332 VAL A C 1
ATOM 2417 O O . VAL A 1 341 ? 33.349 -3.059 4.928 1.00 25.36 332 VAL A O 1
ATOM 2421 N N . LEU A 1 342 ? 32.960 -1.243 3.644 1.00 25.99 333 LEU A N 1
ATOM 2422 C CA . LEU A 1 342 ? 31.678 -1.693 3.160 1.00 27.69 333 LEU A CA 1
ATOM 2423 C C . LEU A 1 342 ? 31.997 -2.006 1.696 1.00 27.39 333 LEU A C 1
ATOM 2424 O O . LEU A 1 342 ? 32.084 -1.105 0.864 1.00 28.05 333 LEU A O 1
ATOM 2429 N N . GLU A 1 343 ? 32.234 -3.279 1.398 1.00 27.88 334 GLU A N 1
ATOM 2430 C CA . GLU A 1 343 ? 32.550 -3.694 0.035 1.00 28.17 334 GLU A CA 1
ATOM 2431 C C . GLU A 1 343 ? 31.246 -4.055 -0.671 1.00 28.17 334 GLU A C 1
ATOM 2432 O O . GLU A 1 343 ? 30.572 -5.005 -0.284 1.00 28.62 334 GLU A O 1
ATOM 2438 N N . VAL A 1 344 ? 30.885 -3.279 -1.688 1.00 27.23 335 VAL A N 1
ATOM 2439 C CA . VAL A 1 344 ? 29.650 -3.504 -2.436 1.00 28.13 335 VAL A CA 1
ATOM 2440 C C . VAL A 1 344 ? 30.011 -3.993 -3.839 1.00 29.17 335 VAL A C 1
ATOM 2441 O O . VAL A 1 344 ? 30.633 -3.262 -4.615 1.00 27.77 335 VAL A O 1
ATOM 2445 N N . LEU A 1 345 ? 29.614 -5.225 -4.155 1.00 30.84 336 LEU A N 1
ATOM 2446 C CA . LEU A 1 345 ? 29.945 -5.833 -5.448 1.00 32.88 336 LEU A CA 1
ATOM 2447 C C . LEU A 1 345 ? 28.760 -6.203 -6.341 1.00 33.05 336 LEU A C 1
ATOM 2448 O O . LEU A 1 345 ? 27.634 -6.382 -5.833 1.00 31.38 336 LEU A O 1
ATOM 2454 N N . GLU B 1 12 ? 19.427 34.411 17.884 1.00 63.29 3 GLU B N 1
ATOM 2455 C CA . GLU B 1 12 ? 19.489 33.711 16.570 1.00 62.93 3 GLU B CA 1
ATOM 2456 C C . GLU B 1 12 ? 18.503 32.551 16.488 1.00 61.28 3 GLU B C 1
ATOM 2457 O O . GLU B 1 12 ? 18.086 32.159 15.398 1.00 62.11 3 GLU B O 1
ATOM 2463 N N . LEU B 1 13 ? 18.136 32.002 17.640 1.00 59.13 4 LEU B N 1
ATOM 2464 C CA . LEU B 1 13 ? 17.202 30.883 17.681 1.00 56.20 4 LEU B CA 1
ATOM 2465 C C . LEU B 1 13 ? 15.757 31.348 17.590 1.00 55.21 4 LEU B C 1
ATOM 2466 O O . LEU B 1 13 ? 14.952 30.760 16.869 1.00 54.29 4 LEU B O 1
ATOM 2471 N N . LEU B 1 14 ? 15.434 32.409 18.322 1.00 53.96 5 LEU B N 1
ATOM 2472 C CA . LEU B 1 14 ? 14.078 32.938 18.337 1.00 53.70 5 LEU B CA 1
ATOM 2473 C C . LEU B 1 14 ? 13.576 33.420 16.980 1.00 54.37 5 LEU B C 1
ATOM 2474 O O . LEU B 1 14 ? 12.374 33.394 16.723 1.00 53.85 5 LEU B O 1
ATOM 2479 N N . LYS B 1 15 ? 14.482 33.854 16.109 1.00 56.02 6 LYS B N 1
ATOM 2480 C CA . LYS B 1 15 ? 14.066 34.344 14.796 1.00 58.13 6 LYS B CA 1
ATOM 2481 C C . LYS B 1 15 ? 13.817 33.222 13.792 1.00 58.13 6 LYS B C 1
ATOM 2482 O O . LYS B 1 15 ? 13.394 33.475 12.662 1.00 57.36 6 LYS B O 1
ATOM 2488 N N . LEU B 1 16 ? 14.079 31.985 14.205 1.00 57.69 7 LEU B N 1
ATOM 2489 C CA . LEU B 1 16 ? 13.872 30.834 13.337 1.00 58.25 7 LEU B CA 1
ATOM 2490 C C . LEU B 1 16 ? 12.467 30.264 13.491 1.00 60.35 7 LEU B C 1
ATOM 2491 O O . LEU B 1 16 ? 12.063 29.383 12.735 1.00 59.33 7 LEU B O 1
ATOM 2496 N N . VAL B 1 17 ? 11.721 30.766 14.470 1.00 63.31 8 VAL B N 1
ATOM 2497 C CA . VAL B 1 17 ? 10.364 30.283 14.700 1.00 67.50 8 VAL B CA 1
ATOM 2498 C C . VAL B 1 17 ? 9.330 31.087 13.914 1.00 69.98 8 VAL B C 1
ATOM 2499 O O . VAL B 1 17 ? 9.361 32.319 13.901 1.00 69.23 8 VAL B O 1
ATOM 2503 N N . ARG B 1 18 ? 8.418 30.374 13.258 1.00 73.62 9 ARG B N 1
ATOM 2504 C CA . ARG B 1 18 ? 7.361 30.993 12.466 1.00 77.43 9 ARG B CA 1
ATOM 2505 C C . ARG B 1 18 ? 6.556 31.993 13.289 1.00 78.94 9 ARG B C 1
ATOM 2506 O O . ARG B 1 18 ? 6.700 32.070 14.509 1.00 79.25 9 ARG B O 1
ATOM 2514 N N . SER B 1 19 ? 5.704 32.752 12.608 1.00 80.96 10 SER B N 1
ATOM 2515 C CA . SER B 1 19 ? 4.864 33.750 13.260 1.00 82.87 10 SER B CA 1
ATOM 2516 C C . SER B 1 19 ? 3.464 33.712 12.657 1.00 84.00 10 SER B C 1
ATOM 2517 O O . SER B 1 19 ? 2.653 34.611 12.881 1.00 84.02 10 SER B O 1
ATOM 2520 N N . SER B 1 20 ? 3.191 32.664 11.887 1.00 84.99 11 SER B N 1
ATOM 2521 C CA . SER B 1 20 ? 1.896 32.498 11.240 1.00 86.15 11 SER B CA 1
ATOM 2522 C C . SER B 1 20 ? 1.508 31.024 11.178 1.00 86.45 11 SER B C 1
ATOM 2523 O O . SER B 1 20 ? 2.287 30.151 11.561 1.00 86.56 11 SER B O 1
ATOM 2526 N N . LEU B 1 31 ? -7.750 16.223 20.558 1.00 87.06 22 LEU B N 1
ATOM 2527 C CA . LEU B 1 31 ? -6.974 15.013 20.317 1.00 86.70 22 LEU B CA 1
ATOM 2528 C C . LEU B 1 31 ? -7.541 13.873 21.156 1.00 86.39 22 LEU B C 1
ATOM 2529 O O . LEU B 1 31 ? -7.924 12.829 20.625 1.00 86.14 22 LEU B O 1
ATOM 2534 N N . GLN B 1 32 ? -7.594 14.080 22.469 1.00 85.80 23 GLN B N 1
ATOM 2535 C CA . GLN B 1 32 ? -8.112 13.067 23.379 1.00 85.05 23 GLN B CA 1
ATOM 2536 C C . GLN B 1 32 ? -9.567 12.753 23.051 1.00 83.01 23 GLN B C 1
ATOM 2537 O O . GLN B 1 32 ? -10.019 11.620 23.223 1.00 82.67 23 GLN B O 1
ATOM 2543 N N . GLU B 1 33 ? -10.299 13.754 22.573 1.00 80.42 24 GLU B N 1
ATOM 2544 C CA . GLU B 1 33 ? -11.694 13.544 22.212 1.00 78.06 24 GLU B CA 1
ATOM 2545 C C . GLU B 1 33 ? -11.745 12.683 20.958 1.00 75.34 24 GLU B C 1
ATOM 2546 O O . GLU B 1 33 ? -12.605 11.811 20.827 1.00 74.64 24 GLU B O 1
ATOM 2552 N N . ILE B 1 34 ? -10.816 12.929 20.037 1.00 72.07 25 ILE B N 1
ATOM 2553 C CA . ILE B 1 34 ? -10.753 12.151 18.805 1.00 68.68 25 ILE B CA 1
ATOM 2554 C C . ILE B 1 34 ? -10.456 10.706 19.187 1.00 64.93 25 ILE B C 1
ATOM 2555 O O . ILE B 1 34 ? -11.038 9.771 18.634 1.00 63.70 25 ILE B O 1
ATOM 2560 N N . LEU B 1 35 ? -9.548 10.537 20.143 1.00 61.11 26 LEU B N 1
ATOM 2561 C CA . LEU B 1 35 ? -9.169 9.213 20.616 1.00 58.12 26 LEU B CA 1
ATOM 2562 C C . LEU B 1 35 ? -10.309 8.587 21.405 1.00 57.07 26 LEU B C 1
ATOM 2563 O O . LEU B 1 35 ? -10.448 7.366 21.444 1.00 55.76 26 LEU B O 1
ATOM 2568 N N . LYS B 1 36 ? -11.117 9.435 22.038 1.00 56.56 27 LYS B N 1
ATOM 2569 C CA . LYS B 1 36 ? -12.259 8.976 22.821 1.00 55.78 27 LYS B CA 1
ATOM 2570 C C . LYS B 1 36 ? -13.324 8.361 21.921 1.00 53.88 27 LYS B C 1
ATOM 2571 O O . LYS B 1 36 ? -14.032 7.438 22.322 1.00 53.50 27 LYS B O 1
ATOM 2577 N N . GLY B 1 37 ? -13.429 8.877 20.701 1.00 52.10 28 GLY B N 1
ATOM 2578 C CA . GLY B 1 37 ? -14.418 8.371 19.768 1.00 50.63 28 GLY B CA 1
ATOM 2579 C C . GLY B 1 37 ? -14.014 7.087 19.069 1.00 49.56 28 GLY B C 1
ATOM 2580 O O . GLY B 1 37 ? -14.737 6.599 18.202 1.00 50.55 28 GLY B O 1
ATOM 2581 N N . PHE B 1 38 ? -12.863 6.537 19.444 1.00 46.69 29 PHE B N 1
ATOM 2582 C CA . PHE B 1 38 ? -12.361 5.302 18.845 1.00 44.16 29 PHE B CA 1
ATOM 2583 C C . PHE B 1 38 ? -12.304 4.159 19.848 1.00 43.17 29 PHE B C 1
ATOM 2584 O O . PHE B 1 38 ? -12.270 4.381 21.057 1.00 42.23 29 PHE B O 1
ATOM 2592 N N . ASN B 1 39 ? -12.297 2.932 19.335 1.00 42.45 30 ASN B N 1
ATOM 2593 C CA . ASN B 1 39 ? -12.162 1.757 20.185 1.00 43.21 30 ASN B CA 1
ATOM 2594 C C . ASN B 1 39 ? -10.659 1.506 20.176 1.00 41.99 30 ASN B C 1
ATOM 2595 O O . ASN B 1 39 ? -10.101 1.101 19.160 1.00 45.75 30 ASN B O 1
ATOM 2600 N N . ILE B 1 40 ? -10.007 1.765 21.299 1.00 39.56 31 ILE B N 1
ATOM 2601 C CA . ILE B 1 40 ? -8.565 1.588 21.405 1.00 36.48 31 ILE B CA 1
ATOM 2602 C C . ILE B 1 40 ? -8.220 0.254 22.064 1.00 36.07 31 ILE B C 1
ATOM 2603 O O . ILE B 1 40 ? -8.787 -0.103 23.092 1.00 35.90 31 ILE B O 1
ATOM 2608 N N . TYR B 1 41 ? -7.297 -0.489 21.460 1.00 34.57 32 TYR B N 1
ATOM 2609 C CA . TYR B 1 41 ? -6.885 -1.767 22.023 1.00 34.13 32 TYR B CA 1
ATOM 2610 C C . TYR B 1 41 ? -6.159 -1.520 23.345 1.00 34.56 32 TYR B C 1
ATOM 2611 O O . TYR B 1 41 ? -5.245 -0.695 23.409 1.00 29.51 32 TYR B O 1
ATOM 2620 N N . THR B 1 42 ? -6.578 -2.225 24.395 1.00 33.41 33 THR B N 1
ATOM 2621 C CA . THR B 1 42 ? -5.952 -2.101 25.712 1.00 36.35 33 THR B CA 1
ATOM 2622 C C . THR B 1 42 ? -5.924 -3.471 26.384 1.00 37.16 33 THR B C 1
ATOM 2623 O O . THR B 1 42 ? -6.392 -4.459 25.821 1.00 35.61 33 THR B O 1
ATOM 2627 N N . ASP B 1 43 ? -5.359 -3.522 27.584 1.00 36.59 34 ASP B N 1
ATOM 2628 C CA . ASP B 1 43 ? -5.288 -4.762 28.344 1.00 38.69 34 ASP B CA 1
ATOM 2629 C C . ASP B 1 43 ? -5.588 -4.445 29.806 1.00 40.64 34 ASP B C 1
ATOM 2630 O O . ASP B 1 43 ? -5.813 -3.281 30.157 1.00 38.68 34 ASP B O 1
ATOM 2635 N N . GLU B 1 44 ? -5.593 -5.472 30.653 1.00 43.73 35 GLU B N 1
ATOM 2636 C CA . GLU B 1 44 ? -5.877 -5.283 32.076 1.00 47.25 35 GLU B CA 1
ATOM 2637 C C . GLU B 1 44 ? -4.846 -4.402 32.781 1.00 47.03 35 GLU B C 1
ATOM 2638 O O . GLU B 1 44 ? -5.148 -3.777 33.801 1.00 46.63 35 GLU B O 1
ATOM 2644 N N . SER B 1 45 ? -3.633 -4.351 32.237 1.00 47.11 36 SER B N 1
ATOM 2645 C CA . SER B 1 45 ? -2.568 -3.539 32.821 1.00 48.70 36 SER B CA 1
ATOM 2646 C C . SER B 1 45 ? -2.748 -2.058 32.498 1.00 49.46 36 SER B C 1
ATOM 2647 O O . SER B 1 45 ? -1.953 -1.213 32.916 1.00 48.06 36 SER B O 1
ATOM 2650 N N . THR B 1 46 ? -3.801 -1.746 31.752 1.00 50.03 37 THR B N 1
ATOM 2651 C CA . THR B 1 46 ? -4.077 -0.369 31.381 1.00 52.56 37 THR B CA 1
ATOM 2652 C C . THR B 1 46 ? -5.100 0.255 32.328 1.00 55.63 37 THR B C 1
ATOM 2653 O O . THR B 1 46 ? -6.243 -0.196 32.403 1.00 56.13 37 THR B O 1
ATOM 2657 N N . LEU B 1 47 ? -4.683 1.280 33.061 1.00 59.14 38 LEU B N 1
ATOM 2658 C CA . LEU B 1 47 ? -5.582 1.981 33.974 1.00 64.27 38 LEU B CA 1
ATOM 2659 C C . LEU B 1 47 ? -5.762 3.373 33.372 1.00 67.81 38 LEU B C 1
ATOM 2660 O O . LEU B 1 47 ? -5.746 4.382 34.079 1.00 68.71 38 LEU B O 1
ATOM 2665 N N . VAL B 1 48 ? -5.938 3.409 32.054 1.00 72.15 39 VAL B N 1
ATOM 2666 C CA . VAL B 1 48 ? -6.082 4.662 31.320 1.00 76.34 39 VAL B CA 1
ATOM 2667 C C . VAL B 1 48 ? -7.498 5.231 31.270 1.00 78.21 39 VAL B C 1
ATOM 2668 O O . VAL B 1 48 ? -8.459 4.616 31.734 1.00 78.26 39 VAL B O 1
ATOM 2672 N N . SER B 1 49 ? -7.595 6.422 30.688 1.00 80.82 40 SER B N 1
ATOM 2673 C CA . SER B 1 49 ? -8.847 7.148 30.525 1.00 83.18 40 SER B CA 1
ATOM 2674 C C . SER B 1 49 ? -8.576 8.275 29.529 1.00 84.27 40 SER B C 1
ATOM 2675 O O . SER B 1 49 ? -8.930 9.432 29.766 1.00 85.34 40 SER B O 1
ATOM 2678 N N . ILE B 1 50 ? -7.934 7.921 28.417 1.00 84.55 41 ILE B N 1
ATOM 2679 C CA . ILE B 1 50 ? -7.585 8.881 27.375 1.00 84.69 41 ILE B CA 1
ATOM 2680 C C . ILE B 1 50 ? -8.705 9.870 27.065 1.00 85.26 41 ILE B C 1
ATOM 2681 O O . ILE B 1 50 ? -8.550 11.079 27.256 1.00 85.46 41 ILE B O 1
ATOM 2686 N N . ALA B 1 54 ? -3.433 10.926 32.236 1.00 59.07 45 ALA B N 1
ATOM 2687 C CA . ALA B 1 54 ? -2.890 10.768 30.892 1.00 57.65 45 ALA B CA 1
ATOM 2688 C C . ALA B 1 54 ? -2.517 9.314 30.619 1.00 56.75 45 ALA B C 1
ATOM 2689 O O . ALA B 1 54 ? -3.356 8.415 30.729 1.00 56.76 45 ALA B O 1
ATOM 2691 N N . GLY B 1 55 ? -1.254 9.086 30.266 1.00 54.05 46 GLY B N 1
ATOM 2692 C CA . GLY B 1 55 ? -0.808 7.737 29.973 1.00 48.43 46 GLY B CA 1
ATOM 2693 C C . GLY B 1 55 ? -0.236 6.989 31.161 1.00 44.37 46 GLY B C 1
ATOM 2694 O O . GLY B 1 55 ? 0.934 7.174 31.507 1.00 42.07 46 GLY B O 1
ATOM 2695 N N . VAL B 1 56 ? -1.062 6.152 31.786 1.00 40.45 47 VAL B N 1
ATOM 2696 C CA . VAL B 1 56 ? -0.640 5.348 32.936 1.00 38.88 47 VAL B CA 1
ATOM 2697 C C . VAL B 1 56 ? -0.728 3.876 32.548 1.00 35.93 47 VAL B C 1
ATOM 2698 O O . VAL B 1 56 ? -1.717 3.447 31.961 1.00 38.02 47 VAL B O 1
ATOM 2702 N N . TYR B 1 57 ? 0.307 3.109 32.879 1.00 34.61 48 TYR B N 1
ATOM 2703 C CA . TYR B 1 57 ? 0.365 1.691 32.522 1.00 30.38 48 TYR B CA 1
ATOM 2704 C C . TYR B 1 57 ? 0.999 0.867 33.633 1.00 30.58 48 TYR B C 1
ATOM 2705 O O . TYR B 1 57 ? 2.044 1.242 34.176 1.00 29.29 48 TYR B O 1
ATOM 2714 N N . GLU B 1 58 ? 0.384 -0.270 33.951 1.00 30.47 49 GLU B N 1
ATOM 2715 C CA . GLU B 1 58 ? 0.890 -1.136 35.009 1.00 30.98 49 GLU B CA 1
ATOM 2716 C C . GLU B 1 58 ? 1.634 -2.342 34.465 1.00 32.31 49 GLU B C 1
ATOM 2717 O O . GLU B 1 58 ? 1.215 -2.948 33.488 1.00 32.33 49 GLU B O 1
ATOM 2723 N N . HIS B 1 59 ? 2.745 -2.687 35.100 1.00 33.59 50 HIS B N 1
ATOM 2724 C CA . HIS B 1 59 ? 3.495 -3.861 34.685 1.00 36.15 50 HIS B CA 1
ATOM 2725 C C . HIS B 1 59 ? 4.273 -4.449 35.850 1.00 35.22 50 HIS B C 1
ATOM 2726 O O . HIS B 1 59 ? 5.143 -3.798 36.426 1.00 36.04 50 HIS B O 1
ATOM 2733 N N . ASN B 1 60 ? 3.937 -5.688 36.194 1.00 37.52 51 ASN B N 1
ATOM 2734 C CA . ASN B 1 60 ? 4.579 -6.395 37.296 1.00 38.22 51 ASN B CA 1
ATOM 2735 C C . ASN B 1 60 ? 4.540 -5.600 38.594 1.00 36.70 51 ASN B C 1
ATOM 2736 O O . ASN B 1 60 ? 5.533 -5.520 39.314 1.00 35.78 51 ASN B O 1
ATOM 2741 N N . GLY B 1 61 ? 3.382 -5.006 38.876 1.00 36.49 52 GLY B N 1
ATOM 2742 C CA . GLY B 1 61 ? 3.211 -4.238 40.099 1.00 36.21 52 GLY B CA 1
ATOM 2743 C C . GLY B 1 61 ? 3.715 -2.808 40.065 1.00 35.41 52 GLY B C 1
ATOM 2744 O O . GLY B 1 61 ? 3.496 -2.050 41.010 1.00 35.21 52 GLY B O 1
ATOM 2745 N N . ILE B 1 62 ? 4.387 -2.428 38.983 1.00 35.08 53 ILE B N 1
ATOM 2746 C CA . ILE B 1 62 ? 4.921 -1.074 38.861 1.00 32.63 53 ILE B CA 1
ATOM 2747 C C . ILE B 1 62 ? 3.978 -0.207 38.034 1.00 30.92 53 ILE B C 1
ATOM 2748 O O . ILE B 1 62 ? 3.493 -0.630 36.988 1.00 30.61 53 ILE B O 1
ATOM 2753 N N . ILE B 1 63 ? 3.709 1.003 38.513 1.00 29.77 54 ILE B N 1
ATOM 2754 C CA . ILE B 1 63 ? 2.830 1.914 37.792 1.00 28.55 54 ILE B CA 1
ATOM 2755 C C . ILE B 1 63 ? 3.689 2.907 37.007 1.00 27.20 54 ILE B C 1
ATOM 2756 O O . ILE B 1 63 ? 4.322 3.783 37.591 1.00 25.69 54 ILE B O 1
ATOM 2761 N N . TRP B 1 64 ? 3.704 2.759 35.685 1.00 25.91 55 TRP B N 1
ATOM 2762 C CA . TRP B 1 64 ? 4.486 3.639 34.814 1.00 24.61 55 TRP B CA 1
ATOM 2763 C C . TRP B 1 64 ? 3.632 4.748 34.209 1.00 24.73 55 TRP B C 1
ATOM 2764 O O . TRP B 1 64 ? 2.460 4.535 33.912 1.00 24.08 55 TRP B O 1
ATOM 2775 N N . VAL B 1 65 ? 4.225 5.925 34.020 1.00 23.74 56 VAL B N 1
ATOM 2776 C CA . VAL B 1 65 ? 3.524 7.034 33.376 1.00 21.88 56 VAL B CA 1
ATOM 2777 C C . VAL B 1 65 ? 4.456 7.514 32.257 1.00 21.72 56 VAL B C 1
ATOM 2778 O O . VAL B 1 65 ? 5.680 7.521 32.409 1.00 20.25 56 VAL B O 1
ATOM 2782 N N . TYR B 1 66 ? 3.879 7.902 31.132 1.00 19.00 57 TYR B N 1
ATOM 2783 C CA . TYR B 1 66 ? 4.672 8.335 29.993 1.00 18.69 57 TYR B CA 1
ATOM 2784 C C . TYR B 1 66 ? 4.176 9.669 29.483 1.00 20.09 57 TYR B C 1
ATOM 2785 O O . TYR B 1 66 ? 3.000 10.009 29.629 1.00 21.03 57 TYR B O 1
ATOM 2794 N N . THR B 1 67 ? 5.074 10.420 28.868 1.00 20.15 58 THR B N 1
ATOM 2795 C CA . THR B 1 67 ? 4.698 11.705 28.315 1.00 22.13 58 THR B CA 1
ATOM 2796 C C . THR B 1 67 ? 5.719 12.070 27.262 1.00 20.76 58 THR B C 1
ATOM 2797 O O . THR B 1 67 ? 6.795 11.465 27.176 1.00 20.14 58 THR B O 1
ATOM 2801 N N . VAL B 1 68 ? 5.376 13.067 26.465 1.00 21.27 59 VAL B N 1
ATOM 2802 C CA . VAL B 1 68 ? 6.274 13.553 25.438 1.00 23.11 59 VAL B CA 1
ATOM 2803 C C . VAL B 1 68 ? 5.926 15.002 25.159 1.00 23.85 59 VAL B C 1
ATOM 2804 O O . VAL B 1 68 ? 4.752 15.368 25.111 1.00 21.16 59 VAL B O 1
ATOM 2808 N N . ASP B 1 69 ? 6.950 15.841 25.041 1.00 25.11 60 ASP B N 1
ATOM 2809 C CA . ASP B 1 69 ? 6.727 17.240 24.723 1.00 26.56 60 ASP B CA 1
ATOM 2810 C C . ASP B 1 69 ? 7.953 17.785 24.019 1.00 27.67 60 ASP B C 1
ATOM 2811 O O . ASP B 1 69 ? 9.086 17.579 24.456 1.00 26.07 60 ASP B O 1
ATOM 2816 N N . ILE B 1 70 ? 7.700 18.466 22.908 1.00 27.45 61 ILE B N 1
ATOM 2817 C CA . ILE B 1 70 ? 8.743 19.038 22.078 1.00 27.82 61 ILE B CA 1
ATOM 2818 C C . ILE B 1 70 ? 8.395 20.501 21.879 1.00 27.97 61 ILE B C 1
ATOM 2819 O O . ILE B 1 70 ? 7.256 20.830 21.571 1.00 28.81 61 I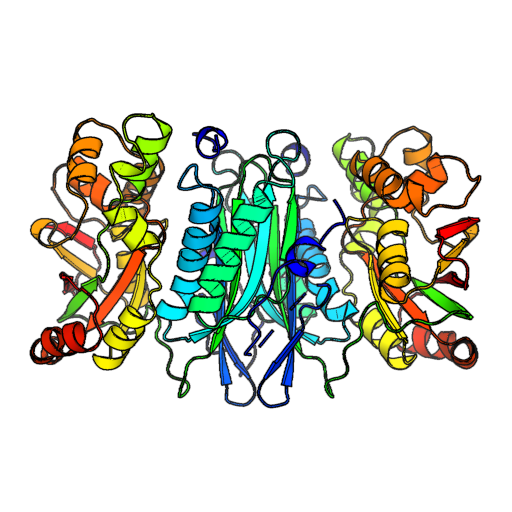LE B O 1
ATOM 2824 N N . ILE B 1 71 ? 9.361 21.389 22.062 1.00 25.97 62 ILE B N 1
ATOM 2825 C CA . ILE B 1 71 ? 9.056 22.800 21.915 1.00 26.13 62 ILE B CA 1
ATOM 2826 C C . ILE B 1 71 ? 10.052 23.553 21.058 1.00 26.67 62 ILE B C 1
ATOM 2827 O O . ILE B 1 71 ? 11.181 23.102 20.848 1.00 28.22 62 ILE B O 1
ATOM 2832 N N . THR B 1 72 ? 9.619 24.708 20.571 1.00 27.01 63 THR B N 1
ATOM 2833 C CA . THR B 1 72 ? 10.477 25.574 19.777 1.00 28.54 63 THR B CA 1
ATOM 2834 C C . THR B 1 72 ? 11.320 26.366 20.774 1.00 29.80 63 THR B C 1
ATOM 2835 O O . THR B 1 72 ? 11.039 26.361 21.978 1.00 29.42 63 THR B O 1
ATOM 2839 N N . PRO B 1 73 ? 12.365 27.056 20.291 1.00 30.91 64 PRO B N 1
ATOM 2840 C CA . PRO B 1 73 ? 13.222 27.842 21.184 1.00 31.35 64 PRO B CA 1
ATOM 2841 C C . PRO B 1 73 ? 12.450 28.880 22.002 1.00 31.68 64 PRO B C 1
ATOM 2842 O O . PRO B 1 73 ? 11.592 29.584 21.482 1.00 32.33 64 PRO B O 1
ATOM 2846 N N . VAL B 1 74 ? 12.774 28.965 23.288 1.00 32.48 65 VAL B N 1
ATOM 2847 C CA . VAL B 1 74 ? 12.132 29.907 24.194 1.00 33.34 65 VAL B CA 1
ATOM 2848 C C . VAL B 1 74 ? 13.085 31.066 24.494 1.00 33.84 65 VAL B C 1
ATOM 2849 O O . VAL B 1 74 ? 12.663 32.145 24.897 1.00 32.00 65 VAL B O 1
ATOM 2853 N N . VAL B 1 75 ? 14.377 30.817 24.304 1.00 34.85 66 VAL B N 1
ATOM 2854 C CA . VAL B 1 75 ? 15.419 31.822 24.516 1.00 35.85 66 VAL B CA 1
ATOM 2855 C C . VAL B 1 75 ? 16.426 31.648 23.387 1.00 36.22 66 VAL B C 1
ATOM 2856 O O . VAL B 1 75 ? 16.341 30.691 22.626 1.00 37.20 66 VAL B O 1
ATOM 2860 N N . ASN B 1 76 ? 17.373 32.570 23.271 1.00 38.70 67 ASN B N 1
ATOM 2861 C CA . ASN B 1 76 ? 18.379 32.467 22.224 1.00 41.11 67 ASN B CA 1
ATOM 2862 C C . ASN B 1 76 ? 19.550 31.612 22.691 1.00 41.38 67 ASN B C 1
ATOM 2863 O O . ASN B 1 76 ? 20.392 31.201 21.893 1.00 44.88 67 ASN B O 1
ATOM 2868 N N . ASP B 1 77 ? 19.589 31.339 23.990 1.00 41.62 68 ASP B N 1
ATOM 2869 C CA . ASP B 1 77 ? 20.647 30.535 24.594 1.00 40.05 68 ASP B CA 1
ATOM 2870 C C . ASP B 1 77 ? 20.345 29.048 24.400 1.00 39.65 68 ASP B C 1
ATOM 2871 O O . ASP B 1 77 ? 19.464 28.501 25.063 1.00 37.80 68 ASP B O 1
ATOM 2876 N N . PRO B 1 78 ? 21.083 28.377 23.496 1.00 38.79 69 PRO B N 1
ATOM 2877 C CA . PRO B 1 78 ? 20.910 26.951 23.197 1.00 37.90 69 PRO B CA 1
ATOM 2878 C C . PRO B 1 78 ? 20.913 26.085 24.451 1.00 36.88 69 PRO B C 1
ATOM 2879 O O . PRO B 1 78 ? 20.088 25.190 24.603 1.00 34.42 69 PRO B O 1
ATOM 2883 N N . TYR B 1 79 ? 21.852 26.353 25.349 1.00 36.07 70 TYR B N 1
ATOM 2884 C CA . TYR B 1 79 ? 21.940 25.586 26.580 1.00 36.54 70 TYR B CA 1
ATOM 2885 C C . TYR B 1 79 ? 20.683 25.748 27.432 1.00 36.23 70 TYR B C 1
ATOM 2886 O O . TYR B 1 79 ? 20.125 24.759 27.906 1.00 35.64 70 TYR B O 1
ATOM 2895 N N . LEU B 1 80 ? 20.244 26.989 27.632 1.00 35.33 71 LEU B N 1
ATOM 2896 C CA . LEU B 1 80 ? 19.050 27.248 28.440 1.00 35.57 71 LEU B CA 1
ATOM 2897 C C . LEU B 1 80 ? 17.810 26.629 27.817 1.00 33.41 71 LEU B C 1
ATOM 2898 O O . LEU B 1 80 ? 16.921 26.164 28.523 1.00 31.58 71 LEU B O 1
ATOM 2903 N N . TRP B 1 81 ? 17.751 26.647 26.491 1.00 31.08 72 TRP B N 1
ATOM 2904 C CA . TRP B 1 81 ? 16.617 26.087 25.781 1.00 30.99 72 TRP B CA 1
ATOM 2905 C C . TRP B 1 81 ? 16.527 24.583 26.036 1.00 31.01 72 TRP B C 1
ATOM 2906 O O . TRP B 1 81 ? 15.441 24.049 26.250 1.00 28.39 72 TRP B O 1
ATOM 2917 N N . GLY B 1 82 ? 17.677 23.913 26.024 1.00 30.49 73 GLY B N 1
ATOM 2918 C CA . GLY B 1 82 ? 17.707 22.482 26.267 1.00 30.09 73 GLY B CA 1
ATOM 2919 C C . GLY B 1 82 ? 17.286 22.120 27.682 1.00 29.13 73 GLY B C 1
ATOM 2920 O O . GLY B 1 82 ? 16.606 21.117 27.897 1.00 27.33 73 GLY B O 1
ATOM 2921 N N . ALA B 1 83 ? 17.698 22.932 28.651 1.00 27.57 74 ALA B N 1
ATOM 2922 C CA . ALA B 1 83 ? 17.359 22.689 30.051 1.00 27.02 74 ALA B CA 1
ATOM 2923 C C . ALA B 1 83 ? 15.889 22.987 30.326 1.00 25.76 74 ALA B C 1
ATOM 2924 O O . ALA B 1 83 ? 15.213 22.240 31.043 1.00 22.85 74 ALA B O 1
ATOM 2926 N N . ILE B 1 84 ? 15.402 24.089 29.767 1.00 24.86 75 ILE B N 1
ATOM 2927 C CA . ILE B 1 84 ? 14.010 24.477 29.953 1.00 24.29 75 ILE B CA 1
ATOM 2928 C C . ILE B 1 84 ? 13.079 23.453 29.289 1.00 25.08 75 ILE B C 1
ATOM 2929 O O . ILE B 1 84 ? 12.052 23.069 29.862 1.00 22.43 75 ILE B O 1
ATOM 2934 N N . SER B 1 85 ? 13.445 23.010 28.089 1.00 23.51 76 SER B N 1
ATOM 2935 C CA . SER B 1 85 ? 12.637 22.037 27.368 1.00 24.52 76 SER B CA 1
ATOM 2936 C C . SER B 1 85 ? 12.560 20.740 28.170 1.00 24.95 76 SER B C 1
ATOM 2937 O O . SER B 1 85 ? 11.514 20.095 28.219 1.00 22.76 76 SER B O 1
ATOM 2940 N N . THR B 1 86 ? 13.678 20.367 28.789 1.00 24.67 77 THR B N 1
ATOM 2941 C CA . THR B 1 86 ? 13.738 19.163 29.606 1.00 25.36 77 THR B CA 1
ATOM 2942 C C . THR B 1 86 ? 12.838 19.310 30.831 1.00 24.98 77 THR B C 1
ATOM 2943 O O . THR B 1 86 ? 12.105 18.379 31.181 1.00 27.02 77 THR B O 1
ATOM 2947 N N . ALA B 1 87 ? 12.880 20.473 31.477 1.00 22.55 78 ALA B N 1
ATOM 2948 C CA . ALA B 1 87 ? 12.044 20.706 32.656 1.00 23.14 78 ALA B CA 1
ATOM 2949 C C . ALA B 1 87 ? 10.583 20.658 32.242 1.00 21.38 78 ALA B C 1
ATOM 2950 O O . ALA B 1 87 ? 9.739 20.102 32.949 1.00 20.75 78 ALA B O 1
ATOM 2952 N N . ASN B 1 88 ? 10.299 21.261 31.091 1.00 21.50 79 ASN B N 1
ATOM 2953 C CA . A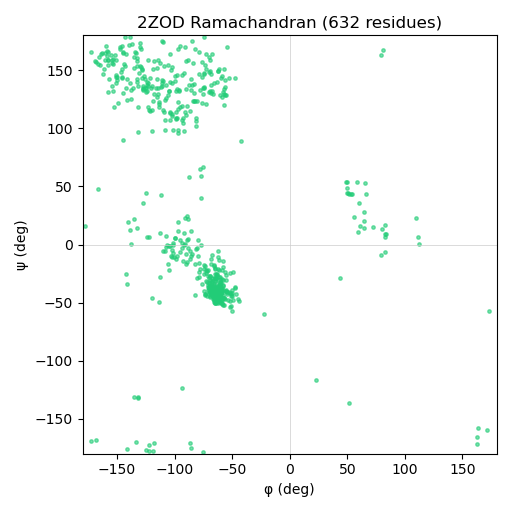SN B 1 88 ? 8.950 21.304 30.544 1.00 19.87 79 ASN B CA 1
ATOM 2954 C C . ASN B 1 88 ? 8.426 19.896 30.262 1.00 20.07 79 ASN B C 1
ATOM 2955 O O . ASN B 1 88 ? 7.288 19.591 30.595 1.00 20.00 79 ASN B O 1
ATOM 2960 N N . ALA B 1 89 ? 9.255 19.049 29.650 1.00 19.97 80 ALA B N 1
ATOM 2961 C CA . ALA B 1 89 ? 8.857 17.671 29.329 1.00 22.51 80 ALA B CA 1
ATOM 2962 C C . ALA B 1 89 ? 8.655 16.795 30.573 1.00 23.43 80 ALA B C 1
ATOM 2963 O O . ALA B 1 89 ? 7.760 15.943 30.605 1.00 23.42 80 ALA B O 1
ATOM 2965 N N . LEU B 1 90 ? 9.485 16.998 31.593 1.00 22.95 81 LEU B N 1
ATOM 2966 C CA . LEU B 1 90 ? 9.390 16.213 32.832 1.00 25.08 81 LEU B CA 1
ATOM 2967 C C . LEU B 1 90 ? 8.173 16.603 33.672 1.00 24.26 81 LEU B C 1
ATOM 2968 O O . LEU B 1 90 ? 7.671 15.810 34.465 1.00 23.95 81 LEU B O 1
ATOM 2973 N N . SER B 1 91 ? 7.707 17.833 33.488 1.00 25.02 82 SER B N 1
ATOM 2974 C CA . SER B 1 91 ? 6.574 18.345 34.237 1.00 24.20 82 SER B CA 1
ATOM 2975 C C . SER B 1 91 ? 5.331 17.460 34.221 1.00 24.97 82 SER B C 1
ATOM 2976 O O . SER B 1 91 ? 4.678 17.299 35.252 1.00 24.11 82 SER B O 1
ATOM 2979 N N . ASP B 1 92 ? 4.993 16.899 33.064 1.00 22.84 83 ASP B N 1
ATOM 2980 C CA . ASP B 1 92 ? 3.814 16.034 32.979 1.00 27.70 83 ASP B CA 1
ATOM 2981 C C . ASP B 1 92 ? 3.938 14.808 33.870 1.00 25.28 83 ASP B C 1
ATOM 2982 O O . ASP B 1 92 ? 2.949 14.327 34.427 1.00 23.25 83 ASP B O 1
ATOM 2987 N N . VAL B 1 93 ? 5.152 14.288 33.994 1.00 22.88 84 VAL B N 1
ATO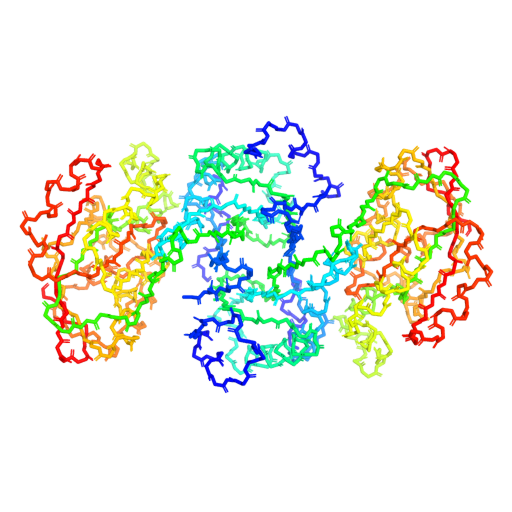M 2988 C CA . VAL B 1 93 ? 5.353 13.136 34.852 1.00 22.57 84 VAL B CA 1
ATOM 2989 C C . VAL B 1 93 ? 5.089 13.561 36.294 1.00 23.39 84 VAL B C 1
ATOM 2990 O O . VAL B 1 93 ? 4.383 12.872 37.027 1.00 21.98 84 VAL B O 1
ATOM 2994 N N . TYR B 1 94 ? 5.655 14.697 36.699 1.00 23.90 85 TYR B N 1
ATOM 2995 C CA . TYR B 1 94 ? 5.456 15.191 38.059 1.00 23.97 85 TYR B CA 1
ATOM 2996 C C . TYR B 1 94 ? 3.988 15.443 38.365 1.00 24.42 85 TYR B C 1
ATOM 2997 O O . TYR B 1 94 ? 3.502 15.091 39.446 1.00 26.65 85 TYR B O 1
ATOM 3006 N N . ALA B 1 95 ? 3.283 16.051 37.414 1.00 21.90 86 ALA B N 1
ATOM 3007 C CA . ALA B 1 95 ? 1.872 16.372 37.601 1.00 24.85 86 ALA B CA 1
ATOM 3008 C C . ALA B 1 95 ? 0.996 15.137 37.791 1.00 26.02 86 ALA B C 1
ATOM 3009 O O . ALA B 1 95 ? -0.108 15.233 38.321 1.00 28.25 86 ALA B O 1
ATOM 3011 N N . MET B 1 96 ? 1.476 13.982 37.355 1.00 25.32 87 MET B N 1
ATOM 3012 C CA . MET B 1 96 ? 0.695 12.761 37.515 1.00 29.18 87 MET B CA 1
ATOM 3013 C C . MET B 1 96 ? 1.116 11.982 38.756 1.00 30.01 87 MET B C 1
ATOM 3014 O O . MET B 1 96 ? 0.704 10.843 38.943 1.00 29.01 87 MET B O 1
ATOM 3019 N N . GLY B 1 97 ? 1.927 12.613 39.607 1.00 29.42 88 GLY B N 1
ATOM 3020 C CA . GLY B 1 97 ? 2.394 11.970 40.825 1.00 29.61 88 GLY B CA 1
ATOM 3021 C C . GLY B 1 97 ? 3.600 11.064 40.619 1.00 29.14 88 GLY B C 1
ATOM 3022 O O . GLY B 1 97 ? 4.038 10.380 41.544 1.00 30.40 88 GLY B O 1
ATOM 3023 N N . GLY B 1 98 ? 4.162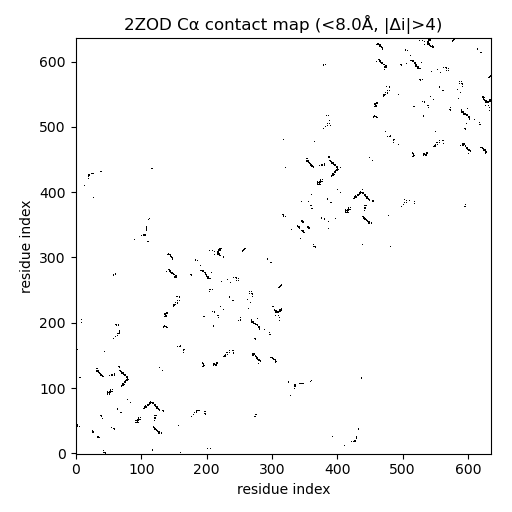 11.074 39.414 1.00 28.00 89 GLY B N 1
ATOM 3024 C CA . GLY B 1 98 ? 5.292 10.208 39.131 1.00 25.90 89 GLY B CA 1
ATOM 3025 C C . GLY B 1 98 ? 6.688 10.790 39.271 1.00 28.62 89 GLY B C 1
ATOM 3026 O O . GLY B 1 98 ? 6.874 11.991 39.458 1.00 27.76 89 GLY B O 1
ATOM 3027 N N . ILE B 1 99 ? 7.677 9.910 39.186 1.00 26.53 90 ILE B N 1
ATOM 3028 C CA . ILE B 1 99 ? 9.071 10.307 39.277 1.00 30.43 90 ILE B CA 1
ATOM 3029 C C . ILE B 1 99 ? 9.721 9.912 37.955 1.00 27.19 90 ILE B C 1
ATOM 3030 O O . ILE B 1 99 ? 9.678 8.750 37.564 1.00 28.40 90 ILE B O 1
ATOM 3035 N N . PRO B 1 100 ? 10.330 10.878 37.248 1.00 27.92 91 PRO B N 1
ATOM 3036 C CA . PRO B 1 100 ? 10.989 10.628 35.957 1.00 27.20 91 PRO B CA 1
ATOM 3037 C C . PRO B 1 100 ? 12.084 9.579 36.117 1.00 28.36 91 PRO B C 1
ATOM 3038 O O . PRO B 1 100 ? 12.916 9.689 37.017 1.00 28.78 91 PRO B O 1
ATOM 3042 N N . VAL B 1 101 ? 12.103 8.575 35.247 1.00 27.29 92 VAL B N 1
ATOM 3043 C CA . VAL B 1 101 ? 13.116 7.525 35.345 1.00 27.80 92 VAL B CA 1
ATOM 3044 C C . VAL B 1 101 ? 14.089 7.509 34.162 1.00 27.90 92 VAL B C 1
ATOM 3045 O O . VAL B 1 101 ? 15.308 7.463 34.347 1.00 27.28 92 VAL B O 1
ATOM 3049 N N . ASN B 1 102 ? 13.557 7.533 32.947 1.00 23.91 93 ASN B N 1
ATOM 3050 C CA . ASN B 1 102 ? 14.419 7.542 31.775 1.00 24.04 93 ASN B CA 1
ATOM 3051 C C . ASN B 1 102 ? 13.774 8.367 30.661 1.00 25.05 93 ASN B C 1
ATOM 3052 O O . ASN B 1 102 ? 12.601 8.759 30.760 1.00 21.19 93 ASN B O 1
ATOM 3057 N N . ALA B 1 103 ? 14.531 8.620 29.597 1.00 24.14 94 ALA B N 1
ATOM 3058 C CA . ALA B 1 103 ? 14.025 9.429 28.493 1.00 25.25 94 ALA B CA 1
ATOM 3059 C C . ALA B 1 103 ? 14.817 9.297 27.191 1.00 24.79 94 ALA B C 1
ATOM 3060 O O . ALA B 1 103 ? 15.933 8.777 27.176 1.00 22.66 94 ALA B O 1
ATOM 3062 N N . LEU B 1 104 ? 14.207 9.767 26.102 1.00 24.01 95 LEU B N 1
ATOM 3063 C CA . LEU B 1 104 ? 14.819 9.778 24.772 1.00 24.70 95 LEU B CA 1
ATOM 3064 C C . LEU B 1 104 ? 14.791 11.235 24.310 1.00 26.87 95 LEU B C 1
ATOM 3065 O O . LEU B 1 104 ? 13.779 11.926 24.491 1.00 26.49 95 LEU B O 1
ATOM 3070 N N . ALA B 1 105 ? 15.892 11.700 23.725 1.00 27.18 96 ALA B N 1
ATOM 3071 C CA . ALA B 1 105 ? 15.985 13.076 23.240 1.00 29.67 96 ALA B CA 1
ATOM 3072 C C . ALA B 1 105 ? 15.429 13.165 21.829 1.00 30.71 96 ALA B C 1
ATOM 3073 O O . ALA B 1 105 ? 15.750 12.344 20.968 1.00 31.50 96 ALA B O 1
ATOM 3075 N N . ILE B 1 106 ? 14.588 14.163 21.593 1.00 31.08 97 ILE B N 1
ATOM 3076 C CA . ILE B 1 106 ? 13.996 14.347 20.277 1.00 32.69 97 ILE B CA 1
ATOM 3077 C C . ILE B 1 106 ? 14.364 15.738 19.776 1.00 34.85 97 ILE B C 1
ATOM 3078 O O . ILE B 1 106 ? 13.966 16.740 20.366 1.00 31.53 97 ILE B O 1
ATOM 3083 N N . SER B 1 107 ? 15.131 15.800 18.694 1.00 36.39 98 SER B N 1
ATOM 3084 C CA . SER B 1 107 ? 15.524 17.091 18.153 1.00 39.71 98 SER B CA 1
ATOM 3085 C C . SER B 1 107 ? 15.153 17.230 16.682 1.00 41.00 98 SER B C 1
ATOM 3086 O O . SER B 1 107 ? 15.364 16.316 15.881 1.00 39.58 98 SER B O 1
ATOM 3089 N N . CYS B 1 108 ? 14.586 18.386 16.347 1.00 41.88 99 CYS B N 1
ATOM 3090 C CA . CYS B 1 108 ? 14.165 18.697 14.986 1.00 43.90 99 CYS B CA 1
ATOM 3091 C C . CYS B 1 108 ? 14.791 20.035 14.592 1.00 44.08 99 CYS B C 1
ATOM 3092 O O . CYS B 1 108 ? 14.796 20.976 15.379 1.00 42.22 99 CYS B O 1
ATOM 3095 N N . PHE B 1 109 ? 15.323 20.123 13.380 1.00 46.35 100 PHE B N 1
ATOM 3096 C CA . PHE B 1 109 ? 15.921 21.375 12.925 1.00 48.95 100 PHE B CA 1
ATOM 3097 C C . PHE B 1 109 ? 16.313 21.336 11.459 1.00 49.93 100 PHE B C 1
ATOM 3098 O O . PHE B 1 109 ? 16.376 20.272 10.843 1.00 47.19 100 PHE B O 1
ATOM 3106 N N . ASN B 1 110 ? 16.576 22.517 10.913 1.00 52.94 101 ASN B N 1
ATOM 3107 C CA . ASN B 1 110 ? 16.964 22.656 9.522 1.00 56.71 101 ASN B CA 1
ATOM 3108 C C . ASN B 1 110 ? 18.485 22.738 9.460 1.00 58.00 101 ASN B C 1
ATOM 3109 O O . ASN B 1 110 ? 19.091 23.606 10.087 1.00 56.19 101 ASN B O 1
ATOM 3114 N N . ASN B 1 111 ? 19.093 21.829 8.705 1.00 60.49 102 ASN B N 1
ATOM 3115 C CA . ASN B 1 111 ? 20.545 21.784 8.560 1.00 63.98 102 ASN B CA 1
ATOM 3116 C C . ASN B 1 111 ? 21.105 22.980 7.786 1.00 64.96 102 ASN B C 1
ATOM 3117 O O . ASN B 1 111 ? 22.304 23.251 7.839 1.00 65.06 102 ASN B O 1
ATOM 3122 N N . CYS B 1 112 ? 20.240 23.689 7.066 1.00 66.24 103 CYS B N 1
ATOM 3123 C CA . CYS B 1 112 ? 20.666 24.846 6.283 1.00 69.01 103 CYS B CA 1
ATOM 3124 C C . CYS B 1 112 ? 20.539 26.164 7.046 1.00 70.03 103 CYS B C 1
ATOM 3125 O O . CYS B 1 112 ? 21.091 27.183 6.631 1.00 69.62 103 CYS B O 1
ATOM 3128 N N . GLU B 1 113 ? 19.816 26.143 8.162 1.00 71.52 104 GLU B N 1
ATOM 3129 C CA . GLU B 1 113 ? 19.629 27.345 8.968 1.00 73.97 104 GLU B CA 1
ATOM 3130 C C . GLU B 1 113 ? 20.321 27.233 10.324 1.00 75.03 104 GLU B C 1
ATOM 3131 O O . GLU B 1 113 ? 20.721 28.239 10.909 1.00 75.82 104 GLU B O 1
ATOM 3137 N N . LEU B 1 114 ? 20.458 26.007 10.817 1.00 76.43 105 LEU B N 1
ATOM 3138 C CA . LEU B 1 114 ? 21.115 25.756 12.096 1.00 77.42 105 LEU B CA 1
ATOM 3139 C C . LEU B 1 114 ? 22.358 24.901 11.898 1.00 78.09 105 LEU B C 1
ATOM 3140 O O . LEU B 1 114 ? 22.479 24.183 10.905 1.00 78.72 105 LEU B O 1
ATOM 3145 N N . ASP B 1 115 ? 23.278 24.977 12.852 1.00 78.64 106 ASP B N 1
ATOM 3146 C CA . ASP B 1 115 ? 24.515 24.214 12.778 1.00 79.44 106 ASP B CA 1
ATOM 3147 C C . ASP B 1 115 ? 24.442 22.949 13.630 1.00 79.23 106 ASP B C 1
ATOM 3148 O O . ASP B 1 115 ? 23.818 22.936 14.693 1.00 79.47 106 ASP B O 1
ATOM 3153 N N . ILE B 1 116 ? 25.085 21.887 13.155 1.00 78.96 107 ILE B N 1
ATOM 3154 C CA . ILE B 1 116 ? 25.096 20.608 13.860 1.00 77.79 107 ILE B CA 1
ATOM 3155 C C . ILE B 1 116 ? 26.072 20.668 15.031 1.00 76.48 107 ILE B C 1
ATOM 3156 O O . ILE B 1 116 ? 26.803 19.713 15.295 1.00 76.55 107 ILE B O 1
ATOM 3161 N N . GLU B 1 117 ? 26.080 21.799 15.727 1.00 74.50 108 GLU B N 1
ATOM 3162 C CA . GLU B 1 117 ? 26.967 21.992 16.865 1.00 72.50 108 GLU B CA 1
ATOM 3163 C C . GLU B 1 117 ? 26.230 22.784 17.938 1.00 70.11 108 GLU B C 1
ATOM 3164 O O . GLU B 1 117 ? 26.547 22.696 19.125 1.00 69.22 108 GLU B O 1
ATOM 3170 N N . ILE B 1 118 ? 25.240 23.558 17.508 1.00 67.00 109 ILE B N 1
ATOM 3171 C CA . ILE B 1 118 ? 24.439 24.352 18.424 1.00 64.25 109 ILE B CA 1
ATOM 3172 C C . ILE B 1 118 ? 23.683 23.386 19.327 1.00 62.30 109 ILE B C 1
ATOM 3173 O O . ILE B 1 118 ? 23.414 23.686 20.490 1.00 60.28 109 ILE B O 1
ATOM 3178 N N . PHE B 1 119 ? 23.354 22.219 18.782 1.00 59.55 110 PHE B N 1
ATOM 3179 C CA . PHE B 1 119 ? 22.629 21.211 19.538 1.00 58.39 110 PHE B CA 1
ATOM 3180 C C . PHE B 1 119 ? 23.504 20.531 20.573 1.00 56.58 110 PHE B C 1
ATOM 3181 O O . PHE B 1 119 ? 23.001 19.910 21.509 1.00 55.73 110 PHE B O 1
ATOM 3189 N N . ARG B 1 120 ? 24.817 20.651 20.404 1.00 53.91 111 ARG B N 1
ATOM 3190 C CA . ARG B 1 120 ? 25.749 20.079 21.364 1.00 51.62 111 ARG B CA 1
ATOM 3191 C C . ARG B 1 120 ? 25.408 20.761 22.683 1.00 48.35 111 ARG B C 1
ATOM 3192 O O . ARG B 1 120 ? 25.360 20.123 23.735 1.00 47.64 111 ARG B O 1
ATOM 3200 N N . GLU B 1 121 ? 25.161 22.067 22.596 1.00 44.66 112 GLU B N 1
ATOM 3201 C CA . GLU B 1 121 ? 24.799 22.899 23.741 1.00 42.18 112 GLU B CA 1
ATOM 3202 C C . GLU B 1 121 ? 23.389 22.587 24.237 1.00 39.79 112 GLU B C 1
ATOM 3203 O O . GLU B 1 121 ? 23.108 22.668 25.433 1.00 38.72 112 GLU B O 1
ATOM 3209 N N . VAL B 1 122 ? 22.498 22.254 23.310 1.00 37.54 113 VAL B N 1
ATOM 3210 C CA . VAL B 1 122 ? 21.131 21.907 23.679 1.00 36.78 113 VAL B CA 1
ATOM 3211 C C . VAL B 1 122 ? 21.196 20.599 24.477 1.00 35.34 113 VAL B C 1
ATOM 3212 O O . VAL B 1 122 ? 20.600 20.485 25.546 1.00 34.72 113 VAL B O 1
ATOM 3216 N N . ILE B 1 123 ? 21.945 19.627 23.962 1.00 35.91 114 ILE B N 1
ATOM 3217 C CA . ILE B 1 123 ? 22.098 18.334 24.623 1.00 35.61 114 ILE B CA 1
ATOM 3218 C C . ILE B 1 123 ? 22.816 18.496 25.953 1.00 36.08 114 ILE B C 1
ATOM 3219 O O . ILE B 1 123 ? 22.495 17.814 26.931 1.00 36.33 114 ILE B O 1
ATOM 3224 N N . ARG B 1 124 ? 23.797 19.392 25.990 1.00 35.23 115 ARG B N 1
ATOM 3225 C CA . ARG B 1 124 ? 24.538 19.626 27.220 1.00 34.66 115 ARG B CA 1
ATOM 3226 C C . ARG B 1 124 ? 23.566 20.133 28.284 1.00 31.67 115 ARG B C 1
ATOM 3227 O O . ARG B 1 124 ? 23.589 19.679 29.431 1.00 32.87 115 ARG B O 1
ATOM 3235 N N . GLY B 1 125 ? 22.709 21.071 27.894 1.00 29.45 116 GLY B N 1
ATOM 3236 C CA . GLY B 1 125 ? 21.734 21.621 28.823 1.00 27.98 116 GLY B CA 1
ATOM 3237 C C . GLY B 1 125 ? 20.695 20.591 29.243 1.00 26.92 116 GLY B C 1
ATOM 3238 O O . GLY B 1 125 ? 20.292 20.531 30.401 1.00 26.74 116 GLY B O 1
ATOM 3239 N N . ALA B 1 126 ? 20.256 19.771 28.298 1.00 29.57 117 ALA B N 1
ATOM 3240 C CA . ALA B 1 126 ? 19.266 18.742 28.606 1.00 30.80 117 ALA B CA 1
ATOM 3241 C C . ALA B 1 126 ? 19.865 17.718 29.575 1.00 30.02 117 ALA B C 1
ATOM 3242 O O . ALA B 1 126 ? 19.269 17.401 30.601 1.00 30.63 117 ALA B O 1
ATOM 3244 N N . LEU B 1 127 ? 21.051 17.218 29.245 1.00 31.41 118 LEU B N 1
ATOM 3245 C CA . LEU B 1 127 ? 21.731 16.231 30.082 1.00 32.00 118 LEU B CA 1
ATOM 3246 C C . LEU B 1 127 ? 21.933 16.716 31.507 1.00 32.10 118 LEU B C 1
ATOM 3247 O O . LEU B 1 127 ? 21.788 15.948 32.454 1.00 32.81 118 LEU B O 1
ATOM 3252 N N . ASP B 1 128 ? 22.273 17.990 31.667 1.00 33.81 119 ASP B N 1
ATOM 3253 C CA . ASP B 1 128 ? 22.486 18.531 33.005 1.00 32.92 119 ASP B CA 1
ATOM 3254 C C . ASP B 1 128 ? 21.179 18.553 33.796 1.00 31.39 119 ASP B C 1
ATOM 3255 O O . ASP B 1 128 ? 21.151 18.180 34.966 1.00 31.24 119 ASP B O 1
ATOM 3260 N N . LYS B 1 129 ? 20.094 18.985 33.159 1.00 29.50 120 LYS B N 1
ATOM 3261 C CA . LYS B 1 129 ? 18.801 19.029 33.838 1.00 28.12 120 LYS B CA 1
ATOM 3262 C C . LYS B 1 129 ? 18.332 17.605 34.174 1.00 27.64 120 LYS B C 1
ATOM 3263 O O . LYS B 1 129 ? 17.746 17.366 35.231 1.00 27.63 120 LYS B O 1
ATOM 3269 N N . LEU B 1 130 ? 18.592 16.660 33.275 1.00 27.82 121 LEU B N 1
ATOM 3270 C CA . LEU B 1 130 ? 18.210 15.268 33.511 1.00 28.89 121 LEU B CA 1
ATOM 3271 C C . LEU B 1 130 ? 19.010 14.683 34.684 1.00 29.61 121 LEU B C 1
ATOM 3272 O O . LEU B 1 130 ? 18.480 13.905 35.485 1.00 28.42 121 LEU B O 1
ATOM 3277 N N . ARG B 1 131 ? 20.285 15.053 34.781 1.00 29.76 122 ARG B N 1
ATOM 3278 C CA . ARG B 1 131 ? 21.122 14.570 35.877 1.00 31.40 122 ARG B CA 1
ATOM 3279 C C . ARG B 1 131 ? 20.481 15.051 37.170 1.00 30.05 122 ARG B C 1
ATOM 3280 O O . ARG B 1 131 ? 20.333 14.290 38.127 1.00 30.17 122 ARG B O 1
ATOM 3288 N N . GLU B 1 132 ? 20.078 16.316 37.178 1.00 28.89 123 GLU B N 1
ATOM 3289 C CA . GLU B 1 132 ? 19.438 16.906 38.345 1.00 30.39 123 GLU B CA 1
ATOM 3290 C C . GLU B 1 132 ? 18.147 16.163 38.700 1.00 30.46 123 GLU B C 1
ATOM 3291 O O . GLU B 1 132 ? 17.810 16.001 39.872 1.00 31.10 123 GLU B O 1
ATOM 3297 N N . ALA B 1 133 ? 17.419 15.720 37.682 1.00 29.56 124 ALA B N 1
ATOM 3298 C CA . ALA B 1 133 ? 16.159 15.013 37.907 1.00 30.13 124 ALA B CA 1
ATOM 3299 C C . ALA B 1 133 ? 16.362 13.509 38.079 1.00 31.22 124 ALA B C 1
ATOM 3300 O O . ALA B 1 133 ? 15.391 12.752 38.183 1.00 31.33 124 ALA B O 1
ATOM 3302 N N . LYS B 1 134 ? 17.623 13.083 38.106 1.00 29.76 125 LYS B N 1
ATOM 3303 C CA . LYS B 1 134 ? 17.967 11.669 38.254 1.00 29.84 125 LYS B CA 1
ATOM 3304 C C . LYS B 1 134 ? 17.254 10.830 37.196 1.00 30.26 125 LYS B C 1
ATOM 3305 O O . LYS B 1 134 ? 16.727 9.746 37.481 1.00 28.15 125 LYS B O 1
ATOM 3311 N N . THR B 1 135 ? 17.254 11.350 35.969 1.00 28.98 126 THR B N 1
ATOM 3312 C CA . THR B 1 135 ? 16.619 10.694 34.834 1.00 28.25 126 THR B CA 1
ATOM 3313 C C . THR B 1 135 ? 17.676 10.299 33.817 1.00 28.46 126 THR B C 1
ATOM 3314 O O . THR B 1 135 ? 18.471 11.128 33.376 1.00 29.21 126 THR B O 1
ATOM 3318 N N . VAL B 1 136 ? 17.661 9.028 33.436 1.00 29.59 127 VAL B N 1
ATOM 3319 C CA . VAL B 1 136 ? 18.625 8.484 32.491 1.00 30.01 127 VAL B CA 1
ATOM 3320 C C . VAL B 1 136 ? 18.243 8.710 31.026 1.00 28.58 127 VAL B C 1
ATOM 3321 O O . VAL B 1 136 ? 17.165 8.309 30.595 1.00 26.92 127 VAL B O 1
ATOM 3325 N N . LEU B 1 137 ? 19.124 9.357 30.264 1.00 29.21 128 LEU B N 1
ATOM 3326 C CA . LEU B 1 137 ? 18.867 9.578 28.838 1.00 31.23 128 LEU B CA 1
ATOM 3327 C C . LEU B 1 137 ? 19.317 8.277 28.172 1.00 32.91 128 LEU B C 1
ATOM 3328 O O . LEU B 1 137 ? 20.466 7.863 28.331 1.00 34.08 128 LEU B O 1
ATOM 3333 N N . LEU B 1 138 ? 18.420 7.633 27.435 1.00 31.97 129 LEU B N 1
ATOM 3334 C CA . LEU B 1 138 ? 18.741 6.363 26.796 1.00 33.39 129 LEU B CA 1
ATOM 3335 C C . LEU B 1 138 ? 19.124 6.469 25.329 1.00 35.31 129 LEU B C 1
ATOM 3336 O O . LEU B 1 138 ? 19.614 5.508 24.737 1.00 36.12 129 LEU B O 1
ATOM 3341 N N . GLY B 1 139 ? 18.885 7.632 24.740 1.00 36.66 130 GLY B N 1
ATOM 3342 C CA . GLY B 1 139 ? 19.208 7.821 23.342 1.00 37.03 130 GLY B CA 1
ATOM 3343 C C . GLY B 1 139 ? 18.468 9.023 22.811 1.00 38.89 130 GLY B C 1
ATOM 3344 O O . GLY B 1 139 ? 17.942 9.829 23.582 1.00 33.05 130 GLY B O 1
ATOM 3345 N N . GLY B 1 140 ? 18.430 9.145 21.490 1.00 42.36 131 GLY B N 1
ATOM 3346 C CA . GLY B 1 140 ? 17.743 10.262 20.877 1.00 46.43 131 GLY B CA 1
ATOM 3347 C C . GLY B 1 140 ? 17.386 9.965 19.437 1.00 49.08 131 GLY B C 1
ATOM 3348 O O . GLY B 1 140 ? 17.810 8.955 18.876 1.00 50.35 131 GLY B O 1
ATOM 3349 N N . HIS B 1 141 ? 16.592 10.846 18.842 1.00 49.61 132 HIS B N 1
ATOM 3350 C CA . HIS B 1 141 ? 16.178 10.693 17.460 1.00 50.67 132 HIS B CA 1
ATOM 3351 C C . HIS B 1 141 ? 16.172 12.072 16.818 1.00 50.41 132 HIS B C 1
ATOM 3352 O O . HIS B 1 141 ? 15.517 12.988 17.313 1.00 50.46 132 HIS B O 1
ATOM 3359 N N . THR B 1 142 ? 16.914 12.217 15.725 1.00 49.34 133 THR B N 1
ATOM 3360 C CA . THR B 1 142 ? 16.991 13.490 15.019 1.00 49.01 133 THR B CA 1
ATOM 3361 C C . THR B 1 142 ? 16.166 13.439 13.740 1.00 48.29 133 THR B C 1
ATOM 3362 O O . THR B 1 142 ? 16.263 12.493 12.957 1.00 46.57 133 THR B O 1
ATOM 3366 N N . ILE B 1 143 ? 15.352 14.467 13.535 1.00 47.81 134 ILE B N 1
ATOM 3367 C CA . ILE B 1 143 ? 14.504 14.543 12.356 1.00 49.07 134 ILE B CA 1
ATOM 3368 C C . ILE B 1 143 ? 14.554 15.947 11.771 1.00 49.00 134 ILE B C 1
ATOM 3369 O O . ILE B 1 143 ? 14.475 16.932 12.501 1.00 48.16 134 ILE B O 1
ATOM 3374 N N . ASP B 1 144 ? 14.699 16.036 10.454 1.00 49.98 135 ASP B N 1
ATOM 3375 C CA . ASP B 1 144 ? 14.754 17.335 9.798 1.00 51.73 135 ASP B CA 1
ATOM 3376 C C . ASP B 1 144 ? 13.435 18.062 10.031 1.00 50.83 135 ASP B C 1
ATOM 3377 O O . ASP B 1 144 ? 12.382 17.433 10.173 1.00 50.15 135 ASP B O 1
ATOM 3382 N N . ASP B 1 145 ? 13.501 19.387 10.084 1.00 49.14 136 ASP B N 1
ATOM 3383 C CA . ASP B 1 145 ? 12.317 20.204 10.312 1.00 47.91 136 ASP B CA 1
ATOM 3384 C C . ASP B 1 145 ? 12.636 21.634 9.886 1.00 47.84 136 ASP B C 1
ATOM 3385 O O . ASP B 1 145 ? 13.770 22.087 10.019 1.00 45.51 136 ASP B O 1
ATOM 3390 N N . LYS B 1 146 ? 11.632 22.336 9.376 1.00 48.31 137 LYS B N 1
ATOM 3391 C CA . LYS B 1 146 ? 11.792 23.719 8.939 1.00 48.87 137 LYS B CA 1
ATOM 3392 C C . LYS B 1 146 ? 12.168 24.614 10.121 1.00 47.97 137 LYS B C 1
ATOM 3393 O O . LYS B 1 146 ? 12.987 25.527 9.990 1.00 46.59 137 LYS B O 1
ATOM 3399 N N . GLU B 1 147 ? 11.559 24.345 11.272 1.00 46.35 138 GLU B N 1
ATOM 3400 C CA . GLU B 1 147 ? 11.816 25.119 12.483 1.00 46.52 138 GLU B CA 1
ATOM 3401 C C . GLU B 1 147 ? 12.593 24.302 13.504 1.00 44.45 138 GLU B C 1
ATOM 3402 O O . GLU B 1 147 ? 12.527 23.074 13.511 1.00 44.17 138 GLU B O 1
ATOM 3408 N N . PRO B 1 148 ? 13.344 24.981 14.383 1.00 42.78 139 PRO B N 1
ATOM 3409 C CA . PRO B 1 148 ? 14.125 24.295 15.416 1.00 40.32 139 PRO B CA 1
ATOM 3410 C C . PRO B 1 148 ? 13.163 23.794 16.491 1.00 38.58 139 PRO B C 1
ATOM 3411 O O . PRO B 1 148 ? 12.252 24.519 16.901 1.00 35.44 139 PRO B O 1
ATOM 3415 N N . LYS B 1 149 ? 13.357 22.558 16.937 1.00 37.75 140 LYS B N 1
ATOM 3416 C CA . LYS B 1 149 ? 12.515 21.986 17.982 1.00 35.54 140 LYS B CA 1
ATOM 3417 C C . LYS B 1 149 ? 13.281 20.965 18.804 1.00 33.31 140 LYS B C 1
ATOM 3418 O O . LYS B 1 149 ? 14.122 20.248 18.283 1.00 30.43 140 LYS B O 1
ATOM 3424 N N . PHE B 1 150 ? 12.995 20.921 20.103 1.00 31.16 141 PHE B N 1
ATOM 3425 C CA . PHE B 1 150 ? 13.663 19.983 20.990 1.00 28.71 141 PHE B CA 1
ATOM 3426 C C . PHE B 1 150 ? 12.773 19.601 22.163 1.00 27.07 141 PHE B C 1
ATOM 3427 O O . PHE B 1 150 ? 12.086 20.445 22.747 1.00 25.84 141 PHE B O 1
ATOM 3435 N N . GLY B 1 151 ? 12.800 18.321 22.509 1.00 26.29 142 GLY B N 1
ATOM 3436 C CA . GLY B 1 151 ? 11.989 17.842 23.609 1.00 25.90 142 GLY B CA 1
ATOM 3437 C C . GLY B 1 151 ? 12.392 16.437 23.994 1.00 24.53 142 GLY B C 1
ATOM 3438 O O . GLY B 1 151 ? 13.419 15.937 23.538 1.00 26.55 142 GLY B O 1
ATOM 3439 N N . LEU B 1 152 ? 11.573 15.794 24.817 1.00 21.43 143 LEU B N 1
ATOM 3440 C CA . LEU B 1 152 ? 11.852 14.439 25.274 1.00 22.20 143 LEU B CA 1
ATOM 3441 C C . LEU B 1 152 ? 10.591 13.615 25.386 1.00 21.64 143 LEU B C 1
ATOM 3442 O O . LEU B 1 152 ? 9.502 14.159 25.579 1.00 23.19 143 LEU B O 1
ATOM 3447 N N . SER B 1 153 ? 10.749 12.302 25.249 1.00 21.85 144 SER B N 1
ATOM 3448 C CA . SER B 1 153 ? 9.656 11.368 25.481 1.00 21.39 144 SER B CA 1
ATOM 3449 C C . SER B 1 153 ? 10.173 10.875 26.838 1.00 21.75 144 SER B C 1
ATOM 3450 O O . SER B 1 153 ? 11.358 10.562 26.974 1.00 23.64 144 SER B O 1
ATOM 3453 N N . VAL B 1 154 ? 9.309 10.826 27.841 1.00 21.78 145 VAL B N 1
ATOM 3454 C CA . VAL B 1 154 ? 9.748 10.445 29.180 1.00 20.64 145 VAL B CA 1
ATOM 3455 C C . VAL B 1 154 ? 8.949 9.292 29.785 1.00 21.17 145 VAL B C 1
ATOM 3456 O O . VAL B 1 154 ? 7.743 9.196 29.589 1.00 18.03 145 VAL B O 1
ATOM 3460 N N . ALA B 1 155 ? 9.640 8.418 30.514 1.00 19.39 146 ALA B N 1
ATOM 3461 C CA . ALA B 1 155 ? 8.984 7.310 31.193 1.00 19.51 146 ALA B CA 1
ATOM 3462 C C . ALA B 1 155 ? 9.236 7.523 32.687 1.00 22.16 146 ALA B C 1
ATOM 3463 O O . ALA B 1 155 ? 10.381 7.734 33.114 1.00 21.55 146 ALA B O 1
ATOM 3465 N N . GLY B 1 156 ? 8.166 7.476 33.474 1.00 21.23 147 GLY B N 1
ATOM 3466 C CA . GLY B 1 156 ? 8.287 7.674 34.905 1.00 24.19 147 GLY B CA 1
ATOM 3467 C C . GLY B 1 156 ? 7.583 6.579 35.686 1.00 24.54 147 GLY B C 1
ATOM 3468 O O . GLY B 1 156 ? 6.898 5.741 35.108 1.00 21.68 147 GLY B O 1
ATOM 3469 N N . ILE B 1 157 ? 7.753 6.588 37.002 1.00 24.76 148 ILE B N 1
ATOM 3470 C CA . ILE B 1 157 ? 7.126 5.586 37.856 1.00 26.34 148 ILE B CA 1
ATOM 3471 C C . ILE B 1 157 ? 6.472 6.295 39.033 1.00 30.39 148 ILE B C 1
ATOM 3472 O O . ILE B 1 157 ? 7.005 7.276 39.556 1.00 30.78 148 ILE B O 1
ATOM 3477 N N . CYS B 1 158 ? 5.313 5.797 39.441 1.00 32.95 149 CYS B N 1
ATOM 3478 C CA . CYS B 1 158 ? 4.594 6.377 40.564 1.00 35.97 149 CYS B CA 1
ATOM 3479 C C . CYS B 1 158 ? 4.887 5.586 41.833 1.00 37.94 149 CYS B C 1
ATOM 3480 O O . CYS B 1 158 ? 4.452 4.446 41.977 1.00 38.25 149 CYS B O 1
ATOM 3483 N N . PRO B 1 159 ? 5.650 6.176 42.762 1.00 40.80 150 PRO B N 1
ATOM 3484 C CA . PRO B 1 159 ? 5.981 5.490 44.016 1.00 43.81 150 PRO B CA 1
ATOM 3485 C C . PRO B 1 159 ? 4.712 5.059 44.746 1.00 45.74 150 PRO B C 1
ATOM 3486 O O . PRO B 1 159 ? 3.713 5.779 44.751 1.00 45.57 150 PRO B O 1
ATOM 3490 N N . GLU B 1 160 ? 4.756 3.879 45.353 1.00 48.25 151 GLU B N 1
ATOM 3491 C CA . GLU B 1 160 ? 3.614 3.355 46.090 1.00 50.10 151 GLU B CA 1
ATOM 3492 C C . GLU B 1 160 ? 2.403 3.177 45.180 1.00 49.19 151 GLU B C 1
ATOM 3493 O O . GLU B 1 160 ? 1.276 3.034 45.657 1.00 49.96 151 GLU B O 1
ATOM 3499 N N . GLY B 1 161 ? 2.641 3.191 43.871 1.00 47.49 152 GLY B N 1
ATOM 3500 C CA . GLY B 1 161 ? 1.560 3.022 42.913 1.00 45.31 152 GLY B CA 1
ATOM 3501 C C . GLY B 1 161 ? 0.545 4.148 42.957 1.00 44.39 152 GLY B C 1
ATOM 3502 O O . GLY B 1 161 ? -0.549 4.040 42.395 1.00 42.46 152 GLY B O 1
ATOM 3503 N N . LYS B 1 162 ? 0.918 5.239 43.615 1.00 43.73 153 LYS B N 1
ATOM 3504 C CA . LYS B 1 162 ? 0.043 6.395 43.752 1.00 44.53 153 LYS B CA 1
ATOM 3505 C C . LYS B 1 162 ? 0.180 7.349 42.561 1.00 42.54 153 LYS B C 1
ATOM 3506 O O . LYS B 1 162 ? 1.244 7.927 42.344 1.00 43.09 153 LYS B O 1
ATOM 3512 N N . TYR B 1 163 ? -0.890 7.502 41.786 1.00 41.96 154 TYR B N 1
ATOM 3513 C CA . TYR B 1 163 ? -0.872 8.416 40.640 1.00 40.89 154 TYR B CA 1
ATOM 3514 C C . TYR B 1 163 ? -2.075 9.354 40.712 1.00 38.64 154 TYR B C 1
ATOM 3515 O O . TYR B 1 163 ? -3.124 9.003 41.250 1.00 36.28 154 TYR B O 1
ATOM 3524 N N . ILE B 1 164 ? -1.912 10.559 40.184 1.00 37.33 155 ILE B N 1
ATOM 3525 C CA . ILE B 1 164 ? -2.981 11.548 40.219 1.00 35.64 155 ILE B CA 1
ATOM 3526 C C . ILE B 1 164 ? -3.433 11.866 38.801 1.00 34.01 155 ILE B C 1
ATOM 3527 O O . ILE B 1 164 ? -2.613 11.917 37.885 1.00 33.57 155 ILE B O 1
ATOM 3532 N N . THR B 1 165 ? -4.733 12.071 38.616 1.00 32.88 156 THR B N 1
ATOM 3533 C CA . THR B 1 165 ? -5.263 12.401 37.293 1.00 35.04 156 THR B CA 1
ATOM 3534 C C . THR B 1 165 ? -6.003 13.732 37.363 1.00 34.04 156 THR B C 1
ATOM 3535 O O . THR B 1 165 ? -5.986 14.402 38.389 1.00 33.82 156 THR B O 1
ATOM 3539 N N . GLN B 1 166 ? -6.669 14.097 36.275 1.00 35.96 157 GLN B N 1
ATOM 3540 C CA . GLN B 1 166 ? -7.408 15.354 36.212 1.00 38.08 157 GLN B CA 1
ATOM 3541 C C . GLN B 1 166 ? -8.905 15.177 36.438 1.00 37.74 157 GLN B C 1
ATOM 3542 O O . GLN B 1 166 ? -9.673 16.136 36.343 1.00 37.75 157 GLN B O 1
ATOM 3548 N N . SER B 1 167 ? -9.327 13.964 36.768 1.00 37.82 158 SER B N 1
ATOM 3549 C CA . SER B 1 167 ? -10.751 13.714 36.934 1.00 37.76 158 SER B CA 1
ATOM 3550 C C . SER B 1 167 ? -11.286 13.392 38.329 1.00 36.59 158 SER B C 1
ATOM 3551 O O . SER B 1 167 ? -12.450 13.020 38.467 1.00 37.91 158 SER B O 1
ATOM 3554 N N . GLY B 1 168 ? -10.470 13.547 39.362 1.00 35.21 159 GLY B N 1
ATOM 3555 C CA . GLY B 1 168 ? -10.950 13.228 40.699 1.00 34.04 159 GLY B CA 1
ATOM 3556 C C . GLY B 1 168 ? -11.398 14.393 41.567 1.00 33.92 159 GLY B C 1
ATOM 3557 O O . GLY B 1 168 ? -11.728 14.204 42.739 1.00 32.15 159 GLY B O 1
ATOM 3558 N N . ALA B 1 169 ? -11.432 15.595 41.001 1.00 33.63 160 ALA B N 1
ATOM 3559 C CA . ALA B 1 169 ? -11.826 16.779 41.765 1.00 32.08 160 ALA B CA 1
ATOM 3560 C C . ALA B 1 169 ? -13.319 16.861 42.070 1.00 33.62 160 ALA B C 1
ATOM 3561 O O . ALA B 1 169 ? -14.153 16.313 41.351 1.00 32.28 160 ALA B O 1
ATOM 3563 N N . GLN B 1 170 ? -13.649 17.562 43.145 1.00 35.10 161 GLN B N 1
ATOM 3564 C CA . GLN B 1 170 ? -15.040 17.742 43.524 1.00 37.88 161 GLN B CA 1
ATOM 3565 C C . GLN B 1 170 ? -15.302 19.194 43.896 1.00 37.81 161 GLN B C 1
ATOM 3566 O O . GLN B 1 170 ? -14.373 19.958 44.171 1.00 35.87 161 GLN B O 1
ATOM 3572 N N . VAL B 1 171 ? -16.575 19.570 43.886 1.00 36.61 162 VAL B N 1
ATOM 3573 C CA . VAL B 1 171 ? -16.980 20.924 44.216 1.00 36.24 162 VAL B CA 1
ATOM 3574 C C . VAL B 1 171 ? -16.495 21.306 45.607 1.00 35.35 162 VAL B C 1
ATOM 3575 O O . VAL B 1 171 ? -16.324 20.446 46.467 1.00 35.01 162 VAL B O 1
ATOM 3579 N N . GLY B 1 172 ? -16.253 22.596 45.811 1.00 35.35 163 GLY B N 1
ATOM 3580 C CA . GLY B 1 172 ? -15.816 23.074 47.107 1.00 34.75 163 GLY B CA 1
ATOM 3581 C C . GLY B 1 172 ? -14.344 22.903 47.421 1.00 35.82 163 GLY B C 1
ATOM 3582 O O . GLY B 1 172 ? -13.947 23.051 48.575 1.00 36.12 163 GLY B O 1
ATOM 3583 N N . GLN B 1 173 ? -13.533 22.596 46.411 1.00 34.78 164 GLN B N 1
ATOM 3584 C CA . GLN B 1 173 ? -12.100 22.407 46.622 1.00 34.86 164 GLN B CA 1
ATOM 3585 C C . GLN B 1 173 ? -11.274 23.610 46.159 1.00 34.01 164 GLN B C 1
ATOM 3586 O O . GLN B 1 173 ? -11.655 24.323 45.234 1.00 35.26 164 GLN B O 1
ATOM 3592 N N . LEU B 1 174 ? -10.143 23.832 46.820 1.00 33.93 165 LEU B N 1
ATOM 3593 C CA . LEU B 1 174 ? -9.268 24.958 46.504 1.00 33.48 165 LEU B CA 1
ATOM 3594 C C . LEU B 1 174 ? -8.323 24.691 45.338 1.00 33.27 165 LEU B C 1
ATOM 3595 O O . LEU B 1 174 ? -7.756 23.605 45.229 1.00 32.92 165 LEU B O 1
ATOM 3600 N N . LEU B 1 175 ? -8.168 25.689 44.469 1.00 33.03 166 LEU B N 1
ATOM 3601 C CA . LEU B 1 175 ? -7.272 25.585 43.319 1.00 32.73 166 LEU B CA 1
ATOM 3602 C C . LEU B 1 175 ? -5.907 26.163 43.682 1.00 31.01 166 LEU B C 1
ATOM 3603 O O . LEU B 1 175 ? -5.799 27.343 44.012 1.00 29.88 166 LEU B O 1
ATOM 3608 N N . ILE B 1 176 ? -4.874 25.326 43.610 1.00 28.87 167 ILE B N 1
ATOM 3609 C CA . ILE B 1 176 ? -3.512 25.725 43.946 1.00 28.17 167 ILE B CA 1
ATOM 3610 C C . ILE B 1 176 ? -2.583 25.699 42.724 1.00 28.92 167 ILE B C 1
ATOM 3611 O O . ILE B 1 176 ? -2.590 24.740 41.943 1.00 25.80 167 ILE B O 1
ATOM 3616 N N . LEU B 1 177 ? -1.786 26.757 42.575 1.00 26.92 168 LEU B N 1
ATOM 3617 C CA . LEU B 1 177 ? -0.833 26.892 41.471 1.00 26.62 168 LEU B CA 1
ATOM 3618 C C . LEU B 1 177 ? 0.569 27.095 42.061 1.00 25.52 168 LEU B C 1
ATOM 3619 O O . LEU B 1 177 ? 0.725 27.842 43.025 1.00 26.46 168 LEU B O 1
ATOM 3624 N N . THR B 1 178 ? 1.587 26.460 41.482 1.00 25.36 169 THR B N 1
ATOM 3625 C CA . THR B 1 178 ? 2.944 26.560 42.036 1.00 26.23 169 THR B CA 1
ATOM 3626 C C . THR B 1 178 ? 4.000 27.404 41.305 1.00 27.37 169 THR B C 1
ATOM 3627 O O . THR B 1 178 ? 5.148 27.484 41.756 1.00 27.69 169 THR B O 1
ATOM 3631 N N . LYS B 1 179 ? 3.628 28.010 40.181 1.00 25.26 170 LYS B N 1
ATOM 3632 C CA . LYS B 1 179 ? 4.532 28.883 39.432 1.00 25.52 170 LYS B CA 1
ATOM 3633 C C . LYS B 1 179 ? 3.710 30.001 38.810 1.00 27.40 170 LYS B C 1
ATOM 3634 O O . LYS B 1 179 ? 2.527 29.825 38.518 1.00 27.00 170 LYS B O 1
ATOM 3640 N N . PRO B 1 180 ? 4.320 31.178 38.609 1.00 28.01 171 PRO B N 1
ATOM 3641 C CA . PRO B 1 180 ? 3.559 32.279 38.005 1.00 27.13 171 PRO B CA 1
ATOM 3642 C C . PRO B 1 180 ? 3.331 31.991 36.519 1.00 25.30 171 PRO B C 1
ATOM 3643 O O . PRO B 1 180 ? 3.992 31.124 35.944 1.00 27.00 171 PRO B O 1
ATOM 3647 N N . ILE B 1 181 ? 2.389 32.700 35.904 1.00 25.49 172 ILE B N 1
ATOM 3648 C CA . ILE B 1 181 ? 2.139 32.533 34.475 1.00 27.00 172 ILE B CA 1
ATOM 3649 C C . ILE B 1 181 ? 2.618 33.817 33.794 1.00 28.18 172 ILE B C 1
ATOM 3650 O O . ILE B 1 181 ? 3.006 34.775 34.474 1.00 26.49 172 ILE B O 1
ATOM 3655 N N . GLY B 1 182 ? 2.591 33.835 32.463 1.00 27.02 173 GLY B N 1
ATOM 3656 C CA . GLY B 1 182 ? 3.011 35.018 31.728 1.00 28.81 173 GLY B CA 1
ATOM 3657 C C . GLY B 1 182 ? 4.295 34.870 30.935 1.00 29.05 173 GLY B C 1
ATOM 3658 O O . GLY B 1 182 ? 4.790 35.844 30.372 1.00 30.90 173 GLY B O 1
ATOM 3659 N N . THR B 1 183 ? 4.836 33.657 30.875 1.00 29.09 174 THR B N 1
ATOM 3660 C CA . THR B 1 183 ? 6.077 33.418 30.147 1.00 29.55 174 THR B CA 1
ATOM 3661 C C . THR B 1 183 ? 5.939 33.636 28.649 1.00 29.09 174 THR B C 1
ATOM 3662 O O . THR B 1 183 ? 6.880 34.089 27.997 1.00 29.83 174 THR B O 1
ATOM 3666 N N . GLY B 1 184 ? 4.770 33.312 28.106 1.00 29.59 175 GLY B N 1
ATOM 3667 C CA . GLY B 1 184 ? 4.545 33.474 26.680 1.00 29.56 175 GLY B CA 1
ATOM 3668 C C . GLY B 1 184 ? 4.704 34.912 26.221 1.00 30.06 175 GLY B C 1
ATOM 3669 O O . GLY B 1 184 ? 5.231 35.182 25.144 1.00 29.56 175 GLY B O 1
ATOM 3670 N N . ILE B 1 185 ? 4.241 35.844 27.043 1.00 32.40 176 ILE B N 1
ATOM 3671 C CA . ILE B 1 185 ? 4.344 37.260 26.717 1.00 33.83 176 ILE B CA 1
ATOM 3672 C C . ILE B 1 185 ? 5.810 37.713 26.779 1.00 33.90 176 ILE B C 1
ATOM 3673 O O . ILE B 1 185 ? 6.272 38.474 25.927 1.00 35.03 176 ILE B O 1
ATOM 3678 N N . LEU B 1 186 ? 6.543 37.234 27.781 1.00 31.48 177 LEU B N 1
ATOM 3679 C CA . LEU B 1 186 ? 7.948 37.601 27.925 1.00 31.67 177 LEU B CA 1
ATOM 3680 C C . LEU B 1 186 ? 8.765 37.046 26.755 1.00 32.84 177 LEU B C 1
ATOM 3681 O O . LEU B 1 186 ? 9.658 37.715 26.234 1.00 30.63 177 LEU B O 1
ATOM 3686 N N . ILE B 1 187 ? 8.452 35.819 26.349 1.00 32.64 178 ILE B N 1
ATOM 3687 C CA . ILE B 1 187 ? 9.150 35.173 25.240 1.00 34.36 178 ILE B CA 1
ATOM 3688 C C . ILE B 1 187 ? 8.877 35.953 23.960 1.00 35.89 178 ILE B C 1
ATOM 3689 O O . ILE B 1 187 ? 9.759 36.121 23.110 1.00 35.37 178 ILE B O 1
ATOM 3694 N N . LYS B 1 188 ? 7.641 36.422 23.830 1.00 37.76 179 LYS B N 1
ATOM 3695 C CA . LYS B 1 188 ? 7.238 37.205 22.676 1.00 39.81 179 LYS B CA 1
ATOM 3696 C C . LYS B 1 188 ? 8.082 38.479 22.714 1.00 41.49 179 LYS B C 1
ATOM 3697 O O . LYS B 1 188 ? 8.596 38.929 21.692 1.00 41.00 179 LYS B O 1
ATOM 3703 N N . GLY B 1 189 ? 8.236 39.037 23.912 1.00 43.44 180 GLY B N 1
ATOM 3704 C CA . GLY B 1 189 ? 9.031 40.240 24.080 1.00 44.87 180 GLY B CA 1
ATOM 3705 C C . GLY B 1 189 ? 10.463 40.041 23.617 1.00 46.92 180 GLY B C 1
ATOM 3706 O O . GLY B 1 189 ? 11.065 40.947 23.036 1.00 46.47 180 GLY B O 1
ATOM 3707 N N . LEU B 1 190 ? 11.016 38.859 23.875 1.00 47.59 181 LEU B N 1
ATOM 3708 C CA . LEU B 1 190 ? 12.387 38.553 23.470 1.00 49.56 181 LEU B CA 1
ATOM 3709 C C . LEU B 1 190 ? 12.527 38.518 21.957 1.00 49.79 181 LEU B C 1
ATOM 3710 O O . LEU B 1 190 ? 13.500 39.035 21.404 1.00 49.23 181 LEU B O 1
ATOM 3715 N N . LYS B 1 191 ? 11.556 37.897 21.294 1.00 50.09 182 LYS B N 1
ATOM 3716 C CA . LYS B 1 191 ? 11.573 37.785 19.842 1.00 51.59 182 LYS B CA 1
ATOM 3717 C C . LYS B 1 191 ? 11.508 39.159 19.187 1.00 52.21 182 LYS B C 1
ATOM 3718 O O . LYS B 1 191 ? 12.275 39.457 18.273 1.00 50.73 182 LYS B O 1
ATOM 3724 N N . GLU B 1 192 ? 10.591 39.995 19.663 1.00 53.25 183 GLU B N 1
ATOM 3725 C CA . GLU B 1 192 ? 10.430 41.338 19.118 1.00 54.91 183 GLU B CA 1
ATOM 3726 C C . GLU B 1 192 ? 11.627 42.229 19.442 1.00 54.76 183 GLU B C 1
ATOM 3727 O O . GLU B 1 192 ? 11.781 43.306 18.868 1.00 54.21 183 GLU B O 1
ATOM 3733 N N . GLY B 1 193 ? 12.476 41.772 20.357 1.00 54.18 184 GLY B N 1
ATOM 3734 C CA . GLY B 1 193 ? 13.644 42.547 20.734 1.00 54.48 184 GLY B CA 1
ATOM 3735 C C . GLY B 1 193 ? 13.298 43.598 21.768 1.00 54.71 184 GLY B C 1
ATOM 3736 O O . GLY B 1 193 ? 14.113 44.458 22.096 1.00 53.83 184 GLY B O 1
ATOM 3737 N N . ILE B 1 194 ? 12.075 43.521 22.282 1.00 54.56 185 ILE B N 1
ATOM 3738 C CA . ILE B 1 194 ? 11.594 44.459 23.285 1.00 55.01 185 ILE B CA 1
ATOM 3739 C C . ILE B 1 194 ? 12.219 44.177 24.649 1.00 55.39 185 ILE B C 1
ATOM 3740 O O . ILE B 1 194 ? 12.332 45.073 25.485 1.00 56.96 185 ILE B O 1
ATOM 3745 N N . LEU B 1 195 ? 12.630 42.931 24.869 1.00 55.43 186 LEU B N 1
ATOM 3746 C CA . LEU B 1 195 ? 13.239 42.538 26.137 1.00 54.01 186 LEU B CA 1
ATOM 3747 C C . LEU B 1 195 ? 14.559 41.803 25.927 1.00 53.81 186 LEU B C 1
ATOM 3748 O O . LEU B 1 195 ? 14.892 41.404 24.811 1.00 52.77 186 LEU B O 1
ATOM 3753 N N . LYS B 1 196 ? 15.297 41.619 27.017 1.00 54.03 187 LYS B N 1
ATOM 3754 C CA . LYS B 1 196 ? 16.581 40.926 26.988 1.00 54.43 187 LYS B CA 1
ATOM 3755 C C . LYS B 1 196 ? 16.554 39.833 28.052 1.00 54.27 187 LYS B C 1
ATOM 3756 O O . LYS B 1 196 ? 15.864 39.972 29.062 1.00 54.28 187 LYS B O 1
ATOM 3762 N N . GLU B 1 197 ? 17.298 38.752 27.830 1.00 54.12 188 GLU B N 1
ATOM 3763 C CA . GLU B 1 197 ? 17.340 37.659 28.799 1.00 53.84 188 GLU B CA 1
ATOM 3764 C C . GLU B 1 197 ? 17.546 38.189 30.213 1.00 53.64 188 GLU B C 1
ATOM 3765 O O . GLU B 1 197 ? 16.895 37.740 31.157 1.00 53.23 188 GLU B O 1
ATOM 3771 N N . GLU B 1 198 ? 18.449 39.155 30.347 1.00 53.47 189 GLU B N 1
ATOM 3772 C CA . GLU B 1 198 ? 18.757 39.765 31.637 1.00 53.39 189 GLU B CA 1
ATOM 3773 C C . GLU B 1 198 ? 17.531 40.401 32.286 1.00 51.41 189 GLU B C 1
ATOM 3774 O O . GLU B 1 198 ? 17.498 40.597 33.501 1.00 51.35 189 GLU B O 1
ATOM 3780 N N . ASP B 1 199 ? 16.529 40.729 31.478 1.00 49.45 190 ASP B N 1
ATOM 3781 C CA . ASP B 1 199 ? 15.316 41.351 31.997 1.00 49.30 190 ASP B CA 1
ATOM 3782 C C . ASP B 1 199 ? 14.325 40.340 32.576 1.00 47.53 190 ASP B C 1
ATOM 3783 O O . ASP B 1 199 ? 13.421 40.710 33.325 1.00 45.42 190 ASP B O 1
ATOM 3788 N N . ILE B 1 200 ? 14.502 39.066 32.241 1.00 47.32 191 ILE B N 1
ATOM 3789 C CA . ILE B 1 200 ? 13.599 38.025 32.729 1.00 45.71 191 ILE B CA 1
ATOM 3790 C C . ILE B 1 200 ? 14.304 36.884 33.464 1.00 46.77 191 ILE B C 1
ATOM 3791 O O . ILE B 1 200 ? 13.988 35.709 33.246 1.00 46.87 191 ILE B O 1
ATOM 3796 N N . ASN B 1 201 ? 15.245 37.219 34.342 1.00 45.89 192 ASN B N 1
ATOM 3797 C CA . ASN B 1 201 ? 15.975 36.195 35.086 1.00 45.22 192 ASN B CA 1
ATOM 3798 C C . ASN B 1 201 ? 15.049 35.367 35.971 1.00 43.08 192 ASN B C 1
ATOM 3799 O O . ASN B 1 201 ? 15.204 34.153 36.073 1.00 41.45 192 ASN B O 1
ATOM 3804 N N . GLU B 1 202 ? 14.097 36.032 36.617 1.00 40.70 193 GLU B N 1
ATOM 3805 C CA . GLU B 1 202 ? 13.147 35.356 37.493 1.00 41.10 193 GLU B CA 1
ATOM 3806 C C . GLU B 1 202 ? 12.327 34.316 36.724 1.00 38.63 193 GLU B C 1
ATOM 3807 O O . GLU B 1 202 ? 12.188 33.174 37.159 1.00 36.21 193 GLU B O 1
ATOM 3813 N N . ALA B 1 203 ? 11.791 34.729 35.581 1.00 36.70 194 ALA B N 1
ATOM 3814 C CA . ALA B 1 203 ? 10.986 33.852 34.740 1.00 36.34 194 ALA B CA 1
ATOM 3815 C C . ALA B 1 203 ? 11.805 32.667 34.246 1.00 35.71 194 ALA B C 1
ATOM 3816 O O . ALA B 1 203 ? 11.306 31.540 34.191 1.00 33.51 194 ALA B O 1
ATOM 3818 N N . ILE B 1 204 ? 13.061 32.924 33.887 1.00 33.75 195 ILE B N 1
ATOM 3819 C CA . ILE B 1 204 ? 13.941 31.868 33.402 1.00 34.93 195 ILE B CA 1
ATOM 3820 C C . ILE B 1 204 ? 14.214 30.846 34.499 1.00 34.86 195 ILE B C 1
ATOM 3821 O O . ILE B 1 204 ? 14.232 29.646 34.237 1.00 32.84 195 ILE B O 1
ATOM 3826 N N . GLU B 1 205 ? 14.424 31.323 35.725 1.00 36.09 196 GLU B N 1
ATOM 3827 C CA . GLU B 1 205 ? 14.679 30.429 36.850 1.00 37.28 196 GLU B CA 1
ATOM 3828 C C . GLU B 1 205 ? 13.433 29.586 37.120 1.00 35.45 196 GLU B C 1
ATOM 3829 O O . GLU B 1 205 ? 13.531 28.426 37.519 1.00 32.68 196 GLU B O 1
ATOM 3835 N N . ASN B 1 206 ? 12.262 30.176 36.909 1.00 34.50 197 ASN B N 1
ATOM 3836 C CA . ASN B 1 206 ? 11.019 29.439 37.113 1.00 34.98 197 ASN B CA 1
ATOM 3837 C C . ASN B 1 206 ? 10.823 28.387 36.025 1.00 32.80 197 ASN B C 1
ATOM 3838 O O . ASN B 1 206 ? 10.367 27.279 36.308 1.00 31.60 197 ASN B O 1
ATOM 3843 N N . MET B 1 207 ? 11.173 28.726 34.786 1.00 29.32 198 MET B N 1
ATOM 3844 C CA . MET B 1 207 ? 11.049 27.771 33.684 1.00 28.34 198 MET B CA 1
ATOM 3845 C C . MET B 1 207 ? 12.072 26.651 33.846 1.00 28.28 198 MET B C 1
ATOM 3846 O O . MET B 1 207 ? 11.865 25.525 33.390 1.00 25.32 198 MET B O 1
ATOM 3851 N N . LEU B 1 208 ? 13.180 26.966 34.507 1.00 26.54 199 LEU B N 1
ATOM 3852 C CA . LEU B 1 208 ? 14.239 25.986 34.719 1.00 27.64 199 LEU B CA 1
ATOM 3853 C C . LEU B 1 208 ? 13.945 24.997 35.845 1.00 26.31 199 LEU B C 1
ATOM 3854 O O . LEU B 1 208 ? 14.432 23.870 35.826 1.00 27.73 199 LEU B O 1
ATOM 3859 N N . ALA B 1 209 ? 13.149 25.426 36.816 1.00 26.83 200 ALA B N 1
ATOM 3860 C CA . ALA B 1 209 ? 12.821 24.609 37.980 1.00 27.76 200 ALA B CA 1
ATOM 3861 C C . ALA B 1 209 ? 11.950 23.394 37.713 1.00 28.12 200 ALA B C 1
ATOM 3862 O O . ALA B 1 209 ? 10.903 23.484 37.062 1.00 26.62 200 ALA B O 1
ATOM 3864 N N . LEU B 1 210 ? 12.400 22.258 38.233 1.00 27.27 201 LEU B N 1
ATOM 3865 C CA . LEU B 1 210 ? 11.674 21.004 38.101 1.00 28.81 201 LEU B CA 1
ATOM 3866 C C . LEU B 1 210 ? 10.457 21.084 39.016 1.00 26.89 201 LEU B C 1
ATOM 3867 O O . LEU B 1 210 ? 10.486 21.781 40.033 1.00 28.13 201 LEU B O 1
ATOM 3872 N N . ASN B 1 211 ? 9.385 20.385 38.656 1.00 25.06 202 ASN B N 1
ATOM 3873 C CA . ASN B 1 211 ? 8.188 20.374 39.489 1.00 24.39 202 ASN B CA 1
ATOM 3874 C C . ASN B 1 211 ? 8.211 19.227 40.501 1.00 23.98 202 ASN B C 1
ATOM 3875 O O . ASN B 1 211 ? 7.169 18.803 40.987 1.00 23.93 202 ASN B O 1
ATOM 3880 N N . ASP B 1 212 ? 9.399 18.725 40.818 1.00 25.53 203 ASP B N 1
ATOM 3881 C CA . ASP B 1 212 ? 9.509 17.636 41.782 1.00 27.54 203 ASP B CA 1
ATOM 3882 C C . ASP B 1 212 ? 9.041 18.062 43.183 1.00 29.71 203 ASP B C 1
ATOM 3883 O O . ASP B 1 212 ? 8.373 17.296 43.878 1.00 27.96 203 ASP B O 1
ATOM 3888 N N . LYS B 1 213 ? 9.366 19.289 43.584 1.00 30.24 204 LYS B N 1
ATOM 3889 C CA . LYS B 1 213 ? 8.956 19.784 44.898 1.00 32.07 204 LYS B CA 1
ATOM 3890 C C . LYS B 1 213 ? 7.453 20.013 44.905 1.00 31.05 204 LYS B C 1
ATOM 3891 O O . LYS B 1 213 ? 6.768 19.709 45.885 1.00 29.76 204 LYS B O 1
ATOM 3897 N N . ALA B 1 214 ? 6.947 20.558 43.803 1.00 29.00 205 ALA B N 1
ATOM 3898 C CA . ALA B 1 214 ? 5.518 20.807 43.665 1.00 28.94 205 ALA B CA 1
ATOM 3899 C C . ALA B 1 214 ? 4.782 19.473 43.787 1.00 27.57 205 ALA B C 1
ATOM 3900 O O . ALA B 1 214 ? 3.717 19.395 44.398 1.00 29.05 205 ALA B O 1
ATOM 3902 N N . ARG B 1 215 ? 5.354 18.423 43.205 1.00 26.97 206 ARG B N 1
ATOM 3903 C CA . ARG B 1 215 ? 4.731 17.105 43.273 1.00 28.40 206 ARG B CA 1
ATOM 3904 C C . ARG B 1 215 ? 4.605 16.651 44.733 1.00 27.91 206 ARG B C 1
ATOM 3905 O O . ARG B 1 215 ? 3.553 16.169 45.150 1.00 24.91 206 ARG B O 1
ATOM 3913 N N . ASN B 1 216 ? 5.681 16.809 45.503 1.00 27.95 207 ASN B N 1
ATOM 3914 C CA . ASN B 1 216 ? 5.663 16.426 46.916 1.00 29.44 207 ASN B CA 1
ATOM 3915 C C . ASN B 1 216 ? 4.614 17.209 47.698 1.00 26.87 207 ASN B C 1
ATOM 3916 O O . ASN B 1 216 ? 3.956 16.665 48.582 1.00 29.21 207 ASN B O 1
ATOM 3921 N N . LEU B 1 217 ? 4.457 18.487 47.371 1.00 27.49 208 LEU B N 1
ATOM 3922 C CA . LEU B 1 217 ? 3.472 19.335 48.038 1.00 28.49 208 LEU B CA 1
ATOM 3923 C C . LEU B 1 217 ? 2.063 18.825 47.740 1.00 30.26 208 LEU B C 1
ATOM 3924 O O . LEU B 1 217 ? 1.235 18.632 48.633 1.00 29.38 208 LEU B O 1
ATOM 3929 N N . MET B 1 218 ? 1.816 18.626 46.454 1.00 30.02 209 MET B N 1
ATOM 3930 C CA . MET B 1 218 ? 0.546 18.153 45.946 1.00 30.57 209 MET B CA 1
ATOM 3931 C C . MET B 1 218 ? 0.174 16.814 46.587 1.00 29.74 209 MET B C 1
ATOM 3932 O O . MET B 1 218 ? -0.952 16.629 47.038 1.00 29.87 209 MET B O 1
ATOM 3937 N N . LEU B 1 219 ? 1.128 15.891 46.647 1.00 30.02 210 LEU B N 1
ATOM 3938 C CA . LEU B 1 219 ? 0.875 14.580 47.240 1.00 31.62 210 LEU B CA 1
ATOM 3939 C C . LEU B 1 219 ? 0.696 14.659 48.748 1.00 33.88 210 LEU B C 1
ATOM 3940 O O . LEU B 1 219 ? -0.117 13.935 49.325 1.00 33.51 210 LEU B O 1
ATOM 3945 N N . SER B 1 220 ? 1.458 15.546 49.378 1.00 35.10 211 SER B N 1
ATOM 3946 C CA . SER B 1 220 ? 1.392 15.731 50.820 1.00 36.36 211 SER B CA 1
ATOM 3947 C C . SER B 1 220 ? 0.006 16.207 51.232 1.00 36.66 211 SER B C 1
ATOM 3948 O O . SER B 1 220 ? -0.529 15.778 52.253 1.00 36.68 211 SER B O 1
ATOM 3951 N N . LEU B 1 221 ? -0.576 17.091 50.429 1.00 35.72 212 LEU B N 1
ATOM 3952 C CA . LEU B 1 221 ? -1.902 17.628 50.718 1.00 35.32 212 LEU B CA 1
ATOM 3953 C C . LEU B 1 221 ? -3.023 16.727 50.189 1.00 34.66 212 LEU B C 1
ATOM 3954 O O . LEU B 1 221 ? -4.186 17.127 50.164 1.00 35.37 212 LEU B O 1
ATOM 3959 N N . ASP B 1 222 ? -2.667 15.512 49.778 1.00 35.85 213 ASP B N 1
ATOM 3960 C CA . ASP B 1 222 ? -3.636 14.552 49.249 1.00 35.58 213 ASP B CA 1
ATOM 3961 C C . ASP B 1 222 ? -4.512 15.195 48.182 1.00 34.15 213 ASP B C 1
ATOM 3962 O O . ASP B 1 222 ? -5.739 15.069 48.222 1.00 32.09 213 ASP B O 1
ATOM 3967 N N . ALA B 1 223 ? -3.881 15.882 47.232 1.00 32.14 214 ALA B N 1
ATOM 3968 C CA . ALA B 1 223 ? -4.615 16.549 46.161 1.00 31.87 214 ALA B CA 1
ATOM 3969 C C . ALA B 1 223 ? -5.558 15.564 45.473 1.00 30.23 214 ALA B C 1
ATOM 3970 O O . ALA B 1 223 ? -5.224 14.397 45.292 1.00 28.39 214 ALA B O 1
ATOM 3972 N N . THR B 1 224 ? -6.731 16.044 45.086 1.00 30.12 215 THR B N 1
ATOM 3973 C CA . THR B 1 224 ? -7.718 15.193 44.431 1.00 31.28 215 THR B CA 1
ATOM 3974 C C . THR B 1 224 ? -7.592 15.149 42.911 1.00 30.14 215 THR B C 1
ATOM 3975 O O . THR B 1 224 ? -8.170 14.278 42.263 1.00 29.98 215 THR B O 1
ATOM 3979 N N . ALA B 1 225 ? -6.838 16.092 42.348 1.00 28.32 216 ALA B N 1
ATOM 3980 C CA . ALA B 1 225 ? -6.617 16.159 40.906 1.00 26.37 216 ALA B CA 1
ATOM 3981 C C . ALA B 1 225 ? -5.460 17.115 40.632 1.00 26.50 216 ALA B C 1
ATOM 3982 O O . ALA B 1 225 ? -5.192 18.007 41.435 1.00 24.95 216 ALA B O 1
ATOM 3984 N N . CYS B 1 226 ? -4.785 16.939 39.500 1.00 24.44 217 CYS B N 1
ATOM 3985 C CA . CYS B 1 226 ? -3.655 17.790 39.172 1.00 25.07 217 CYS B CA 1
ATOM 3986 C C . CYS B 1 226 ? -3.297 17.761 37.699 1.00 26.71 217 CYS B C 1
ATOM 3987 O O . CYS B 1 226 ? -3.520 16.771 37.003 1.00 26.85 217 CYS B O 1
ATOM 3990 N N . THR B 1 227 ? -2.740 18.869 37.237 1.00 27.25 218 THR B N 1
ATOM 3991 C CA . THR B 1 227 ? -2.278 19.004 35.865 1.00 27.17 218 THR B CA 1
ATOM 3992 C C . THR B 1 227 ? -1.205 20.077 35.907 1.00 28.34 218 THR B C 1
ATOM 3993 O O . THR B 1 227 ? -1.097 20.808 36.884 1.00 28.80 218 THR B O 1
ATOM 3997 N N . ASP B 1 228 ? -0.381 20.166 34.875 1.00 30.14 219 ASP B N 1
ATOM 3998 C CA . ASP B 1 228 ? 0.618 21.215 34.884 1.00 30.63 219 ASP B CA 1
ATOM 3999 C C . ASP B 1 228 ? 0.089 22.260 33.923 1.00 30.49 219 ASP B C 1
ATOM 4000 O O . ASP B 1 228 ? -0.838 21.991 33.153 1.00 29.06 219 ASP B O 1
ATOM 4005 N N . VAL B 1 229 ? 0.641 23.462 33.994 1.00 27.59 220 VAL B N 1
ATOM 4006 C CA . VAL B 1 229 ? 0.185 24.537 33.133 1.00 25.13 220 VAL B CA 1
ATOM 4007 C C . VAL B 1 229 ? 1.192 24.765 32.010 1.00 26.40 220 VAL B C 1
ATOM 4008 O O . VAL B 1 229 ? 2.334 25.165 32.260 1.00 26.00 220 VAL B O 1
ATOM 4012 N N . THR B 1 230 ? 0.780 24.490 30.774 1.00 25.34 221 THR B N 1
ATOM 4013 C CA . THR B 1 230 ? 1.678 24.683 29.648 1.00 28.02 221 THR B CA 1
ATOM 4014 C C . THR B 1 230 ? 1.071 25.452 28.476 1.00 26.69 221 THR B C 1
ATOM 4015 O O . THR B 1 230 ? 0.454 26.507 28.658 1.00 25.53 221 THR B O 1
ATOM 4019 N N . GLY B 1 231 ? 1.249 24.899 27.280 1.00 27.38 222 GLY B N 1
ATOM 4020 C CA . GLY B 1 231 ? 0.783 25.528 26.056 1.00 28.33 222 GLY B CA 1
ATOM 4021 C C . GLY B 1 231 ? -0.640 26.035 25.943 1.00 28.66 222 GLY B C 1
ATOM 4022 O O . GLY B 1 231 ? -0.899 26.911 25.129 1.00 28.95 222 GLY B O 1
ATOM 4023 N N . PHE B 1 232 ? -1.571 25.512 26.733 1.00 27.37 223 PHE B N 1
ATOM 4024 C CA . PHE B 1 232 ? -2.947 25.985 26.624 1.00 30.34 223 PHE B CA 1
ATOM 4025 C C . PHE B 1 232 ? -3.297 27.128 27.567 1.00 28.96 223 PHE B C 1
ATOM 4026 O O . PHE B 1 232 ? -4.421 27.619 27.547 1.00 25.88 223 PHE B O 1
ATOM 4034 N N . GLY B 1 233 ? -2.331 27.553 28.381 1.00 27.97 224 GLY B N 1
ATOM 4035 C CA . GLY B 1 233 ? -2.575 28.641 29.310 1.00 26.19 224 GLY B CA 1
ATOM 4036 C C . GLY B 1 233 ? -3.323 28.200 30.554 1.00 27.26 224 GLY B C 1
ATOM 4037 O O . GLY B 1 233 ? -3.940 27.133 30.572 1.00 27.33 224 GLY B O 1
ATOM 4038 N N . LEU B 1 234 ? -3.291 29.029 31.595 1.00 25.24 225 LEU B N 1
ATOM 4039 C CA . LEU B 1 234 ? -3.963 28.701 32.845 1.00 24.57 225 LEU B CA 1
ATOM 4040 C C . LEU B 1 234 ? -5.426 28.277 32.698 1.00 25.24 225 LEU B C 1
ATOM 4041 O O . LEU B 1 234 ? -5.822 27.225 33.201 1.00 24.58 225 LEU B O 1
ATOM 4046 N N . LEU B 1 235 ? -6.230 29.094 32.023 1.00 25.73 226 LEU B N 1
ATOM 4047 C CA . LEU B 1 235 ? -7.651 28.786 31.854 1.00 26.09 226 LEU B CA 1
ATOM 4048 C C . LEU B 1 235 ? -7.880 27.462 31.114 1.00 24.49 226 LEU B C 1
ATOM 4049 O O . LEU B 1 235 ? -8.708 26.646 31.520 1.00 25.53 226 LEU B O 1
ATOM 4054 N N . GLY B 1 236 ? -7.142 27.257 30.031 1.00 25.05 227 GLY B N 1
ATOM 4055 C CA . GLY B 1 236 ? -7.267 26.027 29.268 1.00 25.83 227 GLY B CA 1
ATOM 4056 C C . GLY B 1 236 ? -6.970 24.804 30.123 1.00 27.52 227 GLY B C 1
ATOM 4057 O O . GLY B 1 236 ? -7.736 23.838 30.127 1.00 27.34 227 GLY B O 1
ATOM 4058 N N . HIS B 1 237 ? -5.869 24.842 30.868 1.00 25.07 228 HIS B N 1
ATOM 4059 C CA . HIS B 1 237 ? -5.500 23.705 31.706 1.00 26.32 228 HIS B CA 1
ATOM 4060 C C . HIS B 1 237 ? -6.428 23.532 32.898 1.00 25.03 228 HIS B C 1
ATOM 4061 O O . HIS B 1 237 ? -6.700 22.407 33.330 1.00 25.32 228 HIS B O 1
ATOM 4068 N N . ALA B 1 238 ? -6.933 24.645 33.418 1.00 25.42 229 ALA B N 1
ATOM 4069 C CA . ALA B 1 238 ? -7.860 24.594 34.535 1.00 27.18 229 ALA B CA 1
ATOM 4070 C C . ALA B 1 238 ? -9.143 23.912 34.055 1.00 28.99 229 ALA B C 1
ATOM 4071 O O . ALA B 1 238 ? -9.778 23.162 34.796 1.00 29.93 229 ALA B O 1
ATOM 4073 N N . TRP B 1 239 ? -9.517 24.166 32.806 1.00 30.83 230 TRP B N 1
ATOM 4074 C CA . TRP B 1 239 ? -10.731 23.572 32.254 1.00 31.41 230 TRP B CA 1
ATOM 4075 C C . TRP B 1 239 ? -10.596 22.055 32.105 1.00 32.34 230 TRP B C 1
ATOM 4076 O O . TRP B 1 239 ? -11.588 21.328 32.176 1.00 31.23 230 TRP B O 1
ATOM 4087 N N . ASN B 1 240 ? -9.371 21.579 31.893 1.00 31.86 231 ASN B N 1
ATOM 4088 C CA . ASN B 1 240 ? -9.138 20.144 31.763 1.00 32.46 231 ASN B CA 1
ATOM 4089 C C . ASN B 1 240 ? -9.541 19.428 33.046 1.00 32.11 231 ASN B C 1
ATOM 4090 O O . ASN B 1 240 ? -10.112 18.333 33.013 1.00 31.67 231 ASN B O 1
ATOM 4095 N N . ILE B 1 241 ? -9.246 20.044 34.183 1.00 31.28 232 ILE B N 1
ATOM 4096 C CA . ILE B 1 241 ? -9.629 19.454 35.455 1.00 30.61 232 ILE B CA 1
ATOM 4097 C C . ILE B 1 241 ? -11.158 19.524 35.553 1.00 30.68 232 ILE B C 1
ATOM 4098 O O . ILE B 1 241 ? -11.814 18.547 35.924 1.00 27.49 232 ILE B O 1
ATOM 4103 N N . CYS B 1 242 ? -11.717 20.675 35.184 1.00 28.36 233 CYS B N 1
ATOM 4104 C CA . CYS B 1 242 ? -13.165 20.884 35.236 1.00 29.85 233 CYS B CA 1
ATOM 4105 C C . CYS B 1 242 ? -13.978 19.915 34.393 1.00 31.40 233 CYS B C 1
ATOM 4106 O O . CYS B 1 242 ? -14.925 19.298 34.890 1.00 31.08 233 CYS B O 1
ATOM 4109 N N . LYS B 1 243 ? -13.621 19.781 33.121 1.00 31.75 234 LYS B N 1
ATOM 4110 C CA . LYS B 1 243 ? -14.361 18.891 32.243 1.00 36.73 234 LYS B CA 1
ATOM 4111 C C . LYS B 1 243 ? -14.210 17.436 32.647 1.00 36.99 234 LYS B C 1
ATOM 4112 O O . LYS B 1 243 ? -15.177 16.674 32.604 1.00 38.17 234 LYS B O 1
ATOM 4118 N N . ASN B 1 244 ? -13.005 17.047 33.053 1.00 35.29 235 ASN B N 1
ATOM 4119 C CA . ASN B 1 244 ? -12.764 15.664 33.442 1.00 34.04 235 ASN B CA 1
ATOM 4120 C C . ASN B 1 244 ? -13.347 15.293 34.804 1.00 33.70 235 ASN B C 1
ATOM 4121 O O . ASN B 1 244 ? -13.575 14.114 35.085 1.00 34.03 235 ASN B O 1
ATOM 4126 N N . SER B 1 245 ? -13.598 16.290 35.646 1.00 31.24 236 SER B N 1
ATOM 4127 C CA . SER B 1 245 ? -14.180 16.029 36.958 1.00 30.91 236 SER B CA 1
ATOM 4128 C C . SER B 1 245 ? -15.674 16.371 36.984 1.00 29.79 236 SER B C 1
ATOM 4129 O O . SER B 1 245 ? -16.348 16.130 37.982 1.00 30.04 236 SER B O 1
ATOM 4132 N N . ASN B 1 246 ? -16.176 16.926 35.884 1.00 29.12 237 ASN B N 1
ATOM 4133 C CA . ASN B 1 246 ? -17.583 17.312 35.760 1.00 30.67 237 ASN B CA 1
ATOM 4134 C C . ASN B 1 246 ? -17.969 18.445 36.700 1.00 32.51 237 ASN B C 1
ATOM 4135 O O . ASN B 1 246 ? -19.029 18.416 37.336 1.00 30.61 237 ASN B O 1
ATOM 4140 N N . ILE B 1 247 ? -17.107 19.452 36.778 1.00 31.61 238 ILE B N 1
ATOM 4141 C CA . ILE B 1 247 ? -17.365 20.592 37.637 1.00 30.55 238 ILE B CA 1
ATOM 4142 C C . ILE B 1 247 ? -16.904 21.863 36.932 1.00 29.92 238 ILE B C 1
ATOM 4143 O O . ILE B 1 247 ? -16.486 21.829 35.777 1.00 26.12 238 ILE B O 1
ATOM 4148 N N . GLY B 1 248 ? -17.001 22.988 37.630 1.00 30.45 239 GLY B N 1
ATOM 4149 C CA . GLY B 1 248 ? -16.563 24.246 37.062 1.00 29.18 239 GLY B CA 1
ATOM 4150 C C . GLY B 1 248 ? -15.507 24.793 38.000 1.00 30.76 239 GLY B C 1
ATOM 4151 O O . GLY B 1 248 ? -15.164 24.149 38.993 1.00 28.96 239 GLY B O 1
ATOM 4152 N N . ALA B 1 249 ? -14.985 25.974 37.698 1.00 31.08 240 ALA B N 1
ATOM 4153 C CA . ALA B 1 249 ? -13.976 26.568 38.560 1.00 31.74 240 ALA B CA 1
ATOM 4154 C C . ALA B 1 249 ? -14.103 28.081 38.598 1.00 29.63 240 ALA B C 1
ATOM 4155 O O . ALA B 1 249 ? -14.448 28.710 37.598 1.00 29.41 240 ALA B O 1
ATOM 4157 N N . ARG B 1 250 ? -13.840 28.656 39.764 1.00 29.81 241 ARG B N 1
ATOM 4158 C CA . ARG B 1 250 ? -13.880 30.100 39.919 1.00 31.11 241 ARG B CA 1
ATOM 4159 C C . ARG B 1 250 ? -12.455 30.558 40.211 1.00 31.18 241 ARG B C 1
ATOM 4160 O O . ARG B 1 250 ? -11.837 30.118 41.178 1.00 31.91 241 ARG B O 1
ATOM 4168 N N . ILE B 1 251 ? -11.937 31.432 39.358 1.00 32.82 242 ILE B N 1
ATOM 4169 C CA . ILE B 1 251 ? -10.584 31.947 39.511 1.00 33.84 242 ILE B CA 1
ATOM 4170 C C . ILE B 1 251 ? -10.611 33.462 39.684 1.00 33.83 242 ILE B C 1
ATOM 4171 O O . ILE B 1 251 ? -11.343 34.163 38.985 1.00 33.97 242 ILE B O 1
ATOM 4176 N N . PHE B 1 252 ? -9.814 33.956 40.626 1.00 36.03 243 PHE B N 1
ATOM 4177 C CA . PHE B 1 252 ? -9.744 35.391 40.895 1.00 36.99 243 PHE B CA 1
ATOM 4178 C C . PHE B 1 252 ? -8.460 35.949 40.304 1.00 35.67 243 PHE B C 1
ATOM 4179 O O . PHE B 1 252 ? -7.368 35.627 40.767 1.00 33.64 243 PHE B O 1
ATOM 4187 N N . PHE B 1 253 ? -8.597 36.792 39.285 1.00 36.89 244 PHE B N 1
ATOM 4188 C CA . PHE B 1 253 ? -7.436 37.379 38.629 1.00 39.35 244 PHE B CA 1
ATOM 4189 C C . PHE B 1 253 ? -6.471 37.988 39.628 1.00 40.17 244 PHE B C 1
ATOM 4190 O O . PHE B 1 253 ? -5.254 37.832 39.511 1.00 40.37 244 PHE B O 1
ATOM 4198 N N . GLU B 1 254 ? -7.028 38.676 40.616 1.00 41.55 245 GLU B N 1
ATOM 4199 C CA . GLU B 1 254 ? -6.246 39.334 41.652 1.00 43.65 245 GLU B CA 1
ATOM 4200 C C . GLU B 1 254 ? -5.405 38.378 42.498 1.00 42.52 245 GLU B C 1
ATOM 4201 O O . GLU B 1 254 ? -4.518 38.817 43.227 1.00 42.39 245 GLU B O 1
ATOM 4207 N N . LYS B 1 255 ? -5.677 37.079 42.402 1.00 39.94 246 LYS B N 1
ATOM 4208 C CA . LYS B 1 255 ? -4.923 36.095 43.176 1.00 38.63 246 LYS B CA 1
ATOM 4209 C C . LYS B 1 255 ? -3.973 35.270 42.304 1.00 36.89 246 LYS B C 1
ATOM 4210 O O . LYS B 1 255 ? -3.185 34.465 42.812 1.00 36.50 246 LYS B O 1
ATOM 4216 N N . VAL B 1 256 ? -4.048 35.473 40.994 1.00 33.46 247 VAL B N 1
ATOM 4217 C CA . VAL B 1 256 ? -3.189 34.747 40.063 1.00 32.71 247 VAL B CA 1
ATOM 4218 C C . VAL B 1 256 ? -1.810 35.390 39.950 1.00 33.70 247 VAL B C 1
ATOM 4219 O O . VAL B 1 256 ? -1.694 36.571 39.627 1.00 33.32 247 VAL B O 1
ATOM 4223 N N . PRO B 1 257 ? -0.746 34.614 40.216 1.00 32.56 248 PRO B N 1
ATOM 4224 C CA . PRO B 1 257 ? 0.626 35.120 40.134 1.00 32.20 248 PRO B CA 1
ATOM 4225 C C . PRO B 1 257 ? 1.119 35.213 38.694 1.00 32.70 248 PRO B C 1
ATOM 4226 O O . PRO B 1 257 ? 0.956 34.282 37.903 1.00 30.93 248 PRO B O 1
ATOM 4230 N N . TYR B 1 258 ? 1.720 36.346 38.357 1.00 33.19 249 TYR B N 1
ATOM 4231 C CA . TYR B 1 258 ? 2.255 36.553 37.020 1.00 31.90 249 TYR B CA 1
ATOM 4232 C C . TYR B 1 258 ? 3.325 37.628 37.058 1.00 34.44 249 TYR B C 1
ATOM 4233 O O . TYR B 1 258 ? 3.363 38.446 37.982 1.00 32.97 249 TYR B O 1
ATOM 4242 N N . TYR B 1 259 ? 4.187 37.628 36.046 1.00 33.52 250 TYR B N 1
ATOM 4243 C CA . TYR B 1 259 ? 5.270 38.598 35.975 1.00 35.74 250 TYR B CA 1
ATOM 4244 C C . TYR B 1 259 ? 4.770 40.005 35.684 1.00 35.93 250 TYR B C 1
ATOM 4245 O O . TYR B 1 259 ? 3.969 40.210 34.775 1.00 35.13 250 TYR B O 1
ATOM 4254 N N . GLN B 1 260 ? 5.245 40.970 36.470 1.00 39.58 251 GLN B N 1
ATOM 4255 C CA . GLN B 1 260 ? 4.846 42.365 36.294 1.00 41.84 251 GLN B CA 1
ATOM 4256 C C . GLN B 1 260 ? 5.116 42.788 34.860 1.00 40.18 251 GLN B C 1
ATOM 4257 O O . GLN B 1 260 ? 4.296 43.446 34.229 1.00 40.13 251 GLN B O 1
ATOM 4263 N N . LEU B 1 261 ? 6.268 42.383 34.344 1.00 41.07 252 LEU B N 1
ATOM 4264 C CA . LEU B 1 261 ? 6.656 42.712 32.979 1.00 41.44 252 LEU B CA 1
ATOM 4265 C C . LEU B 1 261 ? 5.647 42.171 31.955 1.00 41.37 252 LEU B C 1
ATOM 4266 O O . LEU B 1 261 ? 5.422 42.791 30.915 1.00 42.33 252 LEU B O 1
ATOM 4271 N N . SER B 1 262 ? 5.037 41.022 32.248 1.00 40.14 253 SER B N 1
ATOM 4272 C CA . SER B 1 262 ? 4.043 40.438 31.343 1.00 39.59 253 SER B CA 1
ATOM 4273 C C . SER B 1 262 ? 2.815 41.340 31.248 1.00 40.47 253 SER B C 1
ATOM 4274 O O . SER B 1 262 ? 2.206 41.474 30.187 1.00 39.06 253 SER B O 1
ATOM 4277 N N . GLU B 1 263 ? 2.448 41.943 32.371 1.00 41.50 254 GLU B N 1
ATOM 4278 C CA . GLU B 1 263 ? 1.302 42.836 32.407 1.00 44.77 254 GLU B CA 1
ATOM 4279 C C . GLU B 1 263 ? 1.590 44.077 31.563 1.00 46.16 254 GLU B C 1
ATOM 4280 O O . GLU B 1 263 ? 0.724 44.560 30.831 1.00 45.49 254 GLU B O 1
ATOM 4286 N N . ASN B 1 264 ? 2.814 44.585 31.670 1.00 48.49 255 ASN B N 1
ATOM 4287 C CA . ASN B 1 264 ? 3.221 45.767 30.917 1.00 50.08 255 ASN B CA 1
ATOM 4288 C C . ASN B 1 264 ? 3.172 45.494 29.420 1.00 49.94 255 ASN B C 1
ATOM 4289 O O . ASN B 1 264 ? 2.604 46.273 28.662 1.00 49.66 255 ASN B O 1
ATOM 4294 N N . LEU B 1 265 ? 3.759 44.378 28.999 1.00 50.33 256 LEU B N 1
ATOM 4295 C CA . LEU B 1 265 ? 3.776 44.019 27.586 1.00 50.28 256 LEU B CA 1
ATOM 4296 C C . LEU B 1 265 ? 2.393 43.733 27.012 1.00 50.86 256 LEU B C 1
ATOM 4297 O O . LEU B 1 265 ? 2.072 44.181 25.911 1.00 51.17 256 LEU B O 1
ATOM 4302 N N . VAL B 1 266 ? 1.575 42.986 27.747 1.00 50.73 257 VAL B N 1
ATOM 4303 C CA . VAL B 1 266 ? 0.243 42.646 27.256 1.00 51.88 257 VAL B CA 1
ATOM 4304 C C . VAL B 1 266 ? -0.623 43.885 27.045 1.00 52.82 257 VAL B C 1
ATOM 4305 O O . VAL B 1 266 ? -1.429 43.938 26.118 1.00 52.32 257 VAL B O 1
ATOM 4309 N N . LYS B 1 267 ? -0.454 44.884 27.900 1.00 54.74 258 LYS B N 1
ATOM 4310 C CA . LYS B 1 267 ? -1.231 46.109 27.773 1.00 56.56 258 LYS B CA 1
ATOM 4311 C C . LYS B 1 267 ? -0.822 46.891 26.528 1.00 56.98 258 LYS B C 1
ATOM 4312 O O . LYS B 1 267 ? -1.623 47.633 25.964 1.00 57.09 258 LYS B O 1
ATOM 4318 N N . LYS B 1 268 ? 0.426 46.721 26.101 1.00 57.18 259 LYS B N 1
ATOM 4319 C CA . LYS B 1 268 ? 0.927 47.410 24.915 1.00 57.46 259 LYS B CA 1
ATOM 4320 C C . LYS B 1 268 ? 0.655 46.588 23.661 1.00 56.62 259 LYS B C 1
ATOM 4321 O O . LYS B 1 268 ? 1.317 46.766 22.640 1.00 56.95 259 LYS B O 1
ATOM 4327 N N . LYS B 1 269 ? -0.321 45.689 23.748 1.00 56.06 260 LYS B N 1
ATOM 4328 C CA . LYS B 1 269 ? -0.690 44.829 22.627 1.00 54.80 260 LYS B CA 1
ATOM 4329 C C . LYS B 1 269 ? 0.431 43.871 22.228 1.00 53.61 260 LYS B C 1
ATOM 4330 O O . LYS B 1 269 ? 0.443 43.347 21.113 1.00 53.07 260 LYS B O 1
ATOM 4336 N N . ILE B 1 270 ? 1.368 43.643 23.142 1.00 51.36 261 ILE B N 1
ATOM 4337 C CA . ILE B 1 270 ? 2.484 42.741 22.881 1.00 50.04 261 ILE B CA 1
ATOM 4338 C C . ILE B 1 270 ? 2.199 41.369 23.490 1.00 49.19 261 ILE B C 1
ATOM 4339 O O . ILE B 1 270 ? 2.218 41.205 24.712 1.00 48.76 261 ILE B O 1
ATOM 4344 N N . TYR B 1 271 ? 1.924 40.388 22.637 1.00 46.82 262 TYR B N 1
ATOM 4345 C CA . TYR B 1 271 ? 1.632 39.043 23.116 1.00 46.47 262 TYR B CA 1
ATOM 4346 C C . TYR B 1 271 ? 1.601 38.022 21.984 1.00 45.12 262 TYR B C 1
ATOM 4347 O O . TYR B 1 271 ? 1.404 38.376 20.821 1.00 44.85 262 TYR B O 1
ATOM 4356 N N . PRO B 1 272 ? 1.806 36.735 22.314 1.00 44.24 263 PRO B N 1
ATOM 4357 C CA . PRO B 1 272 ? 1.803 35.662 21.317 1.00 42.68 263 PRO B CA 1
ATOM 4358 C C . PRO B 1 272 ? 0.406 35.434 20.766 1.00 42.17 263 PRO B C 1
ATOM 4359 O O . PRO B 1 272 ? -0.586 35.624 21.474 1.00 39.00 263 PRO B O 1
ATOM 4363 N N . LYS B 1 273 ? 0.341 35.014 19.507 1.00 42.21 264 LYS B N 1
ATOM 4364 C CA . LYS B 1 273 ? -0.928 34.723 18.856 1.00 42.18 264 LYS B CA 1
ATOM 4365 C C . LYS B 1 273 ? -1.570 33.554 19.599 1.00 40.73 264 LYS B C 1
ATOM 4366 O O . LYS B 1 273 ? -2.791 33.418 19.637 1.00 39.20 264 LYS B O 1
ATOM 4372 N N . GLY B 1 274 ? -0.724 32.709 20.182 1.00 39.48 265 GLY B N 1
ATOM 4373 C CA . GLY B 1 274 ? -1.203 31.554 20.916 1.00 37.89 265 GLY B CA 1
ATOM 4374 C C . GLY B 1 274 ? -2.133 31.943 22.043 1.00 36.24 265 GLY B C 1
ATOM 4375 O O . GLY B 1 274 ? -3.074 31.217 22.352 1.00 36.87 265 GLY B O 1
ATOM 4376 N N . ALA B 1 275 ? -1.870 33.087 22.663 1.00 35.01 266 ALA B N 1
ATOM 4377 C CA . ALA B 1 275 ? -2.709 33.564 23.756 1.00 34.59 266 ALA B CA 1
ATOM 4378 C C . ALA B 1 275 ? -4.131 33.806 23.248 1.00 36.77 266 ALA B C 1
ATOM 4379 O O . ALA B 1 275 ? -5.109 33.415 23.897 1.00 34.94 266 ALA B O 1
ATOM 4381 N N . ILE B 1 276 ? -4.244 34.457 22.092 1.00 37.43 267 ILE B N 1
ATOM 4382 C CA . ILE B 1 276 ? -5.558 34.735 21.517 1.00 39.43 267 ILE B CA 1
ATOM 4383 C C . ILE B 1 276 ? -6.245 33.415 21.193 1.00 38.63 267 ILE B C 1
ATOM 4384 O O . ILE B 1 276 ? -7.431 33.236 21.457 1.00 39.57 267 ILE B O 1
ATOM 4389 N N . GLU B 1 277 ? -5.489 32.485 20.626 1.00 38.68 268 GLU B N 1
ATOM 4390 C CA . GLU B 1 277 ? -6.026 31.175 20.295 1.00 38.33 268 GLU B CA 1
ATOM 4391 C C . GLU B 1 277 ? -6.577 30.485 21.546 1.00 37.54 268 GLU B C 1
ATOM 4392 O O . GLU B 1 277 ? -7.675 29.928 21.524 1.00 36.77 268 GLU B O 1
ATOM 4398 N N . ASN B 1 278 ? -5.812 30.521 22.635 1.00 35.59 269 ASN B N 1
ATOM 4399 C CA . ASN B 1 278 ? -6.248 29.893 23.881 1.00 35.30 269 ASN B CA 1
ATOM 4400 C C . ASN B 1 278 ? -7.508 30.540 24.441 1.00 32.56 269 ASN B C 1
ATOM 4401 O O . ASN B 1 278 ? -8.393 29.851 24.949 1.00 33.62 269 ASN B O 1
ATOM 4406 N N . LEU B 1 279 ? -7.587 31.861 24.350 1.00 33.72 270 LEU B N 1
ATOM 4407 C CA . LEU B 1 279 ? -8.756 32.575 24.851 1.00 35.40 270 LEU B CA 1
ATOM 4408 C C . LEU B 1 279 ? -9.987 32.178 24.039 1.00 37.27 270 LEU B C 1
ATOM 4409 O O . LEU B 1 279 ? -11.074 32.010 24.590 1.00 38.81 270 LEU B O 1
ATOM 4414 N N . ASN B 1 280 ? -9.810 32.013 22.731 1.00 38.19 271 ASN B N 1
ATOM 4415 C CA . ASN B 1 280 ? -10.917 31.627 21.866 1.00 42.00 271 ASN B CA 1
ATOM 4416 C C . ASN B 1 280 ? -11.389 30.197 22.117 1.00 42.96 271 ASN B C 1
ATOM 4417 O O . ASN B 1 280 ? -12.573 29.898 21.969 1.00 43.51 271 ASN B O 1
ATOM 4422 N N . PHE B 1 281 ? -10.471 29.315 22.503 1.00 42.78 272 PHE B N 1
ATOM 4423 C CA . PHE B 1 281 ? -10.843 27.929 22.757 1.00 43.65 272 PHE B CA 1
ATOM 4424 C C . PHE B 1 281 ? -11.719 27.760 23.999 1.00 42.06 272 PHE B C 1
ATOM 4425 O O . PHE B 1 281 ? -12.549 26.853 24.054 1.00 41.45 272 PHE B O 1
ATOM 4433 N N . VAL B 1 282 ? -11.538 28.630 24.988 1.00 39.99 273 VAL B N 1
ATOM 4434 C CA . VAL B 1 282 ? -12.327 28.555 26.216 1.00 40.34 273 VAL B CA 1
ATOM 4435 C C . VAL B 1 282 ? -13.558 29.451 26.150 1.00 41.18 273 VAL B C 1
ATOM 4436 O O . VAL B 1 282 ? -14.327 29.527 27.107 1.00 39.91 273 VAL B O 1
ATOM 4440 N N . LYS B 1 283 ? -13.743 30.120 25.017 1.00 41.37 274 LYS B N 1
ATOM 4441 C CA . LYS B 1 283 ? -14.869 31.032 24.829 1.00 45.78 274 LYS B CA 1
ATOM 4442 C C . LYS B 1 283 ? -16.244 30.493 25.242 1.00 45.41 274 LYS B C 1
ATOM 4443 O O . LYS B 1 283 ? -17.071 31.245 25.758 1.00 46.90 274 LYS B O 1
ATOM 4449 N N . ASN B 1 284 ? -16.493 29.204 25.026 1.00 44.25 275 ASN B N 1
ATOM 4450 C CA . ASN B 1 284 ? -17.786 28.622 25.377 1.00 44.18 275 ASN B CA 1
ATOM 4451 C C . ASN B 1 284 ? -17.990 28.318 26.857 1.00 44.38 275 ASN B C 1
ATOM 4452 O O . ASN B 1 284 ? -19.129 28.199 27.310 1.00 44.70 275 ASN B O 1
ATOM 4457 N N . TYR B 1 285 ? -16.900 28.184 27.609 1.00 42.86 276 TYR B N 1
ATOM 4458 C CA . TYR B 1 285 ? -16.993 27.873 29.037 1.00 42.40 276 TYR B CA 1
ATOM 4459 C C . TYR B 1 285 ? -16.673 29.086 29.901 1.00 42.30 276 TYR B C 1
ATOM 4460 O O . TYR B 1 285 ? -16.980 29.114 31.092 1.00 41.47 276 TYR B O 1
ATOM 4469 N N . LEU B 1 286 ? -16.048 30.084 29.291 1.00 42.54 277 LEU B N 1
ATOM 4470 C CA . LEU B 1 286 ? -15.646 31.284 30.003 1.00 42.49 277 LEU B CA 1
ATOM 4471 C C . LEU B 1 286 ? -16.779 32.226 30.397 1.00 43.45 277 LEU B C 1
ATOM 4472 O O . LEU B 1 286 ? -17.519 32.731 29.550 1.00 43.72 277 LEU B O 1
ATOM 4477 N N . LYS B 1 287 ? -16.891 32.463 31.698 1.00 43.64 278 LYS B N 1
ATOM 4478 C CA . LYS B 1 287 ? -17.899 33.358 32.251 1.00 44.73 278 LYS B CA 1
ATOM 4479 C C . LYS B 1 287 ? -17.148 34.472 32.982 1.00 44.00 278 LYS B C 1
ATOM 4480 O O . LYS B 1 287 ? -16.725 34.300 34.129 1.00 41.67 278 LYS B O 1
ATOM 4486 N N . SER B 1 288 ? -16.976 35.609 32.311 1.00 44.23 279 SER B N 1
ATOM 4487 C CA . SER B 1 288 ? -16.249 36.731 32.897 1.00 45.31 279 SER B CA 1
ATOM 4488 C C . SER B 1 288 ? -16.510 38.039 32.147 1.00 45.91 279 SER B C 1
ATOM 4489 O O . SER B 1 288 ? -17.020 38.036 31.026 1.00 45.97 279 SER B O 1
ATOM 4492 N N . ASN B 1 289 ? -16.167 39.156 32.781 1.00 45.97 280 ASN B N 1
ATOM 4493 C CA . ASN B 1 289 ? -16.334 40.467 32.165 1.00 47.21 280 ASN B CA 1
ATOM 4494 C C . ASN B 1 289 ? -15.094 41.318 32.391 1.00 47.11 280 ASN B C 1
ATOM 4495 O O . ASN B 1 289 ? -15.153 42.544 32.329 1.00 48.22 280 ASN B O 1
ATOM 4500 N N . LEU B 1 290 ? -13.971 40.657 32.657 1.00 47.13 281 LEU B N 1
ATOM 4501 C CA . LEU B 1 290 ? -12.708 41.342 32.890 1.00 47.21 281 LEU B CA 1
ATOM 4502 C C . LEU B 1 290 ? -12.186 41.964 31.601 1.00 47.57 281 LEU B C 1
ATOM 4503 O O . LEU B 1 290 ? -12.611 41.593 30.508 1.00 46.22 281 LEU B O 1
ATOM 4508 N N . ASP B 1 291 ? -11.269 42.918 31.730 1.00 50.15 282 ASP B N 1
ATOM 4509 C CA . ASP B 1 291 ? -10.686 43.558 30.555 1.00 51.14 282 ASP B CA 1
ATOM 4510 C C . ASP B 1 291 ? -9.954 42.505 29.732 1.00 51.52 282 ASP B C 1
ATOM 4511 O O . ASP B 1 291 ? -9.426 41.534 30.278 1.00 49.88 282 ASP B O 1
ATOM 4516 N N . ASN B 1 292 ? -9.923 42.699 28.418 1.00 51.81 283 ASN B N 1
ATOM 4517 C CA . ASN B 1 292 ? -9.264 41.750 27.534 1.00 51.96 283 ASN B CA 1
ATOM 4518 C C . ASN B 1 292 ? -7.813 41.449 27.883 1.00 50.23 283 ASN B C 1
ATOM 4519 O O . ASN B 1 292 ? -7.394 40.294 27.806 1.00 49.90 283 ASN B O 1
ATOM 4524 N N . TRP B 1 293 ? -7.044 42.464 28.270 1.00 47.96 284 TRP B N 1
ATOM 4525 C CA . TRP B 1 293 ? -5.642 42.220 28.595 1.00 46.28 284 TRP B CA 1
ATOM 4526 C C . TRP B 1 293 ? -5.504 41.235 29.751 1.00 45.49 284 TRP B C 1
ATOM 4527 O O . TRP B 1 293 ? -4.509 40.509 29.844 1.00 44.83 284 TRP B O 1
ATOM 4538 N N . LYS B 1 294 ? -6.505 41.200 30.625 1.00 42.71 285 LYS B N 1
ATOM 4539 C CA . LYS B 1 294 ? -6.477 40.277 31.750 1.00 42.06 285 LYS B CA 1
ATOM 4540 C C . LYS B 1 294 ? -6.735 38.855 31.255 1.00 39.70 285 LYS B C 1
ATOM 4541 O O . LYS B 1 294 ? -6.051 37.912 31.663 1.00 38.93 285 LYS B O 1
ATOM 4547 N N . LEU B 1 295 ? -7.714 38.713 30.367 1.00 37.70 286 LEU B N 1
ATOM 4548 C CA . LEU B 1 295 ? -8.068 37.409 29.807 1.00 36.45 286 LEU B CA 1
ATOM 4549 C C . LEU B 1 295 ? -6.955 36.883 28.918 1.00 34.98 286 LEU B C 1
ATOM 4550 O O . LEU B 1 295 ? -6.699 35.683 28.871 1.00 35.63 286 LEU B O 1
ATOM 4555 N N . ILE B 1 296 ? -6.296 37.789 28.208 1.00 34.60 287 ILE B N 1
ATOM 4556 C CA . ILE B 1 296 ? -5.192 37.406 27.339 1.00 36.22 287 ILE B CA 1
ATOM 4557 C C . ILE B 1 296 ? -4.051 36.882 28.201 1.00 35.18 287 ILE B C 1
ATOM 4558 O O . ILE B 1 296 ? -3.489 35.820 27.929 1.00 35.16 287 ILE B O 1
ATOM 4563 N N . LEU B 1 297 ? -3.721 37.629 29.249 1.00 33.54 288 LEU B N 1
ATOM 4564 C CA . LEU B 1 297 ? -2.650 37.231 30.153 1.00 34.01 288 LEU B CA 1
ATOM 4565 C C . LEU B 1 297 ? -2.942 35.833 30.704 1.00 32.38 288 LEU B C 1
ATOM 4566 O O . LEU B 1 297 ? -2.074 34.963 30.708 1.00 31.49 288 LEU B O 1
ATOM 4571 N N . LEU B 1 298 ? -4.177 35.625 31.153 1.00 31.67 289 LEU B N 1
ATOM 4572 C CA . LEU B 1 298 ? -4.596 34.348 31.723 1.00 29.72 289 LEU B CA 1
ATOM 4573 C C . LEU B 1 298 ? -4.608 33.203 30.722 1.00 29.50 289 LEU B C 1
ATOM 4574 O O . LEU B 1 298 ? -4.614 32.041 31.123 1.00 30.60 289 LEU B O 1
ATOM 4579 N N . SER B 1 299 ? -4.615 33.523 29.428 1.00 27.90 290 SER B N 1
ATOM 4580 C CA . SER B 1 299 ? -4.644 32.497 28.383 1.00 28.49 290 SER B CA 1
ATOM 4581 C C . SER B 1 299 ? -3.281 32.327 27.714 1.00 27.41 290 SER B C 1
ATOM 4582 O O . SER B 1 299 ? -3.111 31.489 26.831 1.00 25.62 290 SER B O 1
ATOM 4585 N N . ASP B 1 300 ? -2.319 33.131 28.152 1.00 27.48 291 ASP B N 1
ATOM 4586 C CA . ASP B 1 300 ? -0.970 33.120 27.604 1.00 29.32 291 ASP B CA 1
ATOM 4587 C C . ASP B 1 300 ? -0.327 31.742 27.713 1.00 27.47 291 ASP B C 1
ATOM 4588 O O . ASP B 1 300 ? -0.329 31.136 28.778 1.00 26.71 291 ASP B O 1
ATOM 4593 N N . PRO B 1 301 ? 0.227 31.226 26.605 1.00 27.78 292 PRO B N 1
ATOM 4594 C CA . PRO B 1 301 ? 0.868 29.904 26.635 1.00 27.34 292 PRO B CA 1
ATOM 4595 C C . PRO B 1 301 ? 1.999 29.909 27.660 1.00 26.36 292 PRO B C 1
ATOM 4596 O O . PRO B 1 301 ? 2.870 30.780 27.628 1.00 26.98 292 PRO B O 1
ATOM 4600 N N . VAL B 1 302 ? 1.986 28.953 28.578 1.00 24.98 293 VAL B N 1
ATOM 4601 C CA . VAL B 1 302 ? 3.041 28.896 29.579 1.00 24.35 293 VAL B CA 1
ATOM 4602 C C . VAL B 1 302 ? 4.090 27.858 29.206 1.00 24.44 293 VAL B C 1
ATOM 4603 O O . VAL B 1 302 ? 3.766 26.788 28.690 1.00 23.20 293 VAL B O 1
ATOM 4607 N N . THR B 1 303 ? 5.350 28.184 29.455 1.00 23.39 294 THR B N 1
ATOM 4608 C CA . THR B 1 303 ? 6.441 27.260 29.176 1.00 25.29 294 THR B CA 1
ATOM 4609 C C . THR B 1 303 ? 6.950 26.732 30.518 1.00 23.62 294 THR B C 1
ATOM 4610 O O . THR B 1 303 ? 7.276 27.516 31.402 1.00 25.41 294 THR B O 1
ATOM 4614 N N . SER B 1 304 ? 6.997 25.410 30.671 1.00 23.46 295 SER B N 1
ATOM 4615 C CA . SER B 1 304 ? 7.470 24.795 31.916 1.00 22.84 295 SER B CA 1
ATOM 4616 C C . SER B 1 304 ? 6.764 25.428 33.124 1.00 23.06 295 SER B C 1
ATOM 4617 O O . SER B 1 304 ? 7.400 25.904 34.067 1.00 24.98 295 SER B O 1
ATOM 4620 N N . GLY B 1 305 ? 5.438 25.430 33.090 1.00 22.13 296 GLY B N 1
ATOM 4621 C CA . GLY B 1 305 ? 4.675 26.014 34.176 1.00 23.04 296 GLY B CA 1
ATOM 4622 C C . GLY B 1 305 ? 4.616 25.183 35.447 1.00 24.46 296 GLY B C 1
ATOM 4623 O O . GLY B 1 305 ? 5.203 24.102 35.537 1.00 25.18 296 GLY B O 1
ATOM 4624 N N . GLY B 1 306 ? 3.895 25.691 36.439 1.00 23.19 297 GLY B N 1
ATOM 4625 C CA . GLY B 1 306 ? 3.790 24.972 37.692 1.00 25.15 297 GLY B CA 1
ATOM 4626 C C . GLY B 1 306 ? 2.671 23.957 37.642 1.00 24.31 297 GLY B C 1
ATOM 4627 O O . GLY B 1 306 ? 2.061 23.741 36.596 1.00 24.24 297 GLY B O 1
ATOM 4628 N N . LEU B 1 307 ? 2.423 23.311 38.770 1.00 24.85 298 LEU B N 1
ATOM 4629 C CA . LEU B 1 307 ? 1.345 22.347 38.850 1.00 24.56 298 LEU B CA 1
ATOM 4630 C C . LEU B 1 307 ? 0.123 23.121 39.321 1.00 24.57 298 LEU B C 1
ATOM 4631 O O . LEU B 1 307 ? 0.250 24.097 40.065 1.00 25.08 298 LEU B O 1
ATOM 4636 N N . LEU B 1 308 ? -1.047 22.699 38.855 1.00 22.79 299 LEU B N 1
ATOM 4637 C CA . LEU B 1 308 ? -2.320 23.292 39.228 1.00 23.26 299 LEU B CA 1
ATOM 4638 C C . LEU B 1 308 ? -3.077 22.102 39.786 1.00 24.09 299 LEU B C 1
ATOM 4639 O O . LEU B 1 308 ? -3.313 21.125 39.073 1.00 21.81 299 LEU B O 1
ATOM 4644 N N . PHE B 1 309 ? -3.446 22.163 41.058 1.00 24.63 300 PHE B N 1
ATOM 4645 C CA . PHE B 1 309 ? -4.140 21.035 41.661 1.00 24.90 300 PHE B CA 1
ATOM 4646 C C . PHE B 1 309 ? -5.189 21.441 42.685 1.00 26.15 300 PHE B C 1
ATOM 4647 O O . PHE B 1 309 ? -5.213 22.579 43.156 1.00 25.00 300 PHE B O 1
ATOM 4655 N N . THR B 1 310 ? -6.056 20.494 43.020 1.00 26.14 301 THR B N 1
ATOM 4656 C CA . THR B 1 310 ? -7.149 20.742 43.944 1.00 26.95 301 THR B CA 1
ATOM 4657 C C . THR B 1 310 ? -7.023 20.013 45.272 1.00 29.67 301 THR B C 1
ATOM 4658 O O . THR B 1 310 ? -6.689 18.830 45.314 1.00 31.58 301 THR B O 1
ATOM 4662 N N . ILE B 1 311 ? -7.299 20.734 46.356 1.00 31.73 302 ILE B N 1
ATOM 4663 C CA . ILE B 1 311 ? -7.232 20.174 47.701 1.00 34.09 302 ILE B CA 1
ATOM 4664 C C . ILE B 1 311 ? -8.481 20.542 48.498 1.00 35.80 302 ILE B C 1
ATOM 4665 O O . ILE B 1 311 ? -9.171 21.514 48.187 1.00 35.77 302 ILE B O 1
ATOM 4670 N N . A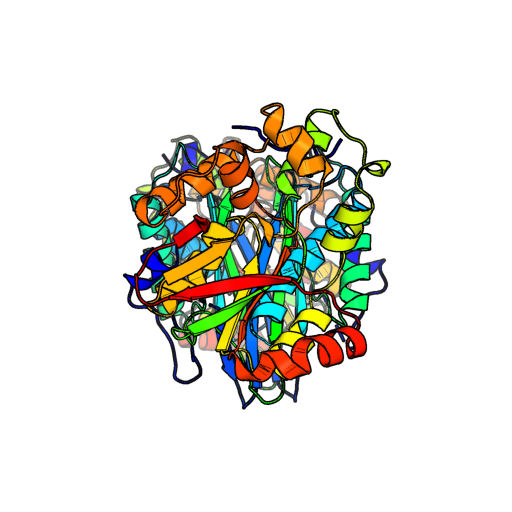SN B 1 312 ? -8.764 19.758 49.530 1.00 39.75 303 ASN B N 1
ATOM 4671 C CA . ASN B 1 312 ? -9.919 20.022 50.378 1.00 44.21 303 ASN B CA 1
ATOM 4672 C C . ASN B 1 312 ? -9.634 21.217 51.279 1.00 44.64 303 ASN B C 1
ATOM 4673 O O . ASN B 1 312 ? -8.491 21.438 51.681 1.00 44.18 303 ASN B O 1
ATOM 4678 N N . LYS B 1 313 ? -10.678 21.984 51.583 1.00 47.69 304 LYS B N 1
ATOM 4679 C CA . LYS B 1 313 ? -10.565 23.169 52.435 1.00 51.30 304 LYS B CA 1
ATOM 4680 C C . LYS B 1 313 ? -9.770 22.879 53.709 1.00 52.33 304 LYS B C 1
ATOM 4681 O O . LYS B 1 313 ? -8.998 23.712 54.175 1.00 52.00 304 LYS B O 1
ATOM 4687 N N . GLU B 1 314 ? -9.970 21.686 54.259 1.00 54.53 305 GLU B N 1
ATOM 4688 C CA . GLU B 1 314 ? -9.297 21.260 55.481 1.00 56.69 305 GLU B CA 1
ATOM 4689 C C . GLU B 1 314 ? -7.782 21.429 55.425 1.00 56.91 305 GLU B C 1
ATOM 4690 O O . GLU B 1 314 ? -7.176 21.974 56.346 1.00 56.65 305 GLU B O 1
ATOM 4696 N N . LYS B 1 315 ? -7.178 20.957 54.339 1.00 57.12 306 LYS B N 1
ATOM 4697 C CA . LYS B 1 315 ? -5.730 21.019 54.163 1.00 57.45 306 LYS B CA 1
ATOM 4698 C C . LYS B 1 315 ? -5.163 22.433 54.120 1.00 58.20 306 LYS B C 1
ATOM 4699 O O . LYS B 1 315 ? -3.946 22.620 54.089 1.00 56.98 306 LYS B O 1
ATOM 4705 N N . LEU B 1 316 ? -6.042 23.427 54.126 1.00 59.09 307 LEU B N 1
ATOM 4706 C CA . LEU B 1 316 ? -5.614 24.820 54.082 1.00 61.27 307 LEU B CA 1
ATOM 4707 C C . LEU B 1 316 ? -4.804 25.190 55.323 1.00 61.89 307 LEU B C 1
ATOM 4708 O O . LEU B 1 316 ? -3.968 26.093 55.283 1.00 61.54 307 LEU B O 1
ATOM 4713 N N . GLU B 1 317 ? -5.046 24.477 56.418 1.00 62.73 308 GLU B N 1
ATOM 4714 C CA . GLU B 1 317 ? -4.356 24.733 57.675 1.00 63.80 308 GLU B CA 1
ATOM 4715 C C . GLU B 1 317 ? -2.897 24.295 57.691 1.00 63.72 308 GLU B C 1
ATOM 4716 O O . GLU B 1 317 ? -2.108 24.797 58.495 1.00 63.87 308 GLU B O 1
ATOM 4722 N N . LYS B 1 318 ? -2.528 23.370 56.808 1.00 62.23 309 LYS B N 1
ATOM 4723 C CA . LYS B 1 318 ? -1.157 22.875 56.784 1.00 60.89 309 LYS B CA 1
ATOM 4724 C C . LYS B 1 318 ? -0.429 23.048 55.448 1.00 59.69 309 LYS B C 1
ATOM 4725 O O . LYS B 1 318 ? 0.694 22.573 55.281 1.00 59.73 309 LYS B O 1
ATOM 4731 N N . ILE B 1 319 ? -1.052 23.736 54.499 1.00 57.21 310 ILE B N 1
ATOM 4732 C CA . ILE B 1 319 ? -0.414 23.939 53.206 1.00 54.72 310 ILE B CA 1
ATOM 4733 C C . ILE B 1 319 ? 0.797 24.862 53.307 1.00 53.76 310 ILE B C 1
ATOM 4734 O O . ILE B 1 319 ? 1.840 24.594 52.715 1.00 53.92 310 ILE B O 1
ATOM 4739 N N . ASP B 1 320 ? 0.661 25.943 54.065 1.00 52.80 311 ASP B N 1
ATOM 4740 C CA . ASP B 1 320 ? 1.747 26.906 54.211 1.00 52.58 311 ASP B CA 1
ATOM 4741 C C . ASP B 1 320 ? 2.990 26.322 54.880 1.00 50.80 311 ASP B C 1
ATOM 4742 O O . ASP B 1 320 ? 4.113 26.551 54.428 1.00 50.79 311 ASP B O 1
ATOM 4747 N N . GLU B 1 321 ? 2.785 25.568 55.953 1.00 50.00 312 GLU B N 1
ATOM 4748 C CA . GLU B 1 321 ? 3.886 24.946 56.679 1.00 49.82 312 GLU B CA 1
ATOM 4749 C C . GLU B 1 321 ? 4.561 23.900 55.799 1.00 48.17 312 GLU B C 1
ATOM 4750 O O . GLU B 1 321 ? 5.790 23.816 55.733 1.00 46.23 312 GLU B O 1
ATOM 4756 N N . THR B 1 322 ? 3.742 23.100 55.125 1.00 46.49 313 THR B N 1
ATOM 4757 C CA . THR B 1 322 ? 4.247 22.053 54.250 1.00 44.37 313 THR B CA 1
ATOM 4758 C C . THR B 1 322 ? 5.035 22.645 53.087 1.00 42.36 313 THR B C 1
ATOM 4759 O O . THR B 1 322 ? 6.099 22.144 52.737 1.00 41.06 313 THR B O 1
ATOM 4763 N N . ALA B 1 323 ? 4.517 23.716 52.496 1.00 41.82 314 ALA B N 1
ATOM 4764 C CA . ALA B 1 323 ? 5.192 24.351 51.371 1.00 42.45 314 ALA B CA 1
ATOM 4765 C C . ALA B 1 323 ? 6.599 24.817 51.737 1.00 42.06 314 ALA B C 1
ATOM 4766 O O . ALA B 1 323 ? 7.563 24.517 51.029 1.00 40.38 314 ALA B O 1
ATOM 4768 N N . LYS B 1 324 ? 6.714 25.549 52.843 1.00 44.22 315 LYS B N 1
ATOM 4769 C CA . LYS B 1 324 ? 8.011 26.061 53.286 1.00 44.44 315 LYS B CA 1
ATOM 4770 C C . LYS B 1 324 ? 8.982 24.932 53.607 1.00 44.32 315 LYS B C 1
ATOM 4771 O O . LYS B 1 324 ? 10.177 25.027 53.324 1.00 43.08 315 LYS B O 1
ATOM 4777 N N . GLU B 1 325 ? 8.463 23.859 54.190 1.00 45.06 316 GLU B N 1
ATOM 4778 C CA . GLU B 1 325 ? 9.287 22.712 54.535 1.00 47.24 316 GLU B CA 1
ATOM 4779 C C . GLU B 1 325 ? 9.864 22.085 53.263 1.00 47.83 316 GLU B C 1
ATOM 4780 O O . GLU B 1 325 ? 11.025 21.664 53.230 1.00 46.75 316 GLU B O 1
ATOM 4786 N N . LEU B 1 326 ? 9.046 22.035 52.214 1.00 47.18 317 LEU B N 1
ATOM 4787 C CA . LEU B 1 326 ? 9.457 21.453 50.940 1.00 47.25 317 LEU B CA 1
ATOM 4788 C C . LEU B 1 326 ? 10.192 22.450 50.059 1.00 46.82 317 LEU B C 1
ATOM 4789 O O . LEU B 1 326 ? 10.739 22.083 49.020 1.00 47.75 317 LEU B O 1
ATOM 4794 N N . GLU B 1 327 ? 10.204 23.709 50.479 1.00 46.80 318 GLU B N 1
ATOM 4795 C CA . GLU B 1 327 ? 10.875 24.765 49.732 1.00 47.60 318 GLU B CA 1
ATOM 4796 C C . GLU B 1 327 ? 10.217 25.001 48.379 1.00 47.13 318 GLU B C 1
ATOM 4797 O O . GLU B 1 327 ? 10.878 24.980 47.341 1.00 47.57 318 GLU B O 1
ATOM 4803 N N . VAL B 1 328 ? 8.910 25.228 48.395 1.00 45.62 319 VAL B N 1
ATOM 4804 C CA . VAL B 1 328 ? 8.174 25.476 47.165 1.00 44.80 319 VAL B CA 1
ATOM 4805 C C . VAL B 1 328 ? 7.121 26.548 47.403 1.00 42.85 319 VAL B C 1
ATOM 4806 O O . VAL B 1 328 ? 6.515 26.606 48.472 1.00 42.58 319 VAL B O 1
ATOM 4810 N N . ASN B 1 329 ? 6.917 27.404 46.408 1.00 42.61 320 ASN B N 1
ATOM 4811 C CA . ASN B 1 329 ? 5.927 28.470 46.505 1.00 41.07 320 ASN B CA 1
ATOM 4812 C C . ASN B 1 329 ? 4.570 27.974 46.028 1.00 39.62 320 ASN B C 1
ATOM 4813 O O . ASN B 1 329 ? 4.484 26.991 45.292 1.00 37.19 320 ASN B O 1
ATOM 4818 N N . TYR B 1 330 ? 3.514 28.658 46.453 1.00 39.28 321 TYR B N 1
ATOM 4819 C CA . TYR B 1 330 ? 2.161 28.293 46.062 1.00 38.81 321 TYR B CA 1
ATOM 4820 C C . TYR B 1 330 ? 1.257 29.514 46.117 1.00 38.27 321 TYR B C 1
ATOM 4821 O O . TYR B 1 330 ? 1.562 30.503 46.789 1.00 37.50 321 TYR B O 1
ATOM 4830 N N . TRP B 1 331 ? 0.143 29.432 45.400 1.00 36.28 322 TRP B N 1
ATOM 4831 C CA . TRP B 1 331 ? -0.839 30.504 45.347 1.00 34.40 322 TRP B CA 1
ATOM 4832 C C . TRP B 1 331 ? -2.220 29.881 45.259 1.00 34.29 322 TRP B C 1
ATOM 4833 O O . TRP B 1 331 ? -2.454 28.981 44.442 1.00 30.10 322 TRP B O 1
ATOM 4844 N N . ILE B 1 332 ? -3.125 30.335 46.117 1.00 33.12 323 ILE B N 1
ATOM 4845 C CA . ILE B 1 332 ? -4.499 29.851 46.085 1.00 32.45 323 ILE B CA 1
ATOM 4846 C C . ILE B 1 332 ? -5.178 30.821 45.125 1.00 32.70 323 ILE B C 1
ATOM 4847 O O . ILE B 1 332 ? -5.333 32.002 45.438 1.00 33.07 323 ILE B O 1
ATOM 4852 N N . ILE B 1 333 ? -5.566 30.333 43.947 1.00 29.86 324 ILE B N 1
ATOM 4853 C CA . ILE B 1 333 ? -6.172 31.202 42.936 1.00 28.45 324 ILE B CA 1
ATOM 4854 C C . ILE B 1 333 ? -7.684 31.132 42.786 1.00 28.61 324 ILE B C 1
ATOM 4855 O O . ILE B 1 333 ? -8.278 31.964 42.099 1.00 27.22 324 ILE B O 1
ATOM 4860 N N . GLY B 1 334 ? -8.306 30.144 43.420 1.00 27.89 325 GLY B N 1
ATOM 4861 C CA . GLY B 1 334 ? -9.746 30.009 43.316 1.00 28.74 325 GLY B CA 1
ATOM 4862 C C . GLY B 1 334 ? -10.248 28.713 43.919 1.00 28.49 325 GLY B C 1
ATOM 4863 O O . GLY B 1 334 ? -9.568 28.097 44.736 1.00 28.58 325 GLY B O 1
ATOM 4864 N N . GLU B 1 335 ? -11.442 28.298 43.509 1.00 30.38 326 GLU B N 1
ATOM 4865 C CA . GLU B 1 335 ? -12.035 27.064 44.010 1.00 32.80 326 GLU B CA 1
ATOM 4866 C C . GLU B 1 335 ? -12.968 26.431 42.984 1.00 32.08 326 GLU B C 1
ATOM 4867 O O . GLU B 1 335 ? -13.462 27.098 42.072 1.00 31.25 326 GLU B O 1
ATOM 4873 N N . THR B 1 336 ? -13.208 25.134 43.137 1.00 31.02 327 THR B N 1
ATOM 4874 C CA . THR B 1 336 ? -14.093 24.426 42.225 1.00 29.91 327 THR B CA 1
ATOM 4875 C C . THR B 1 336 ? -15.542 24.708 42.595 1.00 29.66 327 THR B C 1
ATOM 4876 O O . THR B 1 336 ? -15.870 24.879 43.770 1.00 29.39 327 THR B O 1
ATOM 4880 N N . ILE B 1 337 ? -16.403 24.750 41.587 1.00 30.30 328 ILE B N 1
ATOM 4881 C CA . ILE B 1 337 ? -17.818 25.028 41.796 1.00 34.04 328 ILE B CA 1
ATOM 4882 C C . ILE B 1 337 ? -18.696 24.061 40.996 1.00 35.32 328 ILE B C 1
ATOM 4883 O O . ILE B 1 337 ? -18.212 23.367 40.101 1.00 34.51 328 ILE B O 1
ATOM 4888 N N . ALA B 1 338 ? -19.987 24.022 41.322 1.00 37.81 329 ALA B N 1
ATOM 4889 C CA . ALA B 1 338 ? -20.931 23.133 40.647 1.00 38.15 329 ALA B CA 1
ATOM 4890 C C . ALA B 1 338 ? -21.244 23.586 39.225 1.00 39.38 329 ALA B C 1
ATOM 4891 O O . ALA B 1 338 ? -21.271 22.773 38.298 1.00 38.23 329 ALA B O 1
ATOM 4893 N N . GLU B 1 339 ? -21.484 24.881 39.053 1.00 40.62 330 GLU B N 1
ATOM 4894 C CA . GLU B 1 339 ? -21.787 25.420 37.731 1.00 41.73 330 GLU B CA 1
ATOM 4895 C C . GLU B 1 339 ? -20.632 25.060 36.800 1.00 42.49 330 GLU B C 1
ATOM 4896 O O . GLU B 1 339 ? -19.484 25.445 37.039 1.00 41.75 330 GLU B O 1
ATOM 4902 N N . ASN B 1 340 ? -20.941 24.323 35.738 1.00 40.74 331 ASN B N 1
ATOM 4903 C CA . ASN B 1 340 ? -19.925 23.882 34.795 1.00 39.56 331 ASN B CA 1
ATOM 4904 C C . ASN B 1 340 ? -19.442 24.984 33.875 1.00 40.57 331 ASN B C 1
ATOM 4905 O O . ASN B 1 340 ? -19.669 24.953 32.666 1.00 39.87 331 ASN B O 1
ATOM 4910 N N . VAL B 1 341 ? -18.768 25.964 34.461 1.00 40.10 332 VAL B N 1
ATOM 4911 C CA . VAL B 1 341 ? -18.243 27.079 33.697 1.00 39.77 332 VAL B CA 1
ATOM 4912 C C . VAL B 1 341 ? -16.919 27.517 34.297 1.00 38.49 332 VAL B C 1
ATOM 4913 O O . VAL B 1 341 ? -16.561 27.134 35.410 1.00 36.58 332 VAL B O 1
ATOM 4917 N N . LEU B 1 342 ? -16.193 28.320 33.540 1.00 38.89 333 LEU B N 1
ATOM 4918 C CA . LEU B 1 342 ? -14.935 28.859 34.012 1.00 38.61 333 LEU B CA 1
ATOM 4919 C C . LEU B 1 342 ? -15.314 30.289 34.412 1.00 37.77 333 LEU B C 1
ATOM 4920 O O . LEU B 1 342 ? -15.430 31.173 33.563 1.00 35.68 333 LEU B O 1
ATOM 4925 N N . GLU B 1 343 ? -15.551 30.501 35.702 1.00 38.40 334 GLU B N 1
ATOM 4926 C CA . GLU B 1 343 ? -15.933 31.824 36.187 1.00 40.53 334 GLU B CA 1
ATOM 4927 C C . GLU B 1 343 ? -14.698 32.594 36.637 1.00 39.63 334 GLU B C 1
ATOM 4928 O O . GLU B 1 343 ? -14.113 32.290 37.675 1.00 39.98 334 GLU B O 1
ATOM 4934 N N . VAL B 1 344 ? -14.303 33.590 35.848 1.00 39.19 335 VAL B N 1
ATOM 4935 C CA . VAL B 1 344 ? -13.124 34.391 36.157 1.00 38.93 335 VAL B CA 1
ATOM 4936 C C . VAL B 1 344 ? -13.522 35.793 36.614 1.00 40.74 335 VAL B C 1
ATOM 4937 O O . VAL B 1 344 ? -13.948 36.621 35.807 1.00 39.25 335 VAL B O 1
ATOM 4941 N N . LEU B 1 345 ? -13.366 36.045 37.912 1.00 42.92 336 LEU B N 1
ATOM 4942 C CA . LEU B 1 345 ? -13.723 37.325 38.522 1.00 46.28 336 LEU B CA 1
ATOM 4943 C C . LEU B 1 345 ? -12.511 38.205 38.826 1.00 48.11 336 LEU B C 1
ATOM 4944 O O . LEU B 1 345 ? -11.366 37.755 38.606 1.00 48.30 336 LEU B O 1
#

Radius of gyration: 25.4 Å; Cα contacts (8 Å, |Δi|>4): 1524; chains: 2; bounding box: 60×73×72 Å